Protein AF-0000000069706629 (afdb_homodimer)

Secondary structure (DSSP, 8-state):
-PPEEEEEE--SHHHHHHHHHHTT-TTEEEEEEE-SS-HHHHHHHHH--TTT---SS-EEEETTEEEETTEEEEEE--SSGGGS-TGGGT-SEEEE-SSS--SHHHHHHHHHTT-SEEEESS--SSTTS-B--TTTTGGG--S--SEEE---HHHHHHHHHHHHHHHHH-EEEEEEEEEEE--TTSBSSS---SSTTTTSBGGG--EEE--SHHHHHHHHSGGGTTTEEEEEEEES-SS-EEEEEEEEESS---HHHHHHHHHHHHHTTTTTTEEEE-S---GGGGTT---SEEEEGGG-EEETTEEEEEEEE-TTHHHHHHHHHHHH-/-PPEEEEEE--SHHHHHHHHHHTT-TTEEEEEEE-SS-HHHHHHHHH--TTT---SS-EEEETTEEEETTEEEEEE--SSGGGS-TGGGT-SEEEE-SS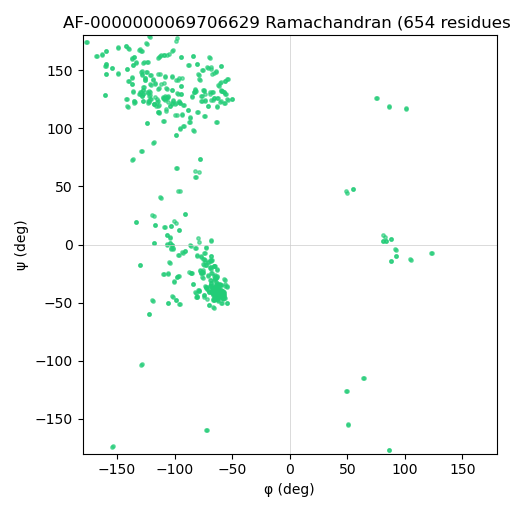S--SHHHHHHHHHTT-SEEEESS--SSTTS-B--TTTTGGG--S--SEEE---HHHHHHHHHHHHHHHHH-EEEEEEEEEEE--TTSBSSS---SSTTTTSBGGG--EEE--SHHHHHHHHSGGGTTTEEEEEEEES-SS-EEEEEEEEESS---HHHHHHHHHHHHHTTTTTTEEEE-S---GGGGTT---SEEEEGGG-EEETTEEEEEEEE-TTHHHHHHHHHHHH-

Radius of gyration: 28.06 Å; Cα contacts (8 Å, |Δi|>4): 1565; chains: 2; bounding box: 53×90×65 Å

Solvent-accessible surface area (backbone atoms only — not comparable to full-atom values): 33264 Å² total; per-residue (Å²): 132,83,55,47,29,31,30,34,35,20,70,44,73,53,26,44,53,30,50,59,52,45,74,69,39,83,63,46,40,64,51,31,38,32,31,85,66,55,64,65,61,53,31,50,55,56,30,47,36,94,84,82,42,64,47,92,58,69,54,42,69,55,96,62,20,41,33,43,83,96,42,67,25,41,55,44,66,60,90,52,49,50,70,39,67,29,45,84,64,58,25,42,35,32,38,41,35,66,76,73,52,42,34,65,73,59,42,41,22,39,44,72,16,38,22,63,26,36,38,26,67,34,60,50,74,38,88,85,42,53,55,35,39,83,83,67,40,48,81,72,65,82,78,78,71,44,52,36,16,56,27,38,43,64,33,45,26,48,46,54,56,52,51,55,48,32,78,74,45,32,69,66,36,36,42,33,42,26,50,29,34,47,59,86,89,42,24,79,50,71,46,94,48,96,48,66,34,45,12,35,30,39,66,60,25,47,29,61,45,89,51,64,43,31,63,48,42,29,68,54,41,53,92,48,54,89,27,48,46,48,40,29,32,28,31,37,32,86,57,25,28,34,40,43,36,36,36,36,36,74,45,68,58,43,44,67,62,54,44,49,54,49,45,55,33,22,73,48,84,29,49,78,36,32,40,65,38,73,72,68,70,40,28,58,73,33,60,72,36,52,28,26,14,39,35,37,56,80,55,47,44,48,61,51,30,39,35,36,40,36,31,32,26,13,60,47,38,6,40,28,44,48,53,52,51,56,71,72,101,131,83,55,48,30,31,31,35,35,20,70,44,74,52,26,43,53,30,50,60,52,45,74,70,40,82,64,47,38,64,51,33,38,32,32,84,66,56,64,64,61,52,32,49,54,56,30,47,33,95,85,84,41,65,46,93,59,69,54,43,70,57,96,63,21,43,34,43,84,96,43,68,24,41,54,42,65,59,91,51,52,49,71,38,67,30,46,83,65,60,24,42,35,33,38,41,35,66,77,73,53,42,34,67,73,58,42,42,23,38,45,74,15,38,21,62,26,36,38,26,67,33,60,51,75,37,88,82,42,54,55,35,38,86,83,66,40,46,82,73,65,82,76,78,72,45,52,36,15,54,27,37,43,63,34,45,29,47,47,54,54,50,51,53,48,32,76,73,44,31,69,63,35,36,42,32,42,25,50,29,32,48,58,86,88,41,25,79,50,73,46,92,49,95,48,66,35,45,12,34,31,39,65,60,25,47,30,61,44,90,51,63,43,32,64,49,43,29,67,54,41,54,93,48,54,89,27,48,46,50,41,30,32,28,30,38,32,85,57,24,27,35,40,42,36,37,36,35,36,73,46,68,60,42,44,66,58,54,44,48,54,48,46,54,34,22,74,48,84,28,48,78,35,33,41,66,38,72,73,69,69,39,28,59,72,34,60,72,37,52,28,26,13,38,33,37,56,80,55,46,43,48,61,52,32,39,35,36,40,34,30,32,25,14,60,45,37,6,40,26,45,49,52,52,51,56,71,72,100

pLDDT: mean 96.58, std 3.0, range [64.81, 98.88]

InterPro domains:
  IPR006424 Glyceraldehyde-3-phosphate dehydrogenase, type I [TIGR01534] (5-325)
  IPR020828 Glyceraldehyde 3-phosphate dehydrogenase, NAD(P) binding domain [PF00044] (5-104)
  IPR020828 Glyceraldehyde 3-phosphate dehydrogenase, NAD(P) binding domain [SM00846] (4-153)
  IPR020829 Glyceraldehyde 3-phosphate dehydrogenase, catalytic domain [PF02800] (158-313)
  IPR020830 Glyceraldehyde 3-phosphate dehydrogenase, active site [PS00071] (151-158)
  IPR020831 Glyceraldehyde/Erythrose phosphate dehydrogenase family [PIRSF000149] (5-327)
  IPR020831 Glyceraldehyde/Erythrose phosphate dehydrogenase family [PR00078] (110-123)
  IPR020831 Glyceraldehyde/Erythrose phosphate dehydrogenase family [PR00078] (147-165)
  IPR020831 Glyceraldehyde/Erythrose phosphate dehydrogenase family [PR00078] (174-190)
  IPR020831 Glyceraldehyde/Erythrose phosphate dehydrogenase family [PR00078] (230-247)
  IPR020831 Glyceraldehyde/Erythrose phosphate dehydrogenase family [PR00078] (270-285)
  IPR020831 Glyceraldehyde/Erythrose phosphate dehydrogenase family [PTHR43148] (3-327)
  IPR036291 NAD(P)-binding domain superfamily [SSF51735] (5-169)

Sequence (658 aa):
MKNKRVAVNGCGRIGRLTIKLLLEKEGIDLVAVNDLTDPKTLAHLLQYDSVHGRYPHKVSVEDGHILVRDKKIRIFAEKDPSNIPWADLDVDIVLESTGKFTDKVSASGHLQAGAKKVIITAPAKDDDVPTVVLGVNDHILKGNERIISNASCTTNCLAPMVKLLDENFGILKGFVSTVHSYTNDQNLHDAPHRDLRRARAAAYSIIPTTTHAAKAMEIVLPHLKGKIEASAMRVPVPDGSLTDLIVQLQRETNTEEINEVFRKSAMNEMKGIIEYVEDPIVSIDIIGNPHSCIFDSGLTSAKGNLVKIVGWYDNEAGYSNRLVDLVMKMKNKRVAVNGCGRIGRLTIKLLLEKEGIDLVAVNDLTDPKTLAHLLQYDSVHGRYPHKVSVEDGHILVRDKKIRIFAEKDPSNIPWADLDVDIVLESTGKFTDKVSASGHLQAGAKKVIITAPAKDDDVPTVVLGVNDHILKGNERIISNASCTTNCLAPMVKLLDENFGILKGFVSTVHSYTNDQNLHDAPHRDLRRARAAAYSIIPTTTHAAKAMEIVLPHLKGKIEASAMRVPVPDGSLTDLIVQLQRETNTEEINEVFRKSAMNEMKGIIEYVEDPIVSIDIIGNPHSCIFDSGLTSAKGNLVKIVGWYDNEAGYSNRLVDLVMK

Foldseek 3Di:
DAAAEEEEEDLPLLNLLLVLVQVPDPSHADAEYEDQDAPVVSQVCSQQPPQQGGDPWHWDDDPQWIDTDPHTYHYHRDPQLLPPQCQVVQHAEYEYDNVPQQEPVRQCSVVNNPYQAYEYAEHHPDLPAAADAPLFQCVVDPPNHRYHYPHFLVLNAVRNLVRLCCVVFNFQAWEKEKAFEDDPLADCDQADDPDNQSSHRLQPDFGKDDDCNLVVNCSRPVVCNPRYYYIYTYHNDHWKMKMKIKTFTPWFDFLVVSLVSLVVCCVPSCPQAEAEDADPDDRSVCRLPQHSWDWHSVFWGGDTRIIITMTMDGRNRNSSSVVVVVVVD/DAAAEEEEEDLPLLNLLLVLVQVVDPSHADAEYEDQDAPVVSQVCSQQDPQQGGDPWHWDDDPQWIDTDPHTYHYHRDPQLLPPQCQVVQHAEYEYDNVPQQEPVRQCSVVNSPYQAYEYAEHHPDLVAAADAPLFQCVVDPPNHRYHYPHFLVLNAVRNLVRLCCVVFNFQAWEKEKAFEDDPLADCDQDDDPDNQSSHRLQPDFGKDDDCNLVVNCSRPVVCNPRYYYIYTYHNDHWKMKMKIKTFTPWFDFLVVSLVSLVVCCVPSCPQAEAEDADPDDRSVCRLPQHSWDWHSVFWGGDTRIIITMTMDGRNRNSSSSVVVVVVD

Organism: NCBI:txid1187080

Structure (mmCIF, N/CA/C/O backbone):
data_AF-0000000069706629-model_v1
#
loop_
_entity.id
_entity.type
_entity.pdbx_description
1 polymer 'Glyceraldehyde-3-phosphate dehydrogenase'
#
loop_
_atom_site.group_PDB
_atom_site.id
_atom_site.type_symbol
_atom_site.label_atom_id
_atom_site.label_alt_id
_atom_site.label_comp_id
_atom_site.label_asym_id
_atom_site.label_entity_id
_atom_site.label_seq_id
_atom_site.pdbx_PDB_ins_code
_atom_site.Cartn_x
_atom_site.Cartn_y
_atom_site.Cartn_z
_atom_site.occupancy
_atom_site.B_iso_or_equiv
_atom_site.auth_seq_id
_atom_site.auth_comp_id
_atom_site.auth_asym_id
_atom_site.auth_atom_id
_atom_site.pdbx_PDB_model_num
ATOM 1 N N . MET A 1 1 ? -3.969 45.781 11.945 1 64.81 1 MET A N 1
ATOM 2 C CA . MET A 1 1 ? -3.699 44.844 13.047 1 64.81 1 MET A CA 1
ATOM 3 C C . MET A 1 1 ? -2.25 44.375 13.023 1 64.81 1 MET A C 1
ATOM 5 O O . MET A 1 1 ? -1.641 44.281 11.953 1 64.81 1 MET A O 1
ATOM 9 N N . LYS A 1 2 ? -1.523 44.188 14.156 1 89 2 LYS A N 1
ATOM 10 C CA . LYS A 1 2 ? -0.128 43.75 14.242 1 89 2 LYS A CA 1
ATOM 11 C C . LYS A 1 2 ? 0.04 42.312 13.773 1 89 2 LYS A C 1
ATOM 13 O O . LYS A 1 2 ? -0.802 41.469 14.062 1 89 2 LYS A O 1
ATOM 18 N N . ASN A 1 3 ? 1.034 42.094 12.891 1 94.94 3 ASN A N 1
ATOM 19 C CA . ASN A 1 3 ? 1.308 40.75 12.414 1 94.94 3 ASN A CA 1
ATOM 20 C C . ASN A 1 3 ? 1.59 39.781 13.562 1 94.94 3 ASN A C 1
ATOM 22 O O . ASN A 1 3 ? 2.168 40.188 14.578 1 94.94 3 ASN A O 1
ATOM 26 N N . LYS A 1 4 ? 1.078 38.5 13.469 1 97.19 4 LYS A N 1
ATOM 27 C CA . LYS A 1 4 ? 1.467 37.469 14.406 1 97.19 4 LYS A CA 1
ATOM 28 C C . LYS A 1 4 ? 2.945 37.125 14.266 1 97.19 4 LYS A C 1
ATOM 30 O O . LYS A 1 4 ? 3.432 36.906 13.148 1 97.19 4 LYS A O 1
ATOM 35 N N . ARG A 1 5 ? 3.604 37.188 15.32 1 98.5 5 ARG A N 1
ATOM 36 C CA . ARG A 1 5 ? 5.012 36.812 15.32 1 98.5 5 ARG A CA 1
ATOM 37 C C . ARG A 1 5 ? 5.172 35.312 15.594 1 98.5 5 ARG A C 1
ATOM 39 O O . ARG A 1 5 ? 4.871 34.844 16.688 1 98.5 5 ARG A O 1
ATOM 46 N N . VAL A 1 6 ? 5.691 34.594 14.625 1 98.75 6 VAL A N 1
ATOM 47 C CA . VAL A 1 6 ? 5.715 33.125 14.656 1 98.75 6 VAL A CA 1
ATOM 48 C C . VAL A 1 6 ? 7.16 32.656 14.625 1 98.75 6 VAL A C 1
ATOM 50 O O . VAL A 1 6 ? 8.016 33.25 13.977 1 98.75 6 VAL A O 1
ATOM 53 N N . ALA A 1 7 ? 7.457 31.609 15.367 1 98.81 7 ALA A N 1
ATOM 54 C CA . ALA A 1 7 ? 8.742 30.906 15.328 1 98.81 7 ALA A CA 1
ATOM 55 C C . ALA A 1 7 ? 8.547 29.406 15.102 1 98.81 7 ALA A C 1
ATOM 57 O O . ALA A 1 7 ? 7.461 28.875 15.359 1 98.81 7 ALA A O 1
ATOM 58 N N . VAL A 1 8 ? 9.594 28.766 14.578 1 98.81 8 VAL A N 1
ATOM 59 C CA . VAL A 1 8 ? 9.547 27.328 14.305 1 98.81 8 VAL A CA 1
ATOM 60 C C . VAL A 1 8 ? 10.672 26.625 15.047 1 98.81 8 VAL A C 1
ATOM 62 O O . VAL A 1 8 ? 11.836 27.031 14.953 1 98.81 8 VAL A O 1
ATOM 65 N N . ASN A 1 9 ? 10.305 25.672 15.852 1 98.81 9 ASN A N 1
ATOM 66 C CA . ASN A 1 9 ? 11.289 24.781 16.469 1 98.81 9 ASN A CA 1
ATOM 67 C C . ASN A 1 9 ? 11.383 23.453 15.734 1 98.81 9 ASN A C 1
ATOM 69 O O . ASN A 1 9 ? 10.477 22.625 15.828 1 98.81 9 ASN A O 1
ATOM 73 N N . GLY A 1 10 ? 12.477 23.234 15.102 1 98.06 10 GLY A N 1
ATOM 74 C CA . GLY A 1 10 ? 12.656 22.062 14.258 1 98.06 10 GLY A CA 1
ATOM 75 C C . GLY A 1 10 ? 12.5 22.375 12.781 1 98.06 10 GLY A C 1
ATOM 76 O O . GLY A 1 10 ? 11.406 22.734 12.328 1 98.06 10 GLY A O 1
ATOM 77 N N . CYS A 1 11 ? 13.547 22.172 12.078 1 97.12 11 CYS A N 1
ATOM 78 C CA . CYS A 1 11 ? 13.578 22.453 10.648 1 97.12 11 CYS A CA 1
ATOM 79 C C . CYS A 1 11 ? 13.695 21.172 9.836 1 97.12 11 CYS A C 1
ATOM 81 O O . CYS A 1 11 ? 14.508 21.094 8.906 1 97.12 11 CYS A O 1
ATOM 83 N N . GLY A 1 12 ? 12.945 20.188 10.336 1 95.06 12 GLY A N 1
ATOM 84 C CA . GLY A 1 12 ? 12.766 18.984 9.523 1 95.06 12 GLY A CA 1
ATOM 85 C C . GLY A 1 12 ? 11.852 19.219 8.328 1 95.06 12 GLY A C 1
ATOM 86 O O . GLY A 1 12 ? 11.648 20.359 7.906 1 95.06 12 GLY A O 1
ATOM 87 N N . ARG A 1 13 ? 11.297 18.172 7.766 1 95.06 13 ARG A N 1
ATOM 88 C CA . ARG A 1 13 ? 10.516 18.281 6.535 1 95.06 13 ARG A CA 1
ATOM 89 C C . ARG A 1 13 ? 9.281 19.141 6.746 1 95.06 13 ARG A C 1
ATOM 91 O O . ARG A 1 13 ? 9.008 20.047 5.957 1 95.06 13 ARG A O 1
ATOM 98 N N . ILE A 1 14 ? 8.547 18.891 7.84 1 97.19 14 ILE A N 1
ATOM 99 C CA . ILE A 1 14 ? 7.363 19.688 8.141 1 97.19 14 ILE A CA 1
ATOM 100 C C . ILE A 1 14 ? 7.773 21.125 8.43 1 97.19 14 ILE A C 1
ATOM 102 O O . ILE A 1 14 ? 7.152 22.062 7.926 1 97.19 14 ILE A O 1
ATOM 106 N N . GLY A 1 15 ? 8.836 21.266 9.25 1 97.94 15 GLY A N 1
ATOM 107 C CA . GLY A 1 15 ? 9.32 22.609 9.562 1 97.94 15 GLY A CA 1
ATOM 108 C C . GLY A 1 15 ? 9.695 23.406 8.328 1 97.94 15 GLY A C 1
ATOM 109 O O . GLY A 1 15 ? 9.281 24.562 8.18 1 97.94 15 GLY A O 1
ATOM 110 N N . ARG A 1 16 ? 10.406 22.812 7.398 1 97.81 16 ARG A N 1
ATOM 111 C CA . ARG A 1 16 ? 10.891 23.516 6.211 1 97.81 16 ARG A CA 1
ATOM 112 C C . ARG A 1 16 ? 9.727 23.906 5.301 1 97.81 16 ARG A C 1
ATOM 114 O O . ARG A 1 16 ? 9.695 25.031 4.777 1 97.81 16 ARG A O 1
ATOM 121 N N . LEU A 1 17 ? 8.773 23 5.148 1 97.81 17 LEU A N 1
ATOM 122 C CA . LEU A 1 17 ? 7.625 23.328 4.312 1 97.81 17 LEU A CA 1
ATOM 123 C C . LEU A 1 17 ? 6.785 24.422 4.957 1 97.81 17 LEU A C 1
ATOM 125 O O . LEU A 1 17 ? 6.297 25.328 4.27 1 97.81 17 LEU A O 1
ATOM 129 N N . THR A 1 18 ? 6.633 24.359 6.25 1 98.31 18 THR A N 1
ATOM 130 C CA . THR A 1 18 ? 5.852 25.359 6.965 1 98.31 18 THR A CA 1
ATOM 131 C C . THR A 1 18 ? 6.531 26.719 6.902 1 98.31 18 THR A C 1
ATOM 133 O O . THR A 1 18 ? 5.863 27.75 6.73 1 98.31 18 THR A O 1
ATOM 136 N N . ILE A 1 19 ? 7.855 26.719 7.043 1 98.12 19 ILE A N 1
ATOM 137 C CA . ILE A 1 19 ? 8.625 27.953 6.941 1 98.12 19 ILE A CA 1
ATOM 138 C C . ILE A 1 19 ? 8.367 28.609 5.586 1 98.12 19 ILE A C 1
ATOM 140 O O . ILE A 1 19 ? 8.055 29.797 5.52 1 98.12 19 ILE A O 1
ATOM 144 N N . LYS A 1 20 ? 8.414 27.828 4.523 1 97.69 20 LYS A N 1
ATOM 145 C CA . LYS A 1 20 ? 8.188 28.344 3.176 1 97.69 20 LYS A CA 1
ATOM 146 C C . LYS A 1 20 ? 6.793 28.938 3.039 1 97.69 20 LYS A C 1
ATOM 148 O O . LYS A 1 20 ? 6.617 30 2.428 1 97.69 20 LYS A O 1
ATOM 153 N N . LEU A 1 21 ? 5.824 28.297 3.623 1 97.81 21 LEU A N 1
ATOM 154 C CA . LEU A 1 21 ? 4.441 28.75 3.555 1 97.81 21 LEU A CA 1
ATOM 155 C C . LEU A 1 21 ? 4.246 30.031 4.375 1 97.81 21 LEU A C 1
ATOM 157 O O . LEU A 1 21 ? 3.564 30.953 3.938 1 97.81 21 LEU A O 1
ATOM 161 N N . LEU A 1 22 ? 4.859 30.094 5.543 1 97.75 22 LEU A N 1
ATOM 162 C CA . LEU A 1 22 ? 4.734 31.25 6.418 1 97.75 22 LEU A CA 1
ATOM 163 C C . LEU A 1 22 ? 5.328 32.5 5.766 1 97.75 22 LEU A C 1
ATOM 165 O O . LEU A 1 22 ? 4.809 33.594 5.934 1 97.75 22 LEU A O 1
ATOM 169 N N . LEU A 1 23 ? 6.367 32.281 5.051 1 96.75 23 LEU A N 1
ATOM 170 C CA . LEU A 1 23 ? 7.062 33.375 4.402 1 96.75 23 LEU A CA 1
ATOM 171 C C . LEU A 1 23 ? 6.188 34.031 3.328 1 96.75 23 LEU A C 1
ATOM 173 O O . LEU A 1 23 ? 6.406 35.188 2.945 1 96.75 23 LEU A O 1
ATOM 177 N N . GLU A 1 24 ? 5.176 33.281 2.922 1 94.25 24 GLU A N 1
ATOM 178 C CA . GLU A 1 24 ? 4.316 33.781 1.846 1 94.25 24 GLU A CA 1
ATOM 179 C C . GLU A 1 24 ? 3.008 34.344 2.395 1 94.25 24 GLU A C 1
ATOM 181 O O . GLU A 1 24 ? 2.201 34.875 1.646 1 94.25 24 GLU A O 1
ATOM 186 N N . LYS A 1 25 ? 2.812 34.25 3.658 1 94.81 25 LYS A N 1
ATOM 187 C CA . LYS A 1 25 ? 1.528 34.625 4.242 1 94.81 25 LYS A CA 1
ATOM 188 C C . LYS A 1 25 ? 1.55 36.062 4.73 1 94.81 25 LYS A C 1
ATOM 190 O O . LYS A 1 25 ? 2.543 36.531 5.301 1 94.81 25 LYS A O 1
ATOM 195 N N . GLU A 1 26 ? 0.495 36.75 4.434 1 94.56 26 GLU A N 1
ATOM 196 C CA . GLU A 1 26 ? 0.314 38.062 4.996 1 94.56 26 GLU A CA 1
ATOM 197 C C . GLU A 1 26 ? -0.193 38 6.434 1 94.56 26 GLU A C 1
ATOM 199 O O . GLU A 1 26 ? -0.887 37.062 6.809 1 94.56 26 GLU A O 1
ATOM 204 N N . GLY A 1 27 ? 0.235 38.938 7.199 1 95.44 27 GLY A N 1
ATOM 205 C CA . GLY A 1 27 ? -0.232 39 8.578 1 95.44 27 GLY A CA 1
ATOM 206 C C . GLY A 1 27 ? 0.61 38.188 9.531 1 95.44 27 GLY A C 1
ATOM 207 O O . GLY A 1 27 ? 0.274 38.062 10.711 1 95.44 27 GLY A O 1
ATOM 208 N N . ILE A 1 28 ? 1.687 37.625 8.992 1 96.31 28 ILE A N 1
ATOM 209 C CA . ILE A 1 28 ? 2.572 36.781 9.797 1 96.31 28 ILE A CA 1
ATOM 210 C C . ILE A 1 28 ? 4.012 37.281 9.648 1 96.31 28 ILE A C 1
ATOM 212 O O . ILE A 1 28 ? 4.449 37.594 8.547 1 96.31 28 ILE A O 1
ATOM 216 N N . ASP A 1 29 ? 4.688 37.406 10.742 1 97.5 29 ASP A N 1
ATOM 217 C CA . ASP A 1 29 ? 6.133 37.625 10.758 1 97.5 29 ASP A CA 1
ATOM 218 C C . ASP A 1 29 ? 6.852 36.375 11.297 1 97.5 29 ASP A C 1
ATOM 220 O O . ASP A 1 29 ? 6.789 36.094 12.492 1 97.5 29 ASP A O 1
ATOM 224 N N . LEU A 1 30 ? 7.488 35.625 10.445 1 98.19 30 LEU A N 1
ATOM 225 C CA . LEU A 1 30 ? 8.367 34.562 10.898 1 98.19 30 LEU A CA 1
ATOM 226 C C . LEU A 1 30 ? 9.672 35.125 11.461 1 98.19 30 LEU A C 1
ATOM 228 O O . LEU A 1 30 ? 10.539 35.562 10.703 1 98.19 30 LEU A O 1
ATOM 232 N N . VAL A 1 31 ? 9.883 35.031 12.75 1 97.94 31 VAL A N 1
ATOM 233 C CA . VAL A 1 31 ? 10.922 35.844 13.367 1 97.94 31 VAL A CA 1
ATOM 234 C C . VAL A 1 31 ? 12.133 34.969 13.703 1 97.94 31 VAL A C 1
ATOM 236 O O . VAL A 1 31 ? 13.258 35.469 13.805 1 97.94 31 VAL A O 1
ATOM 239 N N . ALA A 1 32 ? 11.875 33.656 13.867 1 98.56 32 ALA A N 1
ATOM 240 C CA . ALA A 1 32 ? 13.008 32.812 14.273 1 98.56 32 ALA A CA 1
ATOM 241 C C . ALA A 1 32 ? 12.75 31.344 13.961 1 98.56 32 ALA A C 1
ATOM 243 O O . ALA A 1 32 ? 11.594 30.922 13.867 1 98.56 32 ALA A O 1
ATOM 244 N N . VAL A 1 33 ? 13.812 30.609 13.773 1 98.62 33 VAL A N 1
ATOM 245 C CA . VAL A 1 33 ? 13.852 29.156 13.664 1 98.62 33 VAL A CA 1
ATOM 246 C C . VAL A 1 33 ? 14.922 28.594 14.594 1 98.62 33 VAL A C 1
ATOM 248 O O . VAL A 1 33 ? 16.031 29.125 14.68 1 98.62 33 VAL A O 1
ATOM 251 N N . ASN A 1 34 ? 14.539 27.641 15.359 1 98.75 34 ASN A N 1
ATOM 252 C CA . ASN A 1 34 ? 15.508 26.906 16.172 1 98.75 34 ASN A CA 1
ATOM 253 C C . ASN A 1 34 ? 15.742 25.5 15.633 1 98.75 34 ASN A C 1
ATOM 255 O O . ASN A 1 34 ? 14.797 24.766 15.367 1 98.75 34 ASN A O 1
ATOM 259 N N . ASP A 1 35 ? 16.922 25.156 15.414 1 98 35 ASP A N 1
ATOM 260 C CA . ASP A 1 35 ? 17.359 23.812 15.031 1 98 35 ASP A CA 1
ATOM 261 C C . ASP A 1 35 ? 18.812 23.562 15.453 1 98 35 ASP A C 1
ATOM 263 O O . ASP A 1 35 ? 19.625 24.5 15.492 1 98 35 ASP A O 1
ATOM 267 N N . LEU A 1 36 ? 19.141 22.344 15.703 1 96.62 36 LEU A N 1
ATOM 268 C CA . LEU A 1 36 ? 20.438 22.031 16.297 1 96.62 36 LEU A CA 1
ATOM 269 C C . LEU A 1 36 ? 21.531 22.016 15.242 1 96.62 36 LEU A C 1
ATOM 271 O O . LEU A 1 36 ? 22.719 21.906 15.562 1 96.62 36 LEU A O 1
ATOM 275 N N . THR A 1 37 ? 21.203 22.203 14 1 94.12 37 THR A N 1
ATOM 276 C CA . THR A 1 37 ? 22.203 22.266 12.945 1 94.12 37 THR A CA 1
ATOM 277 C C . THR A 1 37 ? 22.531 23.703 12.586 1 94.12 37 THR A C 1
ATOM 279 O O . THR A 1 37 ? 21.922 24.641 13.125 1 94.12 37 THR A O 1
ATOM 282 N N . ASP A 1 38 ? 23.5 24.016 11.695 1 94.88 38 ASP A N 1
ATOM 283 C CA . ASP A 1 38 ? 24 25.344 11.398 1 94.88 38 ASP A CA 1
ATOM 284 C C . ASP A 1 38 ? 23.172 26.016 10.312 1 94.88 38 ASP A C 1
ATOM 286 O O . ASP A 1 38 ? 22.547 25.344 9.492 1 94.88 38 ASP A O 1
ATOM 290 N N . PRO A 1 39 ? 23.156 27.344 10.312 1 96.69 39 PRO A N 1
ATOM 291 C CA . PRO A 1 39 ? 22.328 28.109 9.375 1 96.69 39 PRO A CA 1
ATOM 292 C C . PRO A 1 39 ? 22.609 27.75 7.914 1 96.69 39 PRO A C 1
ATOM 294 O O . PRO A 1 39 ? 21.688 27.75 7.09 1 96.69 39 PRO A O 1
ATOM 297 N N . LYS A 1 40 ? 23.844 27.453 7.574 1 95.5 40 LYS A N 1
ATOM 298 C CA . LYS A 1 40 ? 24.203 27.141 6.191 1 95.5 40 LYS A CA 1
ATOM 299 C C . LYS A 1 40 ? 23.516 25.844 5.73 1 95.5 40 LYS A C 1
ATOM 301 O O . LYS A 1 40 ? 23 25.781 4.617 1 95.5 40 LYS A O 1
ATOM 306 N N . THR A 1 41 ? 23.578 24.891 6.582 1 97 41 THR A N 1
ATOM 307 C CA . THR A 1 41 ? 22.922 23.625 6.273 1 97 41 THR A CA 1
ATOM 308 C C . THR A 1 41 ? 21.422 23.828 6.145 1 97 41 THR A C 1
ATOM 310 O O . THR A 1 41 ? 20.797 23.312 5.207 1 97 41 THR A O 1
ATOM 313 N N . LEU A 1 42 ? 20.828 24.594 7.059 1 97.5 42 LEU A N 1
ATOM 314 C CA . LEU A 1 42 ? 19.391 24.844 7.023 1 97.5 42 LEU A CA 1
ATOM 315 C C . LEU A 1 42 ? 19 25.578 5.738 1 97.5 42 LEU A C 1
ATOM 317 O O . LEU A 1 42 ? 18.016 25.219 5.102 1 97.5 42 LEU A O 1
ATOM 321 N N . ALA A 1 43 ? 19.812 26.531 5.355 1 97.06 43 ALA A N 1
ATOM 322 C CA . ALA A 1 43 ? 19.547 27.297 4.141 1 97.06 43 ALA A CA 1
ATOM 323 C C . ALA A 1 43 ? 19.609 26.391 2.906 1 97.06 43 ALA A C 1
ATOM 325 O O . ALA A 1 43 ? 18.781 26.531 1.999 1 97.06 43 ALA A O 1
ATOM 326 N N . HIS A 1 44 ? 20.594 25.547 2.863 1 96.62 44 HIS A N 1
ATOM 327 C CA . HIS A 1 44 ? 20.719 24.609 1.747 1 96.62 44 HIS A CA 1
ATOM 328 C C . HIS A 1 44 ? 19.484 23.719 1.625 1 96.62 44 HIS A C 1
ATOM 330 O O . HIS A 1 44 ? 18.969 23.516 0.522 1 96.62 44 HIS A O 1
ATOM 336 N N . LEU A 1 45 ? 18.984 23.234 2.723 1 97.5 45 LEU A N 1
ATOM 337 C CA . LEU A 1 45 ? 17.875 22.297 2.729 1 97.5 45 LEU A CA 1
ATOM 338 C C . LEU A 1 45 ? 16.547 23.031 2.494 1 97.5 45 LEU A C 1
ATOM 340 O O . LEU A 1 45 ? 15.562 22.422 2.074 1 97.5 45 LEU A O 1
ATOM 344 N N . LEU A 1 46 ? 16.562 24.281 2.789 1 97.31 46 LEU A N 1
ATOM 345 C CA . LEU A 1 46 ? 15.414 25.094 2.41 1 97.31 46 LEU A CA 1
ATOM 346 C C . LEU A 1 46 ? 15.398 25.344 0.906 1 97.31 46 LEU A C 1
ATOM 348 O O . LEU A 1 46 ? 14.336 25.375 0.286 1 97.31 46 LEU A O 1
ATOM 352 N N . GLN A 1 47 ? 16.594 25.5 0.321 1 96.75 47 GLN A N 1
ATOM 353 C CA . GLN A 1 47 ? 16.734 25.812 -1.097 1 96.75 47 GLN A CA 1
ATOM 354 C C . GLN A 1 47 ? 16.438 24.594 -1.961 1 96.75 47 GLN A C 1
ATOM 356 O O . GLN A 1 47 ? 15.797 24.703 -3.008 1 96.75 47 GLN A O 1
ATOM 361 N N . TYR A 1 48 ? 16.984 23.484 -1.554 1 95.5 48 TYR A N 1
ATOM 362 C CA . TYR A 1 48 ? 16.906 22.266 -2.344 1 95.5 48 TYR A CA 1
ATOM 363 C C . TYR A 1 48 ? 16.141 21.188 -1.596 1 95.5 48 TYR A C 1
ATOM 365 O O . TYR A 1 48 ? 16.469 20.844 -0.458 1 95.5 48 TYR A O 1
ATOM 373 N N . ASP A 1 49 ? 15.148 20.625 -2.199 1 95.25 49 ASP A N 1
ATOM 374 C CA . ASP A 1 49 ? 14.32 19.578 -1.629 1 95.25 49 ASP A CA 1
ATOM 375 C C . ASP A 1 49 ? 14.078 18.453 -2.643 1 95.25 49 ASP A C 1
ATOM 377 O O . ASP A 1 49 ? 13.516 18.688 -3.713 1 95.25 49 ASP A O 1
ATOM 381 N N . SER A 1 50 ? 14.422 17.25 -2.375 1 92.88 50 SER A N 1
ATOM 382 C CA . SER A 1 50 ? 14.32 16.125 -3.297 1 92.88 50 SER A CA 1
ATOM 383 C C . SER A 1 50 ? 12.867 15.812 -3.633 1 92.88 50 SER A C 1
ATOM 385 O O . SER A 1 50 ? 12.57 15.305 -4.715 1 92.88 50 SER A O 1
ATOM 387 N N . VAL A 1 51 ? 11.93 16.125 -2.775 1 94.69 51 VAL A N 1
ATOM 388 C CA . VAL A 1 51 ? 10.531 15.719 -2.916 1 94.69 51 VAL A CA 1
ATOM 389 C C . VAL A 1 51 ? 9.719 16.859 -3.504 1 94.69 51 VAL A C 1
ATOM 391 O O . VAL A 1 51 ? 9.047 16.703 -4.523 1 94.69 51 VAL A O 1
ATOM 394 N N . HIS A 1 52 ? 9.891 18.078 -2.955 1 96.25 52 HIS A N 1
ATOM 395 C CA . HIS A 1 52 ? 9.031 19.203 -3.324 1 96.25 52 HIS A CA 1
ATOM 396 C C . HIS A 1 52 ? 9.758 20.156 -4.266 1 96.25 52 HIS A C 1
ATOM 398 O O . HIS A 1 52 ? 9.219 21.203 -4.633 1 96.25 52 HIS A O 1
ATOM 404 N N . GLY A 1 53 ? 11.023 19.828 -4.637 1 93.62 53 GLY A N 1
ATOM 405 C CA . GLY A 1 53 ? 11.742 20.594 -5.641 1 93.62 53 GLY A CA 1
ATOM 406 C C . GLY A 1 53 ? 12.469 21.797 -5.059 1 93.62 53 GLY A C 1
ATOM 407 O O . GLY A 1 53 ? 12.5 21.984 -3.842 1 93.62 53 GLY A O 1
ATOM 408 N N . ARG A 1 54 ? 13.102 22.609 -5.906 1 93.38 54 ARG A N 1
ATOM 409 C CA . ARG A 1 54 ? 13.891 23.766 -5.535 1 93.38 54 ARG A CA 1
ATOM 410 C C . ARG A 1 54 ? 12.992 24.953 -5.164 1 93.38 54 ARG A C 1
ATOM 412 O O . ARG A 1 54 ? 12.016 25.234 -5.867 1 93.38 54 ARG A O 1
ATOM 419 N N . TYR A 1 55 ? 13.227 25.5 -4.027 1 96.25 55 TYR A N 1
ATOM 420 C CA . TYR A 1 55 ? 12.523 26.719 -3.629 1 96.25 55 TYR A CA 1
ATOM 421 C C . TYR A 1 55 ? 12.781 27.844 -4.625 1 96.25 55 TYR A C 1
ATOM 423 O O . TYR A 1 55 ? 13.914 28.062 -5.059 1 96.25 55 TYR A O 1
ATOM 431 N N . PRO A 1 56 ? 11.719 28.531 -5.07 1 96 56 PRO A N 1
ATOM 432 C CA . PRO A 1 56 ? 11.898 29.484 -6.168 1 96 56 PRO A CA 1
ATOM 433 C C . PRO A 1 56 ? 12.633 30.75 -5.738 1 96 56 PRO A C 1
ATOM 435 O O . PRO A 1 56 ? 13.117 31.5 -6.586 1 96 56 PRO A O 1
ATOM 438 N N . HIS A 1 57 ? 12.703 31.016 -4.457 1 97.06 57 HIS A N 1
ATOM 439 C CA . HIS A 1 57 ? 13.391 32.188 -3.961 1 97.06 57 HIS A CA 1
ATOM 440 C C . HIS A 1 57 ? 14.766 31.844 -3.406 1 97.06 57 HIS A C 1
ATOM 442 O O . HIS A 1 57 ? 14.938 30.797 -2.773 1 97.06 57 HIS A O 1
ATOM 448 N N . LYS A 1 58 ? 15.68 32.688 -3.586 1 96.5 58 LYS A N 1
ATOM 449 C CA . LYS A 1 58 ? 17.031 32.469 -3.092 1 96.5 58 LYS A CA 1
ATOM 450 C C . LYS A 1 58 ? 17.078 32.5 -1.567 1 96.5 58 LYS A C 1
ATOM 452 O O . LYS A 1 58 ? 16.531 33.406 -0.951 1 96.5 58 LYS A O 1
ATOM 457 N N . VAL A 1 59 ? 17.688 31.531 -0.99 1 97.5 59 VAL A N 1
ATOM 458 C CA . VAL A 1 59 ? 17.906 31.469 0.45 1 97.5 59 VAL A CA 1
ATOM 459 C C . VAL A 1 59 ? 19.391 31.719 0.758 1 97.5 59 VAL A C 1
ATOM 461 O O . VAL A 1 59 ? 20.266 31.016 0.23 1 97.5 59 VAL A O 1
ATOM 464 N N . SER A 1 60 ? 19.703 32.656 1.555 1 97.19 60 SER A N 1
ATOM 465 C CA . SER A 1 60 ? 21.078 32.969 1.913 1 97.19 60 SER A CA 1
ATOM 466 C C . SER A 1 60 ? 21.25 33.094 3.424 1 97.19 60 SER A C 1
ATOM 468 O O . SER A 1 60 ? 20.266 33.062 4.164 1 97.19 60 SER A O 1
ATOM 470 N N . VAL A 1 61 ? 22.469 33.125 3.863 1 97.31 61 VAL A N 1
ATOM 471 C CA . VAL A 1 61 ? 22.797 33.219 5.285 1 97.31 61 VAL A CA 1
ATOM 472 C C . VAL A 1 61 ? 23.672 34.438 5.531 1 97.31 61 VAL A C 1
ATOM 474 O O . VAL A 1 61 ? 24.609 34.688 4.758 1 97.31 61 VAL A O 1
ATOM 477 N N . GLU A 1 62 ? 23.297 35.219 6.5 1 96 62 GLU A N 1
ATOM 478 C CA . GLU A 1 62 ? 24.109 36.344 6.941 1 96 62 GLU A CA 1
ATOM 479 C C . GLU A 1 62 ? 24.062 36.5 8.461 1 96 62 GLU A C 1
ATOM 481 O O . GLU A 1 62 ? 22.984 36.656 9.031 1 96 62 GLU A O 1
ATOM 486 N N . ASP A 1 63 ? 25.188 36.531 9.156 1 93.81 63 ASP A N 1
ATOM 487 C CA . ASP A 1 63 ? 25.328 36.844 10.578 1 93.81 63 ASP A CA 1
ATOM 488 C C . ASP A 1 63 ? 24.328 36.031 11.406 1 93.81 63 ASP A C 1
ATOM 490 O O . ASP A 1 63 ? 23.562 36.594 12.188 1 93.81 63 ASP A O 1
ATOM 494 N N . GLY A 1 64 ? 24.203 34.719 11.133 1 93 64 GLY A N 1
ATOM 495 C CA . GLY A 1 64 ? 23.359 33.844 11.93 1 93 64 GLY A CA 1
ATOM 496 C C . GLY A 1 64 ? 21.891 33.938 11.555 1 93 64 GLY A C 1
ATOM 497 O O . GLY A 1 64 ? 21.047 33.344 12.242 1 93 64 GLY A O 1
ATOM 498 N N . HIS A 1 65 ? 21.641 34.656 10.484 1 97.25 65 HIS A N 1
ATOM 499 C CA . HIS A 1 65 ? 20.281 34.781 9.984 1 97.25 65 HIS A CA 1
ATOM 500 C C . HIS A 1 65 ? 20.125 34.125 8.625 1 97.25 65 HIS A C 1
ATOM 502 O O . HIS A 1 65 ? 21.078 34.062 7.848 1 97.25 65 HIS A O 1
ATOM 508 N N . ILE A 1 66 ? 18.938 33.594 8.445 1 97.62 66 ILE A N 1
ATOM 509 C CA . ILE A 1 66 ? 18.547 33.188 7.098 1 97.62 66 ILE A CA 1
ATOM 510 C C . ILE A 1 66 ? 17.766 34.312 6.422 1 97.62 66 ILE A C 1
ATOM 512 O O . ILE A 1 66 ? 16.891 34.906 7.035 1 97.62 66 ILE A O 1
ATOM 516 N N . LEU A 1 67 ? 18.188 34.625 5.246 1 97.69 67 LEU A N 1
ATOM 517 C CA . LEU A 1 67 ? 17.562 35.688 4.465 1 97.69 67 LEU A CA 1
ATOM 518 C C . LEU A 1 67 ? 16.797 35.094 3.279 1 97.69 67 LEU A C 1
ATOM 520 O O . LEU A 1 67 ? 17.359 34.312 2.508 1 97.69 67 LEU A O 1
ATOM 524 N N . VAL A 1 68 ? 15.57 35.406 3.158 1 96.44 68 VAL A N 1
ATOM 525 C CA . VAL A 1 68 ? 14.719 35.031 2.025 1 96.44 68 VAL A CA 1
ATOM 526 C C . VAL A 1 68 ? 13.898 36.25 1.588 1 96.44 68 VAL A C 1
ATOM 528 O O . VAL A 1 68 ? 13.141 36.812 2.377 1 96.44 68 VAL A O 1
ATOM 531 N N . ARG A 1 69 ? 14.008 36.625 0.386 1 90.88 69 ARG A N 1
ATOM 532 C CA . ARG A 1 69 ? 13.391 37.875 -0.077 1 90.88 69 ARG A CA 1
ATOM 533 C C . ARG A 1 69 ? 13.711 39.031 0.857 1 90.88 69 ARG A C 1
ATOM 535 O O . ARG A 1 69 ? 14.883 39.312 1.133 1 90.88 69 ARG A O 1
ATOM 542 N N . ASP A 1 70 ? 12.719 39.719 1.342 1 91.19 70 ASP A N 1
ATOM 543 C CA . ASP A 1 70 ? 12.953 40.844 2.201 1 91.19 70 ASP A CA 1
ATOM 544 C C . ASP A 1 70 ? 12.805 40.5 3.674 1 91.19 70 ASP A C 1
ATOM 546 O O . ASP A 1 70 ? 12.672 41.375 4.531 1 91.19 70 ASP A O 1
ATOM 550 N N . LYS A 1 71 ? 12.883 39.156 3.924 1 95.38 71 LYS A N 1
ATOM 551 C CA . LYS A 1 71 ? 12.68 38.688 5.285 1 95.38 71 LYS A CA 1
ATOM 552 C C . LYS A 1 71 ? 13.984 38.188 5.891 1 95.38 71 LYS A C 1
ATOM 554 O O . LYS A 1 71 ? 14.805 37.562 5.191 1 95.38 71 LYS A O 1
ATOM 559 N N . LYS A 1 72 ? 14.211 38.5 7.129 1 96.12 72 LYS A N 1
ATOM 560 C CA . LYS A 1 72 ? 15.359 38.062 7.922 1 96.12 72 LYS A CA 1
ATOM 561 C C . LYS A 1 72 ? 14.906 37.219 9.109 1 96.12 72 LYS A C 1
ATOM 563 O O . LYS A 1 72 ? 14.141 37.688 9.961 1 96.12 72 LYS A O 1
ATOM 568 N N . ILE A 1 73 ? 15.352 36 9.211 1 97.94 73 ILE A N 1
ATOM 569 C CA . ILE A 1 73 ? 14.93 35.031 10.219 1 97.94 73 ILE A CA 1
ATOM 570 C C . ILE A 1 73 ? 16.109 34.688 11.125 1 97.94 73 ILE A C 1
ATOM 572 O O . ILE A 1 73 ? 17.156 34.219 10.648 1 97.94 73 ILE A O 1
ATOM 576 N N . ARG A 1 74 ? 15.984 34.875 12.383 1 97.94 74 ARG A N 1
ATOM 577 C CA . ARG A 1 74 ? 17.031 34.531 13.328 1 97.94 74 ARG A CA 1
ATOM 578 C C . ARG A 1 74 ? 17.109 33.031 13.547 1 97.94 74 ARG A C 1
ATOM 580 O O . ARG A 1 74 ? 16.094 32.375 13.727 1 97.94 74 ARG A O 1
ATOM 587 N N . ILE A 1 75 ? 18.328 32.469 13.492 1 98.31 75 ILE A N 1
ATOM 588 C CA . ILE A 1 75 ? 18.516 31.031 13.703 1 98.31 75 ILE A CA 1
ATOM 589 C C . ILE A 1 75 ? 19.125 30.781 15.086 1 98.31 75 ILE A C 1
ATOM 591 O O . ILE A 1 75 ? 20.109 31.422 15.461 1 98.31 75 ILE A O 1
ATOM 595 N N . PHE A 1 76 ? 18.531 29.953 15.844 1 98.12 76 PHE A N 1
ATOM 596 C CA . PHE A 1 76 ? 19.062 29.5 17.125 1 98.12 76 PHE A CA 1
ATOM 597 C C . PHE A 1 76 ? 19.391 28.016 17.062 1 98.12 76 PHE A C 1
ATOM 599 O O . PHE A 1 76 ? 18.953 27.312 16.156 1 98.12 76 PHE A O 1
ATOM 606 N N . ALA A 1 77 ? 20.219 27.547 17.969 1 97.75 77 ALA A N 1
ATOM 607 C CA . ALA A 1 77 ? 20.562 26.141 18.156 1 97.75 77 ALA A CA 1
ATOM 608 C C . ALA A 1 77 ? 20.578 25.766 19.641 1 97.75 77 ALA A C 1
ATOM 610 O O . ALA A 1 77 ? 21.641 25.609 20.234 1 97.75 77 ALA A O 1
ATOM 611 N N . GLU A 1 78 ? 19.391 25.703 20.156 1 97.88 78 GLU A N 1
ATOM 612 C CA . GLU A 1 78 ? 19.219 25.359 21.562 1 97.88 78 GLU A CA 1
ATOM 613 C C . GLU A 1 78 ? 18.516 24.016 21.734 1 97.88 78 GLU A C 1
ATOM 615 O O . GLU A 1 78 ? 17.531 23.734 21.047 1 97.88 78 GLU A O 1
ATOM 620 N N . LYS A 1 79 ? 19.031 23.188 22.625 1 96.56 79 LYS A N 1
ATOM 621 C CA . LYS A 1 79 ? 18.484 21.859 22.859 1 96.56 79 LYS A CA 1
ATOM 622 C C . LYS A 1 79 ? 17.234 21.922 23.734 1 96.56 79 LYS A C 1
ATOM 624 O O . LYS A 1 79 ? 16.281 21.172 23.516 1 96.56 79 LYS A O 1
ATOM 629 N N . ASP A 1 80 ? 17.328 22.797 24.703 1 97.94 80 ASP A N 1
ATOM 630 C CA . ASP A 1 80 ? 16.234 22.953 25.656 1 97.94 80 ASP A CA 1
ATOM 631 C C . ASP A 1 80 ? 15.297 24.094 25.25 1 97.94 80 ASP A C 1
ATOM 633 O O . ASP A 1 80 ? 15.711 25.25 25.219 1 97.94 80 ASP A O 1
ATOM 637 N N . PRO A 1 81 ? 14.031 23.828 25.047 1 98.31 81 PRO A N 1
ATOM 638 C CA . PRO A 1 81 ? 13.086 24.859 24.625 1 98.31 81 PRO A CA 1
ATOM 639 C C . PRO A 1 81 ? 13.047 26.047 25.578 1 98.31 81 PRO A C 1
ATOM 641 O O . PRO A 1 81 ? 12.875 27.188 25.141 1 98.31 81 PRO A O 1
ATOM 644 N N 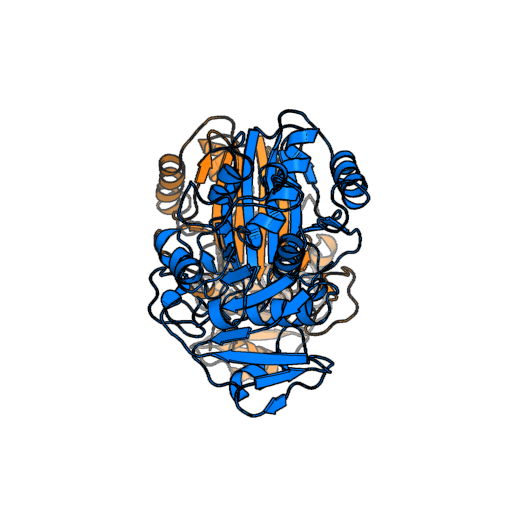. SER A 1 82 ? 13.289 25.828 26.844 1 98.38 82 SER A N 1
ATOM 645 C CA . SER A 1 82 ? 13.156 26.875 27.844 1 98.38 82 SER A CA 1
ATOM 646 C C . SER A 1 82 ? 14.305 27.875 27.734 1 98.38 82 SER A C 1
ATOM 648 O O . SER A 1 82 ? 14.234 28.969 28.312 1 98.38 82 SER A O 1
ATOM 650 N N . ASN A 1 83 ? 15.281 27.484 27 1 98.31 83 ASN A N 1
ATOM 651 C CA . ASN A 1 83 ? 16.453 28.344 26.875 1 98.31 83 ASN A CA 1
ATOM 652 C C . ASN A 1 83 ? 16.406 29.203 25.609 1 98.31 83 ASN A C 1
ATOM 654 O O . ASN A 1 83 ? 17.25 30.078 25.406 1 98.31 83 ASN A O 1
ATOM 658 N N . ILE A 1 84 ? 15.469 28.922 24.766 1 98.44 84 ILE A N 1
ATOM 659 C CA . ILE A 1 84 ? 15.359 29.703 23.531 1 98.44 84 ILE A CA 1
ATOM 660 C C . ILE A 1 84 ? 14.789 31.094 23.844 1 98.44 84 ILE A C 1
ATOM 662 O O . ILE A 1 84 ? 13.773 31.203 24.531 1 98.44 84 ILE A O 1
ATOM 666 N N . PRO A 1 85 ? 15.359 32.156 23.422 1 98.19 85 PRO A N 1
ATOM 667 C CA . PRO A 1 85 ? 14.961 33.5 23.859 1 98.19 85 PRO A CA 1
ATOM 668 C C . PRO A 1 85 ? 13.711 34 23.141 1 98.19 85 PRO A C 1
ATOM 670 O O . PRO A 1 85 ? 13.719 35.094 22.578 1 98.19 85 PRO A O 1
ATOM 673 N N . TRP A 1 86 ? 12.586 33.312 23.312 1 98.69 86 TRP A N 1
ATOM 674 C CA . TRP A 1 86 ? 11.336 33.656 22.656 1 98.69 86 TRP A CA 1
ATOM 675 C C . TRP A 1 86 ? 10.836 35.031 23.156 1 98.69 86 TRP A C 1
ATOM 677 O O . TRP A 1 86 ? 10.281 35.812 22.391 1 98.69 86 TRP A O 1
ATOM 687 N N . ALA A 1 87 ? 11.055 35.281 24.469 1 98.44 87 ALA A N 1
ATOM 688 C CA . ALA A 1 87 ? 10.594 36.531 25.078 1 98.44 87 ALA A CA 1
ATOM 689 C C . ALA A 1 87 ? 11.234 37.75 24.422 1 98.44 87 ALA A C 1
ATOM 691 O O . ALA A 1 87 ? 10.57 38.75 24.156 1 98.44 87 ALA A O 1
ATOM 692 N N . ASP A 1 88 ? 12.477 37.594 24.172 1 98.25 88 ASP A N 1
ATOM 693 C CA . ASP A 1 88 ? 13.234 38.688 23.562 1 98.25 88 ASP A CA 1
ATOM 694 C C . ASP A 1 88 ? 12.695 39 22.172 1 98.25 88 ASP A C 1
ATOM 696 O O . ASP A 1 88 ? 12.859 40.125 21.688 1 98.25 88 ASP A O 1
ATOM 700 N N . LEU A 1 89 ? 12.023 38.062 21.562 1 98 89 LEU A N 1
ATOM 701 C CA . LEU A 1 89 ? 11.562 38.219 20.188 1 98 89 LEU A CA 1
ATOM 702 C C . LEU A 1 89 ? 10.055 38.438 20.141 1 98 89 LEU A C 1
ATOM 704 O O . LEU A 1 89 ? 9.469 38.5 19.062 1 98 89 LEU A O 1
ATOM 708 N N . ASP A 1 90 ? 9.414 38.469 21.266 1 98.25 90 ASP A N 1
ATOM 709 C CA . ASP A 1 90 ? 7.973 38.656 21.375 1 98.25 90 ASP A CA 1
ATOM 710 C C . ASP A 1 90 ? 7.215 37.625 20.547 1 98.25 90 ASP A C 1
ATOM 712 O O . ASP A 1 90 ? 6.348 38 19.734 1 98.25 90 ASP A O 1
ATOM 716 N N . VAL A 1 91 ? 7.57 36.406 20.672 1 98.56 91 VAL A N 1
ATOM 717 C CA . VAL A 1 91 ? 6.984 35.344 19.859 1 98.56 91 VAL A CA 1
ATOM 718 C C . VAL A 1 91 ? 5.559 35.062 20.344 1 98.56 91 VAL A C 1
ATOM 720 O O . VAL A 1 91 ? 5.336 34.812 21.531 1 98.56 91 VAL A O 1
ATOM 723 N N . ASP A 1 92 ? 4.602 35.156 19.391 1 98.31 92 ASP A N 1
ATOM 724 C CA . ASP A 1 92 ? 3.209 34.844 19.703 1 98.31 92 ASP A CA 1
ATOM 725 C C . ASP A 1 92 ? 2.967 33.344 19.656 1 98.31 92 ASP A C 1
ATOM 727 O O . ASP A 1 92 ? 2.291 32.781 20.531 1 98.31 92 ASP A O 1
ATOM 731 N N . ILE A 1 93 ? 3.439 32.656 18.672 1 98.62 93 ILE A N 1
ATOM 732 C CA . ILE A 1 93 ? 3.178 31.234 18.469 1 98.62 93 ILE A CA 1
ATOM 733 C C . ILE A 1 93 ? 4.473 30.516 18.078 1 98.62 93 ILE A C 1
ATOM 735 O O . ILE A 1 93 ? 5.211 31 17.219 1 98.62 93 ILE A O 1
ATOM 739 N N . VAL A 1 94 ? 4.758 29.422 18.734 1 98.88 94 VAL A N 1
ATOM 740 C CA . VAL A 1 94 ? 5.836 28.531 18.328 1 98.88 94 VAL A CA 1
ATOM 741 C C . VAL A 1 94 ? 5.25 27.266 17.719 1 98.88 94 VAL A C 1
ATOM 743 O O . VAL A 1 94 ? 4.367 26.641 18.312 1 98.88 94 VAL A O 1
ATOM 746 N N . LEU A 1 95 ? 5.699 26.969 16.516 1 98.81 95 LEU A N 1
ATOM 747 C CA . LEU A 1 95 ? 5.422 25.656 15.945 1 98.81 95 LEU A CA 1
ATOM 748 C C . LEU A 1 95 ? 6.477 24.641 16.375 1 98.81 95 LEU A C 1
ATOM 750 O O . LEU A 1 95 ? 7.641 24.75 15.984 1 98.81 95 LEU A O 1
ATOM 754 N N . GLU A 1 96 ? 6.062 23.734 17.219 1 98.75 96 GLU A N 1
ATOM 755 C CA . GLU A 1 96 ? 6.949 22.672 17.672 1 98.75 96 GLU A CA 1
ATOM 756 C C . GLU A 1 96 ? 6.977 21.516 16.672 1 98.75 96 GLU A C 1
ATOM 758 O O . GLU A 1 96 ? 6.117 20.641 16.703 1 98.75 96 GLU A O 1
ATOM 763 N N . SER A 1 97 ? 8.047 21.484 15.789 1 97.69 97 SER A N 1
ATOM 764 C CA . SER A 1 97 ? 8.07 20.547 14.672 1 97.69 97 SER A CA 1
ATOM 765 C C . SER A 1 97 ? 9.258 19.609 14.766 1 97.69 97 SER A C 1
ATOM 767 O O . SER A 1 97 ? 9.742 19.109 13.742 1 97.69 97 SER A O 1
ATOM 769 N N . THR A 1 98 ? 9.766 19.391 15.961 1 95.94 98 THR A N 1
ATOM 770 C CA . THR A 1 98 ? 10.875 18.453 16.125 1 95.94 98 THR A CA 1
ATOM 771 C C . THR A 1 98 ? 10.375 17.031 16.266 1 95.94 98 THR A C 1
ATOM 773 O O . THR A 1 98 ? 11.125 16.078 16.047 1 95.94 98 THR A O 1
ATOM 776 N N . GLY A 1 99 ? 9.156 16.938 16.719 1 92.62 99 GLY A N 1
ATOM 777 C CA . GLY A 1 99 ? 8.625 15.625 17.078 1 92.62 99 GLY A CA 1
ATOM 778 C C . GLY A 1 99 ? 9.07 15.156 18.453 1 92.62 99 GLY A C 1
ATOM 779 O O . GLY A 1 99 ? 8.664 14.086 18.906 1 92.62 99 GLY A O 1
ATOM 780 N N . LYS A 1 100 ? 9.773 15.867 19.219 1 94.44 100 LYS A N 1
ATOM 781 C CA . LYS A 1 100 ? 10.352 15.453 20.484 1 94.44 100 LYS A CA 1
ATOM 782 C C . LYS A 1 100 ? 9.531 15.984 21.656 1 94.44 100 LYS A C 1
ATOM 784 O O . LYS A 1 100 ? 9.305 15.273 22.641 1 94.44 100 LYS A O 1
ATOM 789 N N . PHE A 1 101 ? 9.148 17.219 21.609 1 97.06 101 PHE A N 1
ATOM 790 C CA . PHE A 1 101 ? 8.453 17.891 22.703 1 97.06 101 PHE A CA 1
ATOM 791 C C . PHE A 1 101 ? 6.945 17.906 22.469 1 97.06 101 PHE A C 1
ATOM 793 O O . PHE A 1 101 ? 6.344 18.969 22.328 1 97.06 101 PHE A O 1
ATOM 800 N N . THR A 1 102 ? 6.352 16.656 22.484 1 95.56 102 THR A N 1
ATOM 801 C CA . THR A 1 102 ? 4.98 16.5 22.016 1 95.56 102 THR A CA 1
ATOM 802 C C . THR A 1 102 ? 4.023 16.281 23.172 1 95.56 102 THR A C 1
ATOM 804 O O . THR A 1 102 ? 2.863 15.914 22.984 1 95.56 102 THR A O 1
ATOM 807 N N . ASP A 1 103 ? 4.52 16.422 24.406 1 96.75 103 ASP A N 1
ATOM 808 C CA . ASP A 1 103 ? 3.668 16.391 25.594 1 96.75 103 ASP A CA 1
ATOM 809 C C . ASP A 1 103 ? 3.596 17.75 26.266 1 96.75 103 ASP A C 1
ATOM 811 O O . ASP A 1 103 ? 4.445 18.609 26.031 1 96.75 103 ASP A O 1
ATOM 815 N N . LYS A 1 104 ? 2.617 17.906 27.109 1 96.94 104 LYS A N 1
ATOM 816 C CA . LYS A 1 104 ? 2.34 19.203 27.734 1 96.94 104 LYS A CA 1
ATOM 817 C C . LYS A 1 104 ? 3.562 19.734 28.484 1 96.94 104 LYS A C 1
ATOM 819 O O . LYS A 1 104 ? 3.936 20.891 28.328 1 96.94 104 LYS A O 1
ATOM 824 N N . VAL A 1 105 ? 4.199 18.875 29.203 1 97.38 105 VAL A N 1
ATOM 825 C CA . VAL A 1 105 ? 5.309 19.281 30.062 1 97.38 105 VAL A CA 1
ATOM 826 C C . VAL A 1 105 ? 6.473 19.766 29.203 1 97.38 105 VAL A C 1
ATOM 828 O O . VAL A 1 105 ? 6.969 20.875 29.391 1 97.38 105 VAL A O 1
ATOM 831 N N . SER A 1 106 ? 6.926 19 28.266 1 97.75 106 SER A N 1
ATOM 832 C CA . SER A 1 106 ? 8.086 19.375 27.453 1 97.75 106 SER A CA 1
ATOM 833 C C . SER A 1 106 ? 7.77 20.562 26.547 1 97.75 106 SER A C 1
ATOM 835 O O . SER A 1 106 ? 8.609 21.438 26.359 1 97.75 106 SER A O 1
ATOM 837 N N . ALA A 1 107 ? 6.574 20.656 26.047 1 98.25 107 ALA A N 1
ATOM 838 C CA . ALA A 1 107 ? 6.188 21.766 25.172 1 98.25 107 ALA A CA 1
ATOM 839 C C . ALA A 1 107 ? 6.082 23.078 25.953 1 98.25 107 ALA A C 1
ATOM 841 O O . ALA A 1 107 ? 6.27 24.156 25.406 1 98.25 107 ALA A O 1
ATOM 842 N N . SER A 1 108 ? 5.797 22.984 27.25 1 98.31 108 SER A N 1
ATOM 843 C CA . SER A 1 108 ? 5.668 24.156 28.109 1 98.31 108 SER A CA 1
ATOM 844 C C . SER A 1 108 ? 6.996 24.891 28.234 1 98.31 108 SER A C 1
ATOM 846 O O . SER A 1 108 ? 7.027 26.062 28.625 1 98.31 108 SER A O 1
ATOM 848 N N . GLY A 1 109 ? 8.047 24.172 27.906 1 98.62 109 GLY A N 1
ATOM 849 C CA . GLY A 1 109 ? 9.328 24.844 27.875 1 98.62 109 GLY A CA 1
ATOM 850 C C . GLY A 1 109 ? 9.328 26.078 26.984 1 98.62 109 GLY A C 1
ATOM 851 O O . GLY A 1 109 ? 9.992 27.062 27.281 1 98.62 109 GLY A O 1
ATOM 852 N N . HIS A 1 110 ? 8.617 26.047 25.875 1 98.81 110 HIS A N 1
ATOM 853 C CA . HIS A 1 110 ? 8.508 27.188 24.984 1 98.81 110 HIS A CA 1
ATOM 854 C C . HIS A 1 110 ? 7.77 28.344 25.656 1 98.81 110 HIS A C 1
ATOM 856 O O . HIS A 1 110 ? 8.102 29.516 25.453 1 98.81 110 HIS A O 1
ATOM 862 N N . LEU A 1 111 ? 6.758 28.016 26.438 1 98.69 111 LEU A N 1
ATOM 863 C CA . LEU A 1 111 ? 6.004 29.031 27.172 1 98.69 111 LEU A CA 1
ATOM 864 C C . LEU A 1 111 ? 6.875 29.688 28.234 1 98.69 111 LEU A C 1
ATOM 866 O O . LEU A 1 111 ? 6.828 30.906 28.422 1 98.69 111 LEU A O 1
ATOM 870 N N . GLN A 1 112 ? 7.602 28.844 28.891 1 98.44 112 GLN A N 1
ATOM 871 C CA . GLN A 1 112 ? 8.531 29.359 29.891 1 98.44 112 GLN A CA 1
ATOM 872 C C . GLN A 1 112 ? 9.547 30.297 29.266 1 98.44 112 GLN A C 1
ATOM 874 O O . GLN A 1 112 ? 9.977 31.266 29.906 1 98.44 112 GLN A O 1
ATOM 879 N N . ALA A 1 113 ? 9.875 29.969 28.109 1 98.56 113 ALA A N 1
ATOM 880 C CA . ALA A 1 113 ? 10.859 30.766 27.391 1 98.56 113 ALA A CA 1
ATOM 881 C C . ALA A 1 113 ? 10.258 32.094 26.922 1 98.56 113 ALA A C 1
ATOM 883 O O . ALA A 1 113 ? 10.984 33 26.516 1 98.56 113 ALA A O 1
ATOM 884 N N . GLY A 1 114 ? 8.922 32.188 26.953 1 98.69 114 GLY A N 1
ATOM 885 C CA . GLY A 1 114 ? 8.312 33.5 26.688 1 98.69 114 GLY A CA 1
ATOM 886 C C . GLY A 1 114 ? 7.324 33.469 25.547 1 98.69 114 GLY A C 1
ATOM 887 O O . GLY A 1 114 ? 6.652 34.469 25.266 1 98.69 114 GLY A O 1
ATOM 888 N N . ALA A 1 115 ? 7.188 32.375 24.812 1 98.69 115 ALA A N 1
ATOM 889 C CA . ALA A 1 115 ? 6.176 32.281 23.75 1 98.69 115 ALA A CA 1
ATOM 890 C C . ALA A 1 115 ? 4.77 32.281 24.344 1 98.69 115 ALA A C 1
ATOM 892 O O . ALA A 1 115 ? 4.551 31.766 25.438 1 98.69 115 ALA A O 1
ATOM 893 N N . LYS A 1 116 ? 3.818 32.844 23.641 1 98.25 116 LYS A N 1
ATOM 894 C CA . LYS A 1 116 ? 2.455 32.938 24.156 1 98.25 116 LYS A CA 1
ATOM 895 C C . LYS A 1 116 ? 1.714 31.609 23.922 1 98.25 116 LYS A C 1
ATOM 897 O O . LYS A 1 116 ? 0.919 31.188 24.766 1 98.25 116 LYS A O 1
ATOM 902 N N . LYS A 1 117 ? 1.859 30.969 22.766 1 98.5 117 LYS A N 1
ATOM 903 C CA . LYS A 1 117 ? 1.184 29.734 22.406 1 98.5 117 LYS A CA 1
ATOM 904 C C . LYS A 1 117 ? 2.145 28.75 21.734 1 98.5 117 LYS A C 1
ATOM 906 O O . LYS A 1 117 ? 3.166 29.172 21.172 1 98.5 117 LYS A O 1
ATOM 911 N N . VAL A 1 118 ? 1.827 27.469 21.844 1 98.75 118 VAL A N 1
ATOM 912 C CA . VAL A 1 118 ? 2.59 26.422 21.188 1 98.75 118 VAL A CA 1
ATOM 913 C C . VAL A 1 118 ? 1.649 25.531 20.359 1 98.75 118 VAL A C 1
ATOM 915 O O . VAL A 1 118 ? 0.584 25.141 20.844 1 98.75 118 VAL A O 1
ATOM 918 N N . ILE A 1 119 ? 1.973 25.297 19.109 1 98.5 119 ILE A N 1
ATOM 919 C CA . ILE A 1 119 ? 1.302 24.297 18.297 1 98.5 119 ILE A CA 1
ATOM 920 C C . ILE A 1 119 ? 2.232 23.094 18.078 1 98.5 119 ILE A C 1
ATOM 922 O O . ILE A 1 119 ? 3.287 23.234 17.453 1 98.5 119 ILE A O 1
ATOM 926 N N . ILE A 1 120 ? 1.826 22 18.609 1 97.88 120 ILE A N 1
ATOM 927 C CA . ILE A 1 120 ? 2.561 20.75 18.438 1 97.88 120 ILE A CA 1
ATOM 928 C C . ILE A 1 120 ? 2.209 20.125 17.094 1 97.88 120 ILE A C 1
ATOM 930 O O . ILE A 1 120 ? 1.03 19.969 16.766 1 97.88 120 ILE A O 1
ATOM 934 N N . THR A 1 121 ? 3.26 19.703 16.312 1 97.06 121 THR A N 1
ATOM 935 C CA . THR A 1 121 ? 3.031 19.156 14.984 1 97.06 121 THR A CA 1
ATOM 936 C C . THR A 1 121 ? 3 17.641 15.031 1 97.06 121 THR A C 1
ATOM 938 O O . THR A 1 121 ? 3.654 16.969 14.219 1 97.06 121 THR A O 1
ATOM 941 N N . ALA A 1 122 ? 2.328 17.031 15.938 1 94 122 ALA A N 1
ATOM 942 C CA . ALA A 1 122 ? 2.107 15.602 16.188 1 94 122 ALA A CA 1
ATOM 943 C C . ALA A 1 122 ? 0.914 15.383 17.109 1 94 122 ALA A C 1
ATOM 945 O O . ALA A 1 122 ? 0.412 16.328 17.719 1 94 122 ALA A O 1
ATOM 946 N N . PRO A 1 123 ? 0.429 14.18 17.125 1 92.62 123 PRO A N 1
ATOM 947 C CA . PRO A 1 123 ? -0.548 13.906 18.188 1 92.62 123 PRO A CA 1
ATOM 948 C C . PRO A 1 123 ? 0.005 14.172 19.578 1 92.62 123 PRO A C 1
ATOM 950 O O . PRO A 1 123 ? 1.123 13.75 19.906 1 92.62 123 PRO A O 1
ATOM 953 N N . ALA A 1 124 ? -0.747 14.906 20.375 1 93.44 124 ALA A N 1
ATOM 954 C CA . ALA A 1 124 ? -0.316 15.156 21.75 1 93.44 124 ALA A CA 1
ATOM 955 C C . ALA A 1 124 ? -0.374 13.875 22.578 1 93.44 124 ALA A C 1
ATOM 957 O O . ALA A 1 124 ? -1.262 13.039 22.391 1 93.44 124 ALA A O 1
ATOM 958 N N . LYS A 1 125 ? 0.47 13.797 23.562 1 90.62 125 LYS A N 1
ATOM 959 C CA . LYS A 1 125 ? 0.479 12.633 24.453 1 90.62 125 LYS A CA 1
ATOM 960 C C . LYS A 1 125 ? -0.534 12.805 25.594 1 90.62 125 LYS A C 1
ATOM 962 O O . LYS A 1 125 ? -1.022 11.812 26.141 1 90.62 125 LYS A O 1
ATOM 967 N N . ASP A 1 126 ? -0.762 14.047 25.797 1 92.94 126 ASP A N 1
ATOM 968 C CA . ASP A 1 126 ? -1.66 14.375 26.891 1 92.94 126 ASP A CA 1
ATOM 969 C C . ASP A 1 126 ? -3.096 14.539 26.406 1 92.94 126 ASP A C 1
ATOM 971 O O . ASP A 1 126 ? -3.34 15.203 25.406 1 92.94 126 ASP A O 1
ATOM 975 N N . ASP A 1 127 ? -4.051 14.078 27.25 1 88.94 127 ASP A N 1
ATOM 976 C CA . ASP A 1 127 ? -5.461 14.133 26.891 1 88.94 127 ASP A CA 1
ATOM 977 C C . ASP A 1 127 ? -6.004 15.555 27.031 1 88.94 127 ASP A C 1
ATOM 979 O O . ASP A 1 127 ? -7.012 15.906 26.406 1 88.94 127 ASP A O 1
ATOM 983 N N . ASP A 1 128 ? -5.367 16.297 27.828 1 91.75 128 ASP A N 1
ATOM 984 C CA . ASP A 1 128 ? -5.91 17.625 28.094 1 91.75 128 ASP A CA 1
ATOM 985 C C . ASP A 1 128 ? -5.34 18.656 27.125 1 91.75 128 ASP A C 1
ATOM 987 O O . ASP A 1 128 ? -5.719 19.828 27.172 1 91.75 128 ASP A O 1
ATOM 991 N N . VAL A 1 129 ? -4.418 18.344 26.281 1 95.5 129 VAL A N 1
ATOM 992 C CA . VAL A 1 129 ? -4.004 19.188 25.172 1 95.5 129 VAL A CA 1
ATOM 993 C C . VAL A 1 129 ? -4.988 19.047 24.016 1 95.5 129 VAL A C 1
ATOM 995 O O . VAL A 1 129 ? -5.148 17.969 23.453 1 95.5 129 VAL A O 1
ATOM 998 N N . PRO A 1 130 ? -5.703 20.141 23.719 1 96.38 130 PRO A N 1
ATOM 999 C CA . PRO A 1 130 ? -6.648 20.047 22.594 1 96.38 130 PRO A CA 1
ATOM 1000 C C . PRO A 1 130 ? -5.977 19.625 21.297 1 96.38 130 PRO A C 1
ATOM 1002 O O . PRO A 1 130 ? -5.004 20.25 20.859 1 96.38 130 PRO A O 1
ATOM 1005 N N . THR A 1 131 ? -6.438 18.531 20.734 1 96.75 131 THR A N 1
ATOM 1006 C CA . THR A 1 131 ? -6.039 18.047 19.406 1 96.75 131 THR A CA 1
ATOM 1007 C C . THR A 1 131 ? -7.102 18.391 18.375 1 96.75 131 THR A C 1
ATOM 1009 O O . THR A 1 131 ? -8.258 17.969 18.5 1 96.75 131 THR A O 1
ATOM 1012 N N . VAL A 1 132 ? -6.594 19.109 17.328 1 96.69 132 VAL A N 1
ATOM 1013 C CA . VAL A 1 132 ? -7.598 19.703 16.453 1 96.69 132 VAL A CA 1
ATOM 1014 C C . VAL A 1 132 ? -7.324 19.312 15 1 96.69 132 VAL A C 1
ATOM 1016 O O . VAL A 1 132 ? -6.168 19.25 14.57 1 96.69 132 VAL A O 1
ATOM 1019 N N . VAL A 1 133 ? -8.352 18.938 14.305 1 98.12 133 VAL A N 1
ATOM 1020 C CA . VAL A 1 133 ? -8.383 18.797 12.859 1 98.12 133 VAL A CA 1
ATOM 1021 C C . VAL A 1 133 ? -9.328 19.828 12.258 1 98.12 133 VAL A C 1
ATOM 1023 O O . VAL A 1 133 ? -10.531 19.797 12.516 1 98.12 133 VAL A O 1
ATOM 1026 N N . LEU A 1 134 ? -8.727 20.797 11.477 1 97.88 134 LEU A N 1
ATOM 1027 C CA . LEU A 1 134 ? -9.531 21.859 10.883 1 97.88 134 LEU A CA 1
ATOM 1028 C C . LEU A 1 134 ? -10.609 21.281 9.969 1 97.88 134 LEU A C 1
ATOM 1030 O O . LEU A 1 134 ? -10.336 20.375 9.172 1 97.88 134 LEU A O 1
ATOM 1034 N N . GLY A 1 135 ? -11.828 21.719 10.102 1 97.19 135 GLY A N 1
ATOM 1035 C CA . GLY A 1 135 ? -12.961 21.234 9.336 1 97.19 135 GLY A CA 1
ATOM 1036 C C . GLY A 1 135 ? -13.703 20.094 10.023 1 97.19 135 GLY A C 1
ATOM 1037 O O . GLY A 1 135 ? -14.789 19.703 9.594 1 97.19 135 GLY A O 1
ATOM 1038 N N . VAL A 1 136 ? -13.188 19.641 11.148 1 98.19 136 VAL A N 1
ATOM 1039 C CA . VAL A 1 136 ? -13.781 18.469 11.797 1 98.19 136 VAL A CA 1
ATOM 1040 C C . VAL A 1 136 ? -14.203 18.828 13.219 1 98.19 136 VAL A C 1
ATOM 1042 O O . VAL A 1 136 ? -15.398 18.844 13.531 1 98.19 136 VAL A O 1
ATOM 1045 N N . ASN A 1 137 ? -13.234 19.25 14.031 1 97.62 137 ASN A N 1
ATOM 1046 C CA . ASN A 1 137 ? -13.578 19.516 15.422 1 97.62 137 ASN A CA 1
ATOM 1047 C C . ASN A 1 137 ? -13 20.844 15.898 1 97.62 137 ASN A C 1
ATOM 1049 O O . ASN A 1 137 ? -12.844 21.062 17.094 1 97.62 137 ASN A O 1
ATOM 1053 N N . ASP A 1 138 ? -12.633 21.766 15.016 1 96.06 138 ASP A N 1
ATOM 1054 C CA . ASP A 1 138 ? -11.93 22.984 15.391 1 96.06 138 ASP A CA 1
ATOM 1055 C C . ASP A 1 138 ? -12.867 23.953 16.109 1 96.06 138 ASP A C 1
ATOM 1057 O O . ASP A 1 138 ? -12.422 24.984 16.625 1 96.06 138 ASP A O 1
ATOM 1061 N N . HIS A 1 139 ? -14.141 23.594 16.234 1 95.31 139 HIS A N 1
ATOM 1062 C CA . HIS A 1 139 ? -15.078 24.375 17.031 1 95.31 139 HIS A CA 1
ATOM 1063 C C . HIS A 1 139 ? -14.742 24.312 18.516 1 95.31 139 HIS A C 1
ATOM 1065 O O . HIS A 1 139 ? -15.219 25.141 19.297 1 95.31 139 HIS A O 1
ATOM 1071 N N . ILE A 1 140 ? -13.891 23.406 18.875 1 94.88 140 ILE A N 1
ATOM 1072 C CA . ILE A 1 140 ? -13.539 23.25 20.281 1 94.88 140 ILE A CA 1
ATOM 1073 C C . ILE A 1 140 ? -12.586 24.375 20.703 1 94.88 140 ILE A C 1
ATOM 1075 O O . ILE A 1 140 ? -12.367 24.594 21.891 1 94.88 140 ILE A O 1
ATOM 1079 N N . LEU A 1 141 ? -11.875 24.969 19.766 1 95.62 141 LEU A N 1
ATOM 1080 C CA . LEU A 1 141 ? -10.93 26.047 20.062 1 95.62 141 LEU A CA 1
ATOM 1081 C C . LEU A 1 141 ? -11.656 27.297 20.547 1 95.62 141 LEU A C 1
ATOM 1083 O O . LEU A 1 141 ? -12.539 27.812 19.859 1 95.62 141 LEU A O 1
ATOM 1087 N N . LYS A 1 142 ? -11.273 27.766 21.719 1 94.44 142 LYS A N 1
ATOM 1088 C CA . LYS A 1 142 ? -11.898 28.938 22.328 1 94.44 142 LYS A CA 1
ATOM 1089 C C . LYS A 1 142 ? -10.992 30.172 22.203 1 94.44 142 LYS A C 1
ATOM 1091 O O . LYS A 1 142 ? -11.445 31.297 22.391 1 94.44 142 LYS A O 1
ATOM 1096 N N . GLY A 1 143 ? -9.766 29.906 21.906 1 92.19 143 GLY A N 1
ATOM 1097 C CA . GLY A 1 143 ? -8.836 31.016 21.719 1 92.19 143 GLY A CA 1
ATOM 1098 C C . GLY A 1 143 ? -7.887 31.203 22.891 1 92.19 143 GLY A C 1
ATOM 1099 O O . GLY A 1 143 ? -6.859 31.875 22.75 1 92.19 143 GLY A O 1
ATOM 1100 N N . ASN A 1 144 ? -8.148 30.578 23.953 1 94.31 144 ASN A N 1
ATOM 1101 C CA . ASN A 1 144 ? -7.32 30.781 25.125 1 94.31 144 ASN A CA 1
ATOM 1102 C C . ASN A 1 144 ? -6.344 29.625 25.344 1 94.31 144 ASN A C 1
ATOM 1104 O O . ASN A 1 144 ? -5.547 29.641 26.281 1 94.31 144 ASN A O 1
ATOM 1108 N N . GLU A 1 145 ? -6.445 28.578 24.469 1 95.62 145 GLU A N 1
ATOM 1109 C CA . GLU A 1 145 ? -5.523 27.453 24.594 1 95.62 145 GLU A CA 1
ATOM 1110 C C . GLU A 1 145 ? -4.074 27.906 24.422 1 95.62 145 GLU A C 1
ATOM 1112 O O . GLU A 1 145 ? -3.777 28.75 23.578 1 95.62 145 GLU A O 1
ATOM 1117 N N . ARG A 1 146 ? -3.213 27.375 25.219 1 97.44 146 ARG A N 1
ATOM 1118 C CA . ARG A 1 146 ? -1.804 27.75 25.156 1 97.44 146 ARG A CA 1
ATOM 1119 C C . ARG A 1 146 ? -0.988 26.703 24.406 1 97.44 146 ARG A C 1
ATOM 1121 O O . ARG A 1 146 ? 0.072 27.016 23.859 1 97.44 146 ARG A O 1
ATOM 1128 N N . ILE A 1 147 ? -1.381 25.469 24.484 1 98.12 147 ILE A N 1
ATOM 1129 C CA . ILE A 1 147 ? -0.771 24.375 23.734 1 98.12 147 ILE A CA 1
ATOM 1130 C C . ILE A 1 147 ? -1.848 23.609 22.969 1 98.12 147 ILE A C 1
ATOM 1132 O O . ILE A 1 147 ? -2.861 23.203 23.531 1 98.12 147 ILE A O 1
ATOM 1136 N N . ILE A 1 148 ? -1.7 23.5 21.641 1 97.81 148 ILE A N 1
ATOM 1137 C CA . ILE A 1 148 ? -2.639 22.812 20.766 1 97.81 148 ILE A CA 1
ATOM 1138 C C . ILE A 1 148 ? -1.887 21.812 19.906 1 97.81 148 ILE A C 1
ATOM 1140 O O . ILE A 1 148 ? -0.706 22 19.609 1 97.81 148 ILE A O 1
ATOM 1144 N N . SER A 1 149 ? -2.52 20.688 19.609 1 97.62 149 SER A N 1
ATOM 1145 C CA . SER A 1 149 ? -1.969 19.703 18.688 1 97.62 149 SER A CA 1
ATOM 1146 C C . SER A 1 149 ? -2.711 19.719 17.359 1 97.62 149 SER A C 1
ATOM 1148 O O . SER A 1 149 ? -3.939 19.812 17.328 1 97.62 149 SER A O 1
ATOM 1150 N N . ASN A 1 150 ? -1.947 19.703 16.297 1 97.38 150 ASN A N 1
ATOM 1151 C CA . ASN A 1 150 ? -2.51 19.609 14.961 1 97.38 150 ASN A CA 1
ATOM 1152 C C . ASN A 1 150 ? -2.637 18.156 14.5 1 97.38 150 ASN A C 1
ATOM 1154 O O . ASN A 1 150 ? -2.588 17.875 13.305 1 97.38 150 ASN A O 1
ATOM 1158 N N . ALA A 1 151 ? -2.754 17.281 15.398 1 96.19 151 ALA A N 1
ATOM 1159 C CA . ALA A 1 151 ? -2.898 15.859 15.109 1 96.19 151 ALA A CA 1
ATOM 1160 C C . ALA A 1 151 ? -1.818 15.383 14.148 1 96.19 151 ALA A C 1
ATOM 1162 O O . ALA A 1 151 ? -0.687 15.867 14.18 1 96.19 151 ALA A O 1
ATOM 1163 N N . SER A 1 152 ? -2.07 14.305 13.391 1 96.06 152 SER A N 1
ATOM 1164 C CA . SER A 1 152 ? -1.118 13.75 12.43 1 96.06 152 SER A CA 1
ATOM 1165 C C . SER A 1 152 ? -1.565 14 11 1 96.06 152 SER A C 1
ATOM 1167 O O . SER A 1 152 ? -2.715 14.375 10.758 1 96.06 152 SER A O 1
ATOM 1169 N N . CYS A 1 153 ? -0.592 13.836 10.102 1 95.94 153 CYS A N 1
ATOM 1170 C CA . CYS A 1 153 ? -0.92 13.969 8.688 1 95.94 153 CYS A CA 1
ATOM 1171 C C . CYS A 1 153 ? -2.006 12.977 8.289 1 95.94 153 CYS A C 1
ATOM 1173 O O . CYS A 1 153 ? -2.93 13.32 7.551 1 95.94 153 CYS A O 1
ATOM 1175 N N . THR A 1 154 ? -1.93 11.719 8.742 1 97.56 154 THR A N 1
ATOM 1176 C CA . THR A 1 154 ? -2.928 10.703 8.438 1 97.56 154 THR A CA 1
ATOM 1177 C C . THR A 1 154 ? -4.289 11.086 9.016 1 97.56 154 THR A C 1
ATOM 1179 O O . THR A 1 154 ? -5.312 10.93 8.352 1 97.56 154 THR A O 1
ATOM 1182 N N . THR A 1 155 ? -4.285 11.578 10.242 1 97.56 155 THR A N 1
ATOM 1183 C CA . THR A 1 155 ? -5.531 11.969 10.891 1 97.56 155 THR A CA 1
ATOM 1184 C C . THR A 1 155 ? -6.191 13.117 10.133 1 97.56 155 THR A C 1
ATOM 1186 O O . THR A 1 155 ? -7.414 13.156 9.984 1 97.56 155 THR A O 1
ATOM 1189 N N . ASN A 1 156 ? -5.367 14.031 9.672 1 98.12 156 ASN A N 1
ATOM 1190 C CA . ASN A 1 156 ? -5.906 15.18 8.938 1 98.12 156 ASN A CA 1
ATOM 1191 C C . ASN A 1 156 ? -6.555 14.75 7.625 1 98.12 156 ASN A C 1
ATOM 1193 O O . ASN A 1 156 ? -7.465 15.414 7.133 1 98.12 156 ASN A O 1
ATOM 1197 N N . CYS A 1 157 ? -6.098 13.664 7.047 1 98.44 157 CYS A N 1
ATOM 1198 C CA . CYS A 1 157 ? -6.719 13.125 5.844 1 98.44 157 CYS A CA 1
ATOM 1199 C C . CYS A 1 157 ? -7.961 12.312 6.191 1 98.44 157 CYS A C 1
ATOM 1201 O O . CYS A 1 157 ? -9 12.453 5.543 1 98.44 157 CYS A O 1
ATOM 1203 N N . LEU A 1 158 ? -7.895 11.477 7.18 1 98.44 158 LEU A N 1
ATOM 1204 C CA . LEU A 1 158 ? -8.898 10.477 7.523 1 98.44 158 LEU A CA 1
ATOM 1205 C C . LEU A 1 158 ? -10.117 11.125 8.164 1 98.44 158 LEU A C 1
ATOM 1207 O O . LEU A 1 158 ? -11.258 10.781 7.836 1 98.44 158 LEU A O 1
ATOM 1211 N N . ALA A 1 159 ? -9.945 12.07 9.078 1 98.5 159 ALA A N 1
ATOM 1212 C CA . ALA A 1 159 ? -11.008 12.594 9.938 1 98.5 159 ALA A CA 1
ATOM 1213 C C . ALA A 1 159 ? -12.094 13.281 9.109 1 98.5 159 ALA A C 1
ATOM 1215 O O . ALA A 1 159 ? -13.281 13.078 9.352 1 98.5 159 ALA A O 1
ATOM 1216 N N . PRO A 1 160 ? -11.703 14.125 8.133 1 98.62 160 PRO A N 1
ATOM 1217 C CA . PRO A 1 160 ? -12.758 14.719 7.312 1 98.62 160 PRO A CA 1
ATOM 1218 C C . PRO A 1 160 ? -13.617 13.68 6.605 1 98.62 160 PRO A C 1
ATOM 1220 O O . PRO A 1 160 ? -14.836 13.844 6.5 1 98.62 160 PRO A O 1
ATOM 1223 N N . MET A 1 161 ? -13.008 12.594 6.078 1 98.62 161 MET A N 1
ATOM 1224 C CA . MET A 1 161 ? -13.758 11.531 5.41 1 98.62 161 MET A CA 1
ATOM 1225 C C . MET A 1 161 ? -14.703 10.836 6.387 1 98.62 161 MET A C 1
ATOM 1227 O O . MET A 1 161 ? -15.867 10.602 6.066 1 98.62 161 MET A O 1
ATOM 1231 N N . VAL A 1 162 ? -14.211 10.531 7.551 1 98.56 162 VAL A N 1
ATOM 1232 C CA . VAL A 1 162 ? -15 9.852 8.57 1 98.56 162 VAL A CA 1
ATOM 1233 C C . VAL A 1 162 ? -16.172 10.734 9 1 98.56 162 VAL A C 1
ATOM 1235 O O . VAL A 1 162 ? -17.297 10.258 9.125 1 98.56 162 VAL A O 1
ATOM 1238 N N . LYS A 1 163 ? -15.891 12.008 9.258 1 98.56 163 LYS A N 1
ATOM 1239 C CA . LYS A 1 163 ? -16.938 12.945 9.656 1 98.56 163 LYS A CA 1
ATOM 1240 C C . LYS A 1 163 ? -18.078 12.961 8.641 1 98.56 163 LYS A C 1
ATOM 1242 O O . LYS A 1 163 ? -19.25 12.828 9.008 1 98.56 163 LYS A O 1
ATOM 1247 N N . LEU A 1 164 ? -17.75 13.109 7.371 1 98.69 164 LEU A N 1
ATOM 1248 C CA . LEU A 1 164 ? -18.781 13.219 6.336 1 98.69 164 LEU A CA 1
ATOM 1249 C C . LEU A 1 164 ? -19.578 11.93 6.227 1 98.69 164 LEU A C 1
ATOM 1251 O O . LEU A 1 164 ? -20.812 11.977 6.078 1 98.69 164 LEU A O 1
ATOM 1255 N N . LEU A 1 165 ? -18.922 10.758 6.266 1 98.69 165 LEU A N 1
ATOM 1256 C CA . LEU A 1 165 ? -19.641 9.484 6.223 1 98.69 165 LEU A CA 1
ATOM 1257 C C . LEU A 1 165 ? -20.578 9.344 7.426 1 98.69 165 LEU A C 1
ATOM 1259 O O . LEU A 1 165 ? -21.719 8.898 7.285 1 98.69 165 LEU A O 1
ATOM 1263 N N . ASP A 1 166 ? -20.062 9.695 8.57 1 98.44 166 ASP A N 1
ATOM 1264 C CA . ASP A 1 166 ? -20.828 9.516 9.805 1 98.44 166 ASP A CA 1
ATOM 1265 C C . ASP A 1 166 ? -22.047 10.43 9.828 1 98.44 166 ASP A C 1
ATOM 1267 O O . ASP A 1 166 ? -23.156 9.992 10.164 1 98.44 166 ASP A O 1
ATOM 1271 N N . GLU A 1 167 ? -21.875 11.68 9.508 1 98.25 167 GLU A N 1
ATOM 1272 C CA . GLU A 1 167 ? -22.953 12.664 9.555 1 98.25 167 GLU A CA 1
ATOM 1273 C C . GLU A 1 167 ? -24.062 12.312 8.562 1 98.25 167 GLU A C 1
ATOM 1275 O O . GLU A 1 167 ? -25.25 12.578 8.82 1 98.25 167 GLU A O 1
ATOM 1280 N N . ASN A 1 168 ? -23.672 11.727 7.453 1 98.5 168 ASN A N 1
ATOM 1281 C CA . ASN A 1 168 ? -24.656 11.516 6.391 1 98.5 168 ASN A CA 1
ATOM 1282 C C . ASN A 1 168 ? -25.219 10.102 6.43 1 98.5 168 ASN A C 1
ATOM 1284 O O . ASN A 1 168 ? -26.359 9.883 6.016 1 98.5 168 ASN A O 1
ATOM 1288 N N . PHE A 1 169 ? -24.453 9.133 6.926 1 98.38 169 PHE A N 1
ATOM 1289 C CA . PHE A 1 169 ? -24.875 7.746 6.797 1 98.38 169 PHE A CA 1
ATOM 1290 C C . PHE A 1 169 ? -24.812 7.027 8.141 1 98.38 169 PHE A C 1
ATOM 1292 O O . PHE A 1 169 ? -25.422 5.977 8.32 1 98.38 169 PHE A O 1
ATOM 1299 N N . GLY A 1 170 ? -24.094 7.562 9.133 1 98.5 170 GLY A N 1
ATOM 1300 C CA . GLY A 1 170 ? -23.859 6.895 10.398 1 98.5 170 GLY A CA 1
ATOM 1301 C C . GLY A 1 170 ? -22.844 5.766 10.305 1 98.5 170 GLY A C 1
ATOM 1302 O O . GLY A 1 170 ? -23.031 4.828 9.523 1 98.5 170 GLY A O 1
ATOM 1303 N N . ILE A 1 171 ? -21.812 5.797 11.133 1 98.06 171 ILE A N 1
ATOM 1304 C CA . ILE A 1 171 ? -20.797 4.754 11.109 1 98.06 171 ILE A CA 1
ATOM 1305 C C . ILE A 1 171 ? -21.016 3.791 12.273 1 98.06 171 ILE A C 1
ATOM 1307 O O . ILE A 1 171 ? -21.188 4.219 13.414 1 98.06 171 ILE A O 1
ATOM 1311 N N . LEU A 1 172 ? -20.969 2.484 12.008 1 97.88 172 LEU A N 1
ATOM 1312 C CA . LEU A 1 172 ? -21.062 1.464 13.047 1 97.88 172 LEU A CA 1
ATOM 1313 C C . LEU A 1 172 ? -19.672 1.005 13.469 1 97.88 172 LEU A C 1
ATOM 1315 O O . LEU A 1 172 ? -19.359 0.961 14.656 1 97.88 172 LEU A O 1
ATOM 1319 N N . LYS A 1 173 ? -18.875 0.664 12.633 1 97.06 173 LYS A N 1
ATOM 1320 C CA . LYS A 1 173 ? -17.5 0.192 12.828 1 97.06 173 LYS A CA 1
ATOM 1321 C C . LYS A 1 173 ? -16.734 0.147 11.508 1 97.06 173 LYS A C 1
ATOM 1323 O O . LYS A 1 173 ? -17.344 0.203 10.438 1 97.06 173 LYS A O 1
ATOM 1328 N N . GLY A 1 174 ? -15.469 0.091 11.547 1 97 174 GLY A N 1
ATOM 1329 C CA . GLY A 1 174 ? -14.711 0.034 10.305 1 97 174 GLY A CA 1
ATOM 1330 C C . GLY A 1 174 ? -13.219 -0.112 10.516 1 97 174 GLY A C 1
ATOM 1331 O O . GLY A 1 174 ? -12.75 -0.177 11.656 1 97 174 GLY A O 1
ATOM 1332 N N . PHE A 1 175 ? -12.477 -0.293 9.391 1 97.38 175 PHE A N 1
ATOM 1333 C CA . PHE A 1 175 ? -11.016 -0.364 9.328 1 97.38 175 PHE A CA 1
ATOM 1334 C C . PHE A 1 175 ? -10.469 0.642 8.32 1 97.38 175 PHE A C 1
ATOM 1336 O O . PHE A 1 175 ? -11.086 0.894 7.289 1 97.38 175 PHE A O 1
ATOM 1343 N N . VAL A 1 176 ? -9.391 1.201 8.688 1 96.75 176 VAL A N 1
ATOM 1344 C CA . VAL A 1 176 ? -8.656 1.997 7.707 1 96.75 176 VAL A CA 1
ATOM 1345 C C . VAL A 1 176 ? -7.238 1.455 7.559 1 96.75 176 VAL A C 1
ATOM 1347 O O . VAL A 1 176 ? -6.594 1.104 8.547 1 96.75 176 VAL A O 1
ATOM 1350 N N . SER A 1 177 ? -6.801 1.26 6.332 1 96.25 177 SER A N 1
ATOM 1351 C CA . SER A 1 177 ? -5.426 0.904 5.992 1 96.25 177 SER A CA 1
ATOM 1352 C C . SER A 1 177 ? -4.746 2.018 5.199 1 96.25 177 SER A C 1
ATOM 1354 O O . SER A 1 177 ? -5.195 2.367 4.105 1 96.25 177 SER A O 1
ATOM 1356 N N . THR A 1 178 ? -3.711 2.537 5.73 1 96.62 178 THR A N 1
ATOM 1357 C CA . THR A 1 178 ? -2.977 3.564 5 1 96.62 178 THR A CA 1
ATOM 1358 C C . THR A 1 178 ? -1.802 2.953 4.242 1 96.62 178 THR A C 1
ATOM 1360 O O . THR A 1 178 ? -1.062 2.133 4.793 1 96.62 178 THR A O 1
ATOM 1363 N N . VAL A 1 179 ? -1.756 3.131 2.961 1 98.25 179 VAL A N 1
ATOM 1364 C CA . VAL A 1 179 ? -0.522 2.938 2.205 1 98.25 179 VAL A CA 1
ATOM 1365 C C . VAL A 1 179 ? 0.292 4.23 2.205 1 98.25 179 VAL A C 1
ATOM 1367 O O . VAL A 1 179 ? -0.065 5.195 1.528 1 98.25 179 VAL A O 1
ATOM 1370 N N . HIS A 1 180 ? 1.298 4.203 2.951 1 97.88 180 HIS A N 1
ATOM 1371 C CA . HIS A 1 180 ? 1.962 5.422 3.396 1 97.88 180 HIS A CA 1
ATOM 1372 C C . HIS A 1 180 ? 3.396 5.488 2.883 1 97.88 180 HIS A C 1
ATOM 1374 O O . HIS A 1 180 ? 4.098 4.473 2.857 1 97.88 180 HIS A O 1
ATOM 1380 N N . SER A 1 181 ? 3.877 6.652 2.434 1 97.62 181 SER A N 1
ATOM 1381 C CA . SER A 1 181 ? 5.277 6.863 2.09 1 97.62 181 SER A CA 1
ATOM 1382 C C . SER A 1 181 ? 6.188 6.613 3.287 1 97.62 181 SER A C 1
ATOM 1384 O O . SER A 1 181 ? 5.738 6.664 4.434 1 97.62 181 SER A O 1
ATOM 1386 N N . TYR A 1 182 ? 7.414 6.25 3.033 1 95.56 182 TYR A N 1
ATOM 1387 C CA . TYR A 1 182 ? 8.328 6.016 4.145 1 95.56 182 TYR A CA 1
ATOM 1388 C C . TYR A 1 182 ? 8.68 7.32 4.848 1 95.56 182 TYR A C 1
ATOM 1390 O O . TYR A 1 182 ? 8.453 8.406 4.309 1 95.56 182 TYR A O 1
ATOM 1398 N N . THR A 1 183 ? 9.148 7.234 6.039 1 93 183 THR A N 1
ATOM 1399 C CA . THR A 1 183 ? 9.531 8.391 6.848 1 93 183 THR A CA 1
ATOM 1400 C C . THR A 1 183 ? 10.977 8.273 7.316 1 93 183 THR A C 1
ATOM 1402 O O . THR A 1 183 ? 11.602 7.219 7.168 1 93 183 THR A O 1
ATOM 1405 N N . ASN A 1 184 ? 11.445 9.281 7.898 1 91.81 184 ASN A N 1
ATOM 1406 C CA . ASN A 1 184 ? 12.828 9.312 8.359 1 91.81 184 ASN A CA 1
ATOM 1407 C C . ASN A 1 184 ? 13.055 8.383 9.547 1 91.81 184 ASN A C 1
ATOM 1409 O O . ASN A 1 184 ? 14.195 8.094 9.914 1 91.81 184 ASN A O 1
ATOM 1413 N N . ASP A 1 185 ? 11.977 7.953 10.172 1 92.38 185 ASP A N 1
ATOM 1414 C CA . ASP A 1 185 ? 12.109 7.039 11.297 1 92.38 185 ASP A CA 1
ATOM 1415 C C . ASP A 1 185 ? 12.344 5.605 10.82 1 92.38 185 ASP A C 1
ATOM 1417 O O . ASP A 1 185 ? 12.383 4.676 11.625 1 92.38 185 ASP A O 1
ATOM 1421 N N . GLN A 1 186 ? 12.5 5.402 9.578 1 95 186 GLN A N 1
ATOM 1422 C CA . GLN A 1 186 ? 12.805 4.094 9.016 1 95 186 GLN A CA 1
ATOM 1423 C C . GLN A 1 186 ? 14.258 4.02 8.555 1 95 186 GLN A C 1
ATOM 1425 O O . GLN A 1 186 ? 14.93 5.047 8.43 1 95 186 GLN A O 1
ATOM 1430 N N . ASN A 1 187 ? 14.719 2.77 8.367 1 94.31 187 ASN A N 1
ATOM 1431 C CA . ASN A 1 187 ? 16.109 2.545 8.023 1 94.31 187 ASN A CA 1
ATOM 1432 C C . ASN A 1 187 ? 16.297 2.367 6.52 1 94.31 187 ASN A C 1
ATOM 1434 O O . ASN A 1 187 ? 15.477 1.735 5.855 1 94.31 187 ASN A O 1
ATOM 1438 N N . LEU A 1 188 ? 17.422 2.932 6.008 1 90.75 188 LEU A N 1
ATOM 1439 C CA . LEU A 1 188 ? 17.797 2.68 4.621 1 90.75 188 LEU A CA 1
ATOM 1440 C C . LEU A 1 188 ? 18.328 1.26 4.453 1 90.75 188 LEU A C 1
ATOM 1442 O O . LEU A 1 188 ? 18.078 0.62 3.426 1 90.75 188 LEU A O 1
ATOM 1446 N N . HIS A 1 189 ? 19.047 0.781 5.438 1 91.94 189 HIS A N 1
ATOM 1447 C CA . HIS A 1 189 ? 19.531 -0.59 5.555 1 91.94 189 HIS A CA 1
ATOM 1448 C C . HIS A 1 189 ? 19.078 -1.223 6.867 1 91.94 189 HIS A C 1
ATOM 1450 O O . HIS A 1 189 ? 18.703 -0.516 7.805 1 91.94 189 HIS A O 1
ATOM 1456 N N . ASP A 1 190 ? 19.031 -2.504 6.91 1 93.44 190 ASP A N 1
ATOM 1457 C CA . ASP A 1 190 ? 18.672 -3.172 8.156 1 93.44 190 ASP A CA 1
ATOM 1458 C C . ASP A 1 190 ? 19.5 -2.639 9.32 1 93.44 190 ASP A C 1
ATOM 1460 O O . ASP A 1 190 ? 20.734 -2.584 9.242 1 93.44 190 ASP A O 1
ATOM 1464 N N . ALA A 1 191 ? 18.891 -2.191 10.359 1 95.88 191 ALA A N 1
ATOM 1465 C CA . ALA A 1 191 ? 19.516 -1.619 11.547 1 95.88 191 ALA A CA 1
ATOM 1466 C C . ALA A 1 191 ? 18.562 -1.655 12.742 1 95.88 191 ALA A C 1
ATOM 1468 O O . ALA A 1 191 ? 17.344 -1.756 12.57 1 95.88 191 ALA A O 1
ATOM 1469 N N . PRO A 1 192 ? 19.016 -1.649 13.922 1 93.75 192 PRO A N 1
ATOM 1470 C CA . PRO A 1 192 ? 18.172 -1.743 15.109 1 93.75 192 PRO A CA 1
ATOM 1471 C C . PRO A 1 192 ? 17.078 -0.689 15.141 1 93.75 192 PRO A C 1
ATOM 1473 O O . PRO A 1 192 ? 17.297 0.455 14.734 1 93.75 192 PRO A O 1
ATOM 1476 N N . HIS A 1 193 ? 15.93 -1.017 15.602 1 95 193 HIS A N 1
ATOM 1477 C CA . HIS A 1 193 ? 14.742 -0.203 15.805 1 95 193 HIS A CA 1
ATOM 1478 C C . HIS A 1 193 ? 13.797 -0.851 16.812 1 95 193 HIS A C 1
ATOM 1480 O O . HIS A 1 193 ? 13.758 -2.078 16.938 1 95 193 HIS A O 1
ATOM 1486 N N . ARG A 1 194 ? 13.125 -0.005 17.547 1 93.75 194 ARG A N 1
ATOM 1487 C CA . ARG A 1 194 ? 12.188 -0.531 18.531 1 93.75 194 ARG A CA 1
ATOM 1488 C C . ARG A 1 194 ? 11.094 -1.359 17.859 1 93.75 194 ARG A C 1
ATOM 1490 O O . ARG A 1 194 ? 10.578 -2.312 18.453 1 93.75 194 ARG A O 1
ATOM 1497 N N . ASP A 1 195 ? 10.711 -1.001 16.734 1 95.12 195 ASP A N 1
ATOM 1498 C CA . ASP A 1 195 ? 9.828 -1.774 15.867 1 95.12 195 ASP A CA 1
ATOM 1499 C C . ASP A 1 195 ? 10.633 -2.635 14.898 1 95.12 195 ASP A C 1
ATOM 1501 O O . ASP A 1 195 ? 11.242 -2.119 13.953 1 95.12 195 ASP A O 1
ATOM 1505 N N . LEU A 1 196 ? 10.578 -3.9 15.047 1 95.38 196 LEU A N 1
ATOM 1506 C CA . LEU A 1 196 ? 11.438 -4.797 14.281 1 95.38 196 LEU A CA 1
ATOM 1507 C C . LEU A 1 196 ? 11.102 -4.742 12.797 1 95.38 196 LEU A C 1
ATOM 1509 O O . LEU A 1 196 ? 11.938 -5.055 11.953 1 95.38 196 LEU A O 1
ATOM 1513 N N . ARG A 1 197 ? 9.898 -4.484 12.438 1 96.69 197 ARG A N 1
ATOM 1514 C CA . ARG A 1 197 ? 9.57 -4.324 11.031 1 96.69 197 ARG A CA 1
ATOM 1515 C C . ARG A 1 197 ? 10.219 -3.066 10.453 1 96.69 197 ARG A C 1
ATOM 1517 O O . ARG A 1 197 ? 10.703 -3.072 9.32 1 96.69 197 ARG A O 1
ATOM 1524 N N . ARG A 1 198 ? 10.281 -1.987 11.25 1 95.31 198 ARG A N 1
ATOM 1525 C CA . ARG A 1 198 ? 10.906 -0.747 10.812 1 95.31 198 ARG A CA 1
ATOM 1526 C C . ARG A 1 198 ? 12.43 -0.862 10.859 1 95.31 198 ARG A C 1
ATOM 1528 O O . ARG A 1 198 ? 13.141 0.029 10.383 1 95.31 198 ARG A O 1
ATOM 1535 N N . ALA A 1 199 ? 12.906 -1.9 11.453 1 95.75 199 ALA A N 1
ATOM 1536 C CA . ALA A 1 199 ? 14.344 -2.172 11.461 1 95.75 199 ALA A CA 1
ATOM 1537 C C . ALA A 1 199 ? 14.836 -2.545 10.062 1 95.75 199 ALA A C 1
ATOM 1539 O O . ALA A 1 199 ? 16.047 -2.561 9.812 1 95.75 199 ALA A O 1
ATOM 1540 N N . ARG A 1 200 ? 13.922 -2.822 9.18 1 95.44 200 ARG A N 1
ATOM 1541 C CA . ARG A 1 200 ? 14.273 -3.359 7.867 1 95.44 200 ARG A CA 1
ATOM 1542 C C . ARG A 1 200 ? 14.398 -2.244 6.832 1 95.44 200 ARG A C 1
ATOM 1544 O O . ARG A 1 200 ? 13.883 -1.143 7.039 1 95.44 200 ARG A O 1
ATOM 1551 N N . ALA A 1 201 ? 15.07 -2.504 5.703 1 95.19 201 ALA A N 1
ATOM 1552 C CA . ALA A 1 201 ? 15.375 -1.514 4.676 1 95.19 201 ALA A CA 1
ATOM 1553 C C . ALA A 1 201 ? 14.102 -0.961 4.047 1 95.19 201 ALA A C 1
ATOM 1555 O O . ALA A 1 201 ? 13.383 -1.685 3.355 1 95.19 201 ALA A O 1
ATOM 1556 N N . ALA A 1 202 ? 13.875 0.326 4.152 1 95.25 202 ALA A N 1
ATOM 1557 C CA . ALA A 1 202 ? 12.625 0.996 3.793 1 95.25 202 ALA A CA 1
ATOM 1558 C C . ALA A 1 202 ? 12.406 0.973 2.283 1 95.25 202 ALA A C 1
ATOM 1560 O O . ALA A 1 202 ? 11.273 0.843 1.813 1 95.25 202 ALA A O 1
ATOM 1561 N N . ALA A 1 203 ? 13.469 1.028 1.535 1 94.62 203 ALA A N 1
ATOM 1562 C CA . ALA A 1 203 ? 13.336 1.172 0.087 1 94.62 203 ALA A CA 1
ATOM 1563 C C . ALA A 1 203 ? 13.18 -0.188 -0.587 1 94.62 203 ALA A C 1
ATOM 1565 O O . ALA A 1 203 ? 12.977 -0.266 -1.801 1 94.62 203 ALA A O 1
ATOM 1566 N N . TYR A 1 204 ? 13.195 -1.292 0.215 1 94.25 204 TYR A N 1
ATOM 1567 C CA . TYR A 1 204 ? 13.195 -2.627 -0.375 1 94.25 204 TYR A CA 1
ATOM 1568 C C . TYR A 1 204 ? 11.945 -3.402 0.024 1 94.25 204 TYR A C 1
ATOM 1570 O O . TYR A 1 204 ? 11.797 -4.574 -0.331 1 94.25 204 TYR A O 1
ATOM 1578 N N . SER A 1 205 ? 11.016 -2.693 0.84 1 96.56 205 SER A N 1
ATOM 1579 C CA . SER A 1 205 ? 9.992 -3.523 1.464 1 96.56 205 SER A CA 1
ATOM 1580 C C . SER A 1 205 ? 8.688 -2.748 1.647 1 96.56 205 SER A C 1
ATOM 1582 O O . SER A 1 205 ? 8.703 -1.521 1.754 1 96.56 205 SER A O 1
ATOM 1584 N N . ILE A 1 206 ? 7.613 -3.459 1.546 1 98.25 206 ILE A N 1
ATOM 1585 C CA . ILE A 1 206 ? 6.383 -3.035 2.203 1 98.25 206 ILE A CA 1
ATOM 1586 C C . ILE A 1 206 ? 6.465 -3.336 3.699 1 98.25 206 ILE A C 1
ATOM 1588 O O . ILE A 1 206 ? 6.676 -4.484 4.098 1 98.25 206 ILE A O 1
ATOM 1592 N N . ILE A 1 207 ? 6.301 -2.365 4.516 1 98.12 207 ILE A N 1
ATOM 1593 C CA . ILE A 1 207 ? 6.559 -2.518 5.945 1 98.12 207 ILE A CA 1
ATOM 1594 C C . ILE A 1 207 ? 5.309 -2.143 6.738 1 98.12 207 ILE A C 1
ATOM 1596 O O . ILE A 1 207 ? 4.973 -0.963 6.855 1 98.12 207 ILE A O 1
ATOM 1600 N N . PRO A 1 208 ? 4.57 -3.168 7.266 1 97.44 208 PRO A N 1
ATOM 1601 C CA . PRO A 1 208 ? 3.479 -2.84 8.188 1 97.44 208 PRO A CA 1
ATOM 1602 C C . PRO A 1 208 ? 3.963 -2.137 9.453 1 97.44 208 PRO A C 1
ATOM 1604 O O . PRO A 1 208 ? 5.008 -2.496 10 1 97.44 208 PRO A O 1
ATOM 1607 N N . THR A 1 209 ? 3.299 -1.144 9.875 1 94 209 THR A N 1
ATOM 1608 C CA . THR A 1 209 ? 3.672 -0.448 11.102 1 94 209 THR A CA 1
ATOM 1609 C C . THR A 1 209 ? 2.438 0.129 11.789 1 94 209 THR A C 1
ATOM 1611 O O . THR A 1 209 ? 1.331 0.059 11.25 1 94 209 THR A O 1
ATOM 1614 N N . THR A 1 210 ? 2.641 0.542 12.922 1 88.06 210 THR A N 1
ATOM 1615 C CA . THR A 1 210 ? 1.57 1.116 13.734 1 88.06 210 THR A CA 1
ATOM 1616 C C . THR A 1 210 ? 1.278 2.551 13.305 1 88.06 210 THR A C 1
ATOM 1618 O O . THR A 1 210 ? 2.17 3.256 12.828 1 88.06 210 THR A O 1
ATOM 1621 N N . THR A 1 211 ? 0.016 2.83 13.336 1 86.69 211 THR A N 1
ATOM 1622 C CA . THR A 1 211 ? -0.44 4.207 13.164 1 86.69 211 THR A CA 1
ATOM 1623 C C . THR A 1 211 ? -1.292 4.645 14.352 1 86.69 211 THR A C 1
ATOM 1625 O O . THR A 1 211 ? -1.962 3.822 14.977 1 86.69 211 THR A O 1
ATOM 1628 N N . HIS A 1 212 ? -1.219 5.938 14.656 1 84.38 212 HIS A N 1
ATOM 1629 C CA . HIS A 1 212 ? -1.993 6.477 15.766 1 84.38 212 HIS A CA 1
ATOM 1630 C C . HIS A 1 212 ? -3.301 7.094 15.281 1 84.38 212 HIS A C 1
ATOM 1632 O O . HIS A 1 212 ? -3.986 7.781 16.047 1 84.38 212 HIS A O 1
ATOM 1638 N N . ALA A 1 213 ? -3.572 6.809 14.078 1 85.69 213 ALA A N 1
ATOM 1639 C CA . ALA A 1 213 ? -4.73 7.453 13.461 1 85.69 213 ALA A CA 1
ATOM 1640 C C . ALA A 1 213 ? -6.023 7.031 14.156 1 85.69 213 ALA A C 1
ATOM 1642 O O . ALA A 1 213 ? -6.941 7.84 14.312 1 85.69 213 ALA A O 1
ATOM 1643 N N . ALA A 1 214 ? -6.125 5.805 14.539 1 86.81 214 ALA A N 1
ATOM 1644 C CA . ALA A 1 214 ? -7.336 5.328 15.211 1 86.81 214 ALA A CA 1
ATOM 1645 C C . ALA A 1 214 ? -7.535 6.035 16.547 1 86.81 214 ALA A C 1
ATOM 1647 O O . ALA A 1 214 ? -8.641 6.484 16.859 1 86.81 214 ALA A O 1
ATOM 1648 N N . LYS A 1 215 ? -6.473 6.133 17.344 1 87.75 215 LYS A N 1
ATOM 1649 C CA . LYS A 1 215 ? -6.555 6.824 18.625 1 87.75 215 LYS A CA 1
ATOM 1650 C C . LYS A 1 215 ? -6.895 8.297 18.438 1 87.75 215 LYS A C 1
ATOM 1652 O O . LYS A 1 215 ? -7.684 8.859 19.188 1 87.75 215 LYS A O 1
ATOM 1657 N N . ALA A 1 216 ? -6.281 8.844 17.484 1 88.19 216 ALA A N 1
ATOM 1658 C CA . ALA A 1 216 ? -6.543 10.25 17.188 1 88.19 216 ALA A CA 1
ATOM 1659 C C . ALA A 1 216 ? -8 10.461 16.797 1 88.19 216 ALA A C 1
ATOM 1661 O O . ALA A 1 216 ? -8.602 11.484 17.141 1 88.19 216 ALA A O 1
ATOM 1662 N N . MET A 1 217 ? -8.547 9.492 16.078 1 90.5 217 MET A N 1
ATOM 1663 C CA . MET A 1 217 ? -9.945 9.578 15.68 1 90.5 217 MET A CA 1
ATOM 1664 C C . MET A 1 217 ? -10.859 9.625 16.891 1 90.5 217 MET A C 1
ATOM 1666 O O . MET A 1 217 ? -11.859 10.352 16.906 1 90.5 217 MET A O 1
ATOM 1670 N N . GLU A 1 218 ? -10.492 8.945 17.922 1 92.94 218 GLU A N 1
ATOM 1671 C CA . GLU A 1 218 ? -11.289 8.914 19.141 1 92.94 218 GLU A CA 1
ATOM 1672 C C . GLU A 1 218 ? -11.273 10.273 19.844 1 92.94 218 GLU A C 1
ATOM 1674 O O . GLU A 1 218 ? -12.234 10.633 20.531 1 92.94 218 GLU A O 1
ATOM 1679 N N . ILE A 1 219 ? -10.203 10.961 19.688 1 92.75 219 ILE A N 1
ATOM 1680 C CA . ILE A 1 219 ? -10.062 12.273 20.312 1 92.75 219 ILE A CA 1
ATOM 1681 C C . ILE A 1 219 ? -10.82 13.32 19.5 1 92.75 219 ILE A C 1
ATOM 1683 O O . ILE A 1 219 ? -11.539 14.148 20.047 1 92.75 219 ILE A O 1
ATOM 1687 N N . VAL A 1 220 ? -10.766 13.234 18.203 1 94.94 220 VAL A N 1
ATOM 1688 C CA . VAL A 1 220 ? -11.305 14.258 17.312 1 94.94 220 VAL A CA 1
ATOM 1689 C C . VAL A 1 220 ? -12.805 14.039 17.109 1 94.94 220 VAL A C 1
ATOM 1691 O O . VAL A 1 220 ? -13.555 15 16.938 1 94.94 220 VAL A O 1
ATOM 1694 N N . LEU A 1 221 ? -13.227 12.812 17.094 1 96.44 221 LEU A N 1
ATOM 1695 C CA . LEU A 1 221 ? -14.625 12.406 17.047 1 96.44 221 LEU A CA 1
ATOM 1696 C C . LEU A 1 221 ? -14.945 11.406 18.141 1 96.44 221 LEU A C 1
ATOM 1698 O O . LEU A 1 221 ? -15.141 10.219 17.875 1 96.44 221 LEU A O 1
ATOM 1702 N N . PRO A 1 222 ? -15.164 11.898 19.328 1 95.81 222 PRO A N 1
ATOM 1703 C CA . PRO A 1 222 ? -15.234 11.031 20.516 1 95.81 222 PRO A CA 1
ATOM 1704 C C . PRO A 1 222 ? -16.406 10.055 20.469 1 95.81 222 PRO A C 1
ATOM 1706 O O . PRO A 1 222 ? -16.344 8.977 21.047 1 95.81 222 PRO A O 1
ATOM 1709 N N . HIS A 1 223 ? -17.484 10.43 19.797 1 96.31 223 HIS A N 1
ATOM 1710 C CA . HIS A 1 223 ? -18.656 9.555 19.734 1 96.31 223 HIS A CA 1
ATOM 1711 C C . HIS A 1 223 ? -18.359 8.305 18.906 1 96.31 223 HIS A C 1
ATOM 1713 O O . HIS A 1 223 ? -19.156 7.359 18.906 1 96.31 223 HIS A O 1
ATOM 1719 N N . LEU A 1 224 ? -17.234 8.258 18.219 1 96.25 224 LEU A N 1
ATOM 1720 C CA . LEU A 1 224 ? -16.844 7.098 17.422 1 96.25 224 LEU A CA 1
ATOM 1721 C C . LEU A 1 224 ? -15.766 6.285 18.141 1 96.25 224 LEU A C 1
ATOM 1723 O O . LEU A 1 224 ? -15.078 5.477 17.5 1 96.25 224 LEU A O 1
ATOM 1727 N N . LYS A 1 225 ? -15.609 6.543 19.422 1 95.31 225 LYS A N 1
ATOM 1728 C CA . LYS A 1 225 ? -14.602 5.828 20.203 1 95.31 225 LYS A CA 1
ATOM 1729 C C . LYS A 1 225 ? -14.766 4.32 20.078 1 95.31 225 LYS A C 1
ATOM 1731 O O . LYS A 1 225 ? -15.859 3.789 20.281 1 95.31 225 LYS A O 1
ATOM 1736 N N . GLY A 1 226 ? -13.664 3.66 19.656 1 94.06 226 GLY A N 1
ATOM 1737 C CA . GLY A 1 226 ? -13.633 2.209 19.578 1 94.06 226 GLY A CA 1
ATOM 1738 C C . GLY A 1 226 ? -14.227 1.666 18.297 1 94.06 226 GLY A C 1
ATOM 1739 O O . GLY A 1 226 ? -14.219 0.454 18.062 1 94.06 226 GLY A O 1
ATOM 1740 N N . LYS A 1 227 ? -14.648 2.482 17.375 1 95.31 227 LYS A N 1
ATOM 1741 C CA . LYS A 1 227 ? -15.406 2.021 16.219 1 95.31 227 LYS A CA 1
ATOM 1742 C C . LYS A 1 227 ? -14.492 1.811 15.016 1 95.31 227 LYS A C 1
ATOM 1744 O O . LYS A 1 227 ? -14.789 1.002 14.133 1 95.31 227 LYS A O 1
ATOM 1749 N N . ILE A 1 228 ? -13.391 2.527 14.969 1 95.88 228 ILE A N 1
ATOM 1750 C CA . ILE A 1 228 ? -12.531 2.455 13.797 1 95.88 228 ILE A CA 1
ATOM 1751 C C . ILE A 1 228 ? -11.125 2.025 14.219 1 95.88 228 ILE A C 1
ATOM 1753 O O . ILE A 1 228 ? -10.562 2.566 15.18 1 95.88 228 ILE A O 1
ATOM 1757 N N . GLU A 1 229 ? -10.57 1.023 13.602 1 95.56 229 GLU A N 1
ATOM 1758 C CA . GLU A 1 229 ? -9.188 0.582 13.789 1 95.56 229 GLU A CA 1
ATOM 1759 C C . GLU A 1 229 ? -8.328 0.916 12.578 1 95.56 229 GLU A C 1
ATOM 1761 O O . GLU A 1 229 ? -8.805 0.894 11.445 1 95.56 229 GLU A O 1
ATOM 1766 N N . ALA A 1 230 ? -7.098 1.243 12.883 1 94.56 230 ALA A N 1
ATOM 1767 C CA . ALA A 1 230 ? -6.23 1.72 11.805 1 94.56 230 ALA A CA 1
ATOM 1768 C C . ALA A 1 230 ? -4.941 0.907 11.734 1 94.56 230 ALA A C 1
ATOM 1770 O O . ALA A 1 230 ? -4.434 0.448 12.758 1 94.56 230 ALA A O 1
ATOM 1771 N N . SER A 1 231 ? -4.484 0.691 10.5 1 94.81 231 SER A N 1
ATOM 1772 C CA . SER A 1 231 ? -3.188 0.088 10.211 1 94.81 231 SER A CA 1
ATOM 1773 C C . SER A 1 231 ? -2.461 0.843 9.102 1 94.81 231 SER A C 1
ATOM 1775 O O . SER A 1 231 ? -3.074 1.63 8.383 1 94.81 231 SER A O 1
ATOM 1777 N N . ALA A 1 232 ? -1.176 0.631 9.039 1 95.5 232 ALA A N 1
ATOM 1778 C CA . ALA A 1 232 ? -0.397 1.339 8.031 1 95.5 232 ALA A CA 1
ATOM 1779 C C . ALA A 1 232 ? 0.607 0.407 7.359 1 95.5 232 ALA A C 1
ATOM 1781 O O . ALA A 1 232 ? 1.222 -0.433 8.016 1 95.5 232 ALA A O 1
ATOM 1782 N N . MET A 1 233 ? 0.713 0.551 6.055 1 97.31 233 MET A N 1
ATOM 1783 C CA . MET A 1 233 ? 1.76 -0.068 5.246 1 97.31 233 MET A CA 1
ATOM 1784 C C . MET A 1 233 ? 2.682 0.989 4.645 1 97.31 233 MET A C 1
ATOM 1786 O O . MET A 1 233 ? 2.264 1.763 3.781 1 97.31 233 MET A O 1
ATOM 1790 N N . ARG A 1 234 ? 3.939 0.962 5.102 1 98.12 234 ARG A N 1
ATOM 1791 C CA . ARG A 1 234 ? 4.922 1.86 4.504 1 98.12 234 ARG A CA 1
ATOM 1792 C C . ARG A 1 234 ? 5.484 1.273 3.213 1 98.12 234 ARG A C 1
ATOM 1794 O O . ARG A 1 234 ? 5.777 0.078 3.145 1 98.12 234 ARG A O 1
ATOM 1801 N N . VAL A 1 235 ? 5.531 2.086 2.205 1 98.5 235 VAL A N 1
ATOM 1802 C CA . VAL A 1 235 ? 5.988 1.606 0.906 1 98.5 235 VAL A CA 1
ATOM 1803 C C . VAL A 1 235 ? 7.086 2.525 0.374 1 98.5 235 VAL A C 1
ATOM 1805 O O . VAL A 1 235 ? 7.266 3.639 0.87 1 98.5 235 VAL A O 1
ATOM 1808 N N . PRO A 1 236 ? 7.859 2.094 -0.72 1 97.12 236 PRO A N 1
ATOM 1809 C CA . PRO A 1 236 ? 9.055 2.816 -1.159 1 97.12 236 PRO A CA 1
ATOM 1810 C C . PRO A 1 236 ? 8.727 4.008 -2.055 1 97.12 236 PRO A C 1
ATOM 1812 O O . PRO A 1 236 ? 9.211 4.086 -3.188 1 97.12 236 PRO A O 1
ATOM 1815 N N . VAL A 1 237 ? 7.965 4.938 -1.609 1 97.06 237 VAL A N 1
ATOM 1816 C CA . VAL A 1 237 ? 7.852 6.27 -2.191 1 97.06 237 VAL A CA 1
ATOM 1817 C C . VAL A 1 237 ? 8.227 7.324 -1.149 1 97.06 237 VAL A C 1
ATOM 1819 O O . VAL A 1 237 ? 8 7.129 0.047 1 97.06 237 VAL A O 1
ATOM 1822 N N . PRO A 1 238 ? 8.844 8.422 -1.612 1 95.62 238 PRO A N 1
ATOM 1823 C CA . PRO A 1 238 ? 9.367 9.383 -0.639 1 95.62 238 PRO A CA 1
ATOM 1824 C C . PRO A 1 238 ? 8.273 10.25 -0.023 1 95.62 238 PRO A C 1
ATOM 1826 O O . PRO A 1 238 ? 8.477 10.852 1.036 1 95.62 238 PRO A O 1
ATOM 1829 N N . ASP A 1 239 ? 7.184 10.406 -0.735 1 97.25 239 ASP A N 1
ATOM 1830 C CA . ASP A 1 239 ? 6.047 11.203 -0.278 1 97.25 239 ASP A CA 1
ATOM 1831 C C . ASP A 1 239 ? 4.773 10.812 -1.024 1 97.25 239 ASP A C 1
ATOM 1833 O O . ASP A 1 239 ? 4.824 10.094 -2.021 1 97.25 239 ASP A O 1
ATOM 1837 N N . GLY A 1 240 ? 3.602 11.297 -0.467 1 97.5 240 GLY A N 1
ATOM 1838 C CA . GLY A 1 240 ? 2.322 10.93 -1.052 1 97.5 240 GLY A CA 1
ATOM 1839 C C . GLY A 1 240 ? 1.777 9.617 -0.518 1 97.5 240 GLY A C 1
ATOM 1840 O O . GLY A 1 240 ? 2.426 8.578 -0.637 1 97.5 240 GLY A O 1
ATOM 1841 N N . SER A 1 241 ? 0.651 9.641 0.1 1 98.25 241 SER A N 1
ATOM 1842 C CA . SER A 1 241 ? 0.035 8.508 0.772 1 98.25 241 SER A CA 1
ATOM 1843 C C . SER A 1 241 ? -1.472 8.477 0.537 1 98.25 241 SER A C 1
ATOM 1845 O O . SER A 1 241 ? -2.031 9.391 -0.064 1 98.25 241 SER A O 1
ATOM 1847 N N . LEU A 1 242 ? -2.078 7.367 0.904 1 98.5 242 LEU A N 1
ATOM 1848 C CA . LEU A 1 242 ? -3.533 7.297 0.854 1 98.5 242 LEU A CA 1
ATOM 1849 C C . LEU A 1 242 ? -4.082 6.531 2.055 1 98.5 242 LEU A C 1
ATOM 1851 O O . LEU A 1 242 ? -3.365 5.746 2.678 1 98.5 242 LEU A O 1
ATOM 1855 N N . THR A 1 243 ? -5.277 6.867 2.463 1 98.19 243 THR A N 1
ATOM 1856 C CA . THR A 1 243 ? -6.066 6.102 3.42 1 98.19 243 THR A CA 1
ATOM 1857 C C . THR A 1 243 ? -7.172 5.324 2.711 1 98.19 243 THR A C 1
ATOM 1859 O O . THR A 1 243 ? -7.938 5.895 1.931 1 98.19 243 THR A O 1
ATOM 1862 N N . ASP A 1 244 ? -7.094 4.031 2.855 1 98.25 244 ASP A N 1
ATOM 1863 C CA . ASP A 1 244 ? -8.125 3.105 2.391 1 98.25 244 ASP A CA 1
ATOM 1864 C C . ASP A 1 244 ? -9.094 2.754 3.516 1 98.25 244 ASP A C 1
ATOM 1866 O O . ASP A 1 244 ? -8.797 1.909 4.363 1 98.25 244 ASP A O 1
ATOM 1870 N N . LEU A 1 245 ? -10.258 3.432 3.498 1 98.25 245 LEU A N 1
ATOM 1871 C CA . LEU A 1 245 ? -11.227 3.344 4.59 1 98.25 245 LEU A CA 1
ATOM 1872 C C . LEU A 1 245 ? -12.383 2.426 4.219 1 98.25 245 LEU A C 1
ATOM 1874 O O . LEU A 1 245 ? -13.039 2.631 3.197 1 98.25 245 LEU A O 1
ATOM 1878 N N . ILE A 1 246 ? -12.617 1.392 4.965 1 98.19 246 ILE A N 1
ATOM 1879 C CA . ILE A 1 246 ? -13.75 0.49 4.832 1 98.19 246 ILE A CA 1
ATOM 1880 C C . ILE A 1 246 ? -14.602 0.532 6.102 1 98.19 246 ILE A C 1
ATOM 1882 O O . ILE A 1 246 ? -14.117 0.208 7.188 1 98.19 246 ILE A O 1
ATOM 1886 N N . VAL A 1 247 ? -15.898 0.898 6.008 1 97.94 247 VAL A N 1
ATOM 1887 C CA . VAL A 1 247 ? -16.734 1.045 7.195 1 97.94 247 VAL A CA 1
ATOM 1888 C C . VAL A 1 247 ? -18.109 0.43 6.938 1 97.94 247 VAL A C 1
ATOM 1890 O O . VAL A 1 247 ? -18.609 0.448 5.809 1 97.94 247 VAL A O 1
ATOM 1893 N N . GLN A 1 248 ? -18.625 -0.144 7.914 1 98.06 248 GLN A N 1
ATOM 1894 C CA . GLN A 1 248 ? -20.047 -0.508 7.941 1 98.06 248 GLN A CA 1
ATOM 1895 C C . GLN A 1 248 ? -20.906 0.662 8.406 1 98.06 248 GLN A C 1
ATOM 1897 O O . GLN A 1 248 ? -20.656 1.242 9.469 1 98.06 248 GLN A O 1
ATOM 1902 N N . LEU A 1 249 ? -21.906 1.033 7.656 1 98.31 249 LEU A N 1
ATOM 1903 C CA . LEU A 1 249 ? -22.766 2.18 7.934 1 98.31 249 LEU A CA 1
ATOM 1904 C C . LEU A 1 249 ? -24.094 1.731 8.531 1 98.31 249 LEU A C 1
ATOM 1906 O O . LEU A 1 249 ? -24.422 0.54 8.523 1 98.31 249 LEU A O 1
ATOM 1910 N N . GLN A 1 250 ? -24.859 2.672 9.07 1 98.19 250 GLN A N 1
ATOM 1911 C CA . GLN A 1 250 ? -26.141 2.395 9.703 1 98.19 250 GLN A CA 1
ATOM 1912 C C . GLN A 1 250 ? -27.219 2.135 8.656 1 98.19 250 GLN A C 1
ATOM 1914 O O . GLN A 1 250 ? -28.234 1.494 8.945 1 98.19 250 GLN A O 1
ATOM 1919 N N . ARG A 1 251 ? -27 2.664 7.434 1 97.31 251 ARG A N 1
ATOM 1920 C CA . ARG A 1 251 ? -27.969 2.467 6.355 1 97.31 251 ARG A CA 1
ATOM 1921 C C . ARG A 1 251 ? -27.266 2.148 5.043 1 97.31 251 ARG A C 1
ATOM 1923 O O . ARG A 1 251 ? -26.078 2.467 4.875 1 97.31 251 ARG A O 1
ATOM 1930 N N . GLU A 1 252 ? -28 1.563 4.145 1 97.44 252 GLU A N 1
ATOM 1931 C CA . GLU A 1 252 ? -27.469 1.252 2.822 1 97.44 252 GLU A CA 1
ATOM 1932 C C . GLU A 1 252 ? -27.281 2.518 1.992 1 97.44 252 GLU A C 1
ATOM 1934 O O . GLU A 1 252 ? -27.953 3.525 2.223 1 97.44 252 GLU A O 1
ATOM 1939 N N . THR A 1 253 ? -26.375 2.449 1.128 1 98.06 253 THR A N 1
ATOM 1940 C CA . THR A 1 253 ? -26.078 3.537 0.198 1 98.06 253 THR A CA 1
ATOM 1941 C C . THR A 1 253 ? -25.453 3 -1.083 1 98.06 253 THR A C 1
ATOM 1943 O O . THR A 1 253 ? -25.516 1.799 -1.355 1 98.06 253 THR A O 1
ATOM 1946 N N . ASN A 1 254 ? -25 3.885 -1.988 1 98 254 ASN A N 1
ATOM 1947 C CA . ASN A 1 254 ? -24.328 3.516 -3.229 1 98 254 ASN A CA 1
ATOM 1948 C C . ASN A 1 254 ? -23.203 4.488 -3.566 1 98 254 ASN A C 1
ATOM 1950 O O . ASN A 1 254 ? -23.031 5.512 -2.9 1 98 254 ASN A O 1
ATOM 1954 N N . THR A 1 255 ? -22.484 4.113 -4.516 1 98.31 255 THR A N 1
ATOM 1955 C CA . THR A 1 255 ? -21.297 4.863 -4.898 1 98.31 255 THR A CA 1
ATOM 1956 C C . THR A 1 255 ? -21.672 6.293 -5.297 1 98.31 255 THR A C 1
ATOM 1958 O O . THR A 1 255 ? -20.969 7.242 -4.922 1 98.31 255 THR A O 1
ATOM 1961 N N . GLU A 1 256 ? -22.703 6.457 -6.012 1 98.44 256 GLU A N 1
ATOM 1962 C CA . GLU A 1 256 ? -23.125 7.77 -6.5 1 98.44 256 GLU A CA 1
ATOM 1963 C C . GLU A 1 256 ? -23.5 8.695 -5.348 1 98.44 256 GLU A C 1
ATOM 1965 O O . GLU A 1 256 ? -23.109 9.867 -5.336 1 98.44 256 GLU A O 1
ATOM 1970 N N . GLU A 1 257 ? -24.234 8.172 -4.395 1 98.69 257 GLU A N 1
ATOM 1971 C CA . GLU A 1 257 ? -24.641 8.977 -3.25 1 98.69 257 GLU A CA 1
ATOM 1972 C C . GLU A 1 257 ? -23.453 9.43 -2.426 1 98.69 257 GLU A C 1
ATOM 1974 O O . GLU A 1 257 ? -23.375 10.586 -2.008 1 98.69 257 GLU A O 1
ATOM 1979 N N . ILE A 1 258 ? -22.516 8.539 -2.193 1 98.75 258 ILE A N 1
ATOM 1980 C CA . ILE A 1 258 ? -21.312 8.859 -1.428 1 98.75 258 ILE A CA 1
ATOM 1981 C C . ILE A 1 258 ? -20.516 9.945 -2.154 1 98.75 258 ILE A C 1
ATOM 1983 O O . ILE A 1 258 ? -20.141 10.953 -1.559 1 98.75 258 ILE A O 1
ATOM 1987 N N . ASN A 1 259 ? -20.297 9.75 -3.459 1 98.81 259 ASN A N 1
ATOM 1988 C CA . ASN A 1 259 ? -19.531 10.703 -4.254 1 98.81 259 ASN A CA 1
ATOM 1989 C C . ASN A 1 259 ? -20.188 12.078 -4.254 1 98.81 259 ASN A C 1
ATOM 1991 O O . ASN A 1 259 ? -19.484 13.102 -4.195 1 98.81 259 ASN A O 1
ATOM 1995 N N . GLU A 1 260 ? -21.453 12.07 -4.32 1 98.81 260 GLU A N 1
ATOM 1996 C CA . GLU A 1 260 ? -22.172 13.344 -4.324 1 98.81 260 GLU A CA 1
ATOM 1997 C C . GLU A 1 260 ? -21.984 14.086 -3.002 1 98.81 260 GLU A C 1
ATOM 1999 O O . GLU A 1 260 ? -21.828 15.305 -2.986 1 98.81 260 GLU A O 1
ATOM 2004 N N . VAL A 1 261 ? -22.031 13.383 -1.885 1 98.75 261 VAL A N 1
ATOM 2005 C CA . VAL A 1 261 ? -21.828 13.984 -0.572 1 98.75 261 VAL A CA 1
ATOM 2006 C C . VAL A 1 261 ? -20.438 14.633 -0.522 1 98.75 261 VAL A C 1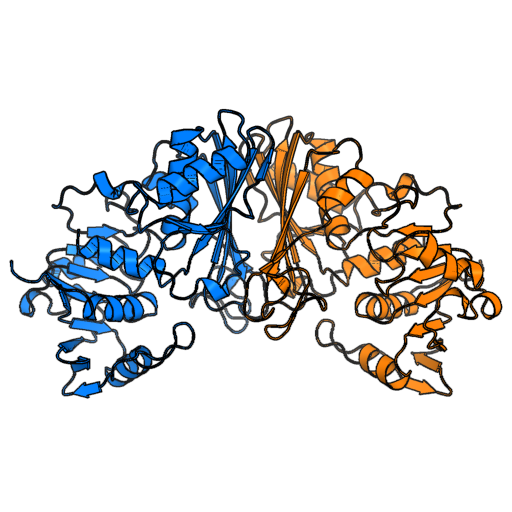
ATOM 2008 O O . VAL A 1 261 ? -20.312 15.781 -0.093 1 98.75 261 VAL A O 1
ATOM 2011 N N . PHE A 1 262 ? -19.438 13.906 -0.998 1 98.88 262 PHE A N 1
ATOM 2012 C CA . PHE A 1 262 ? -18.062 14.406 -0.935 1 98.88 262 PHE A CA 1
ATOM 2013 C C . PHE A 1 262 ? -17.859 15.547 -1.929 1 98.88 262 PHE A C 1
ATOM 2015 O O . PHE A 1 262 ? -17.156 16.516 -1.632 1 98.88 262 PHE A O 1
ATOM 2022 N N . ARG A 1 263 ? -18.469 15.414 -3.107 1 98.75 263 ARG A N 1
ATOM 2023 C CA . ARG A 1 263 ? -18.375 16.469 -4.109 1 98.75 263 ARG A CA 1
ATOM 2024 C C . ARG A 1 263 ? -18.938 17.781 -3.574 1 98.75 263 ARG A C 1
ATOM 2026 O O . ARG A 1 263 ? -18.281 18.828 -3.631 1 98.75 263 ARG A O 1
ATOM 2033 N N . LYS A 1 264 ? -20.109 17.75 -3.025 1 98.75 264 LYS A N 1
ATOM 2034 C CA . LYS A 1 264 ? -20.781 18.922 -2.494 1 98.75 264 LYS A CA 1
ATOM 2035 C C . LYS A 1 264 ? -20.016 19.516 -1.32 1 98.75 264 LYS A C 1
ATOM 2037 O O . LYS A 1 264 ? -19.828 20.734 -1.24 1 98.75 264 LYS A O 1
ATOM 2042 N N . SER A 1 265 ? -19.547 18.656 -0.436 1 98.62 265 SER A N 1
ATOM 2043 C CA . SER A 1 265 ? -18.844 19.125 0.754 1 98.62 265 SER A CA 1
ATOM 2044 C C . SER A 1 265 ? -17.516 19.781 0.391 1 98.62 265 SER A C 1
ATOM 2046 O O . SER A 1 265 ? -17.125 20.781 0.997 1 98.62 265 SER A O 1
ATOM 2048 N N . ALA A 1 266 ? -16.812 19.234 -0.59 1 98.62 266 ALA A N 1
ATOM 2049 C CA . ALA A 1 266 ? -15.516 19.75 -1.015 1 98.62 266 ALA A CA 1
ATOM 2050 C C . ALA A 1 266 ? -15.648 21.172 -1.58 1 98.62 266 ALA A C 1
ATOM 2052 O O . ALA A 1 266 ? -14.703 21.953 -1.514 1 98.62 266 ALA A O 1
ATOM 2053 N N . MET A 1 267 ? -16.828 21.484 -2.104 1 97.88 267 MET A N 1
ATOM 2054 C CA . MET A 1 267 ? -17.062 22.797 -2.719 1 97.88 267 MET A CA 1
ATOM 2055 C C . MET A 1 267 ? -17.656 23.766 -1.706 1 97.88 267 MET A C 1
ATOM 2057 O O . MET A 1 267 ? -17.734 24.969 -1.971 1 97.88 267 MET A O 1
ATOM 2061 N N . ASN A 1 268 ? -18 23.281 -0.513 1 97.69 268 ASN A N 1
ATOM 2062 C CA . ASN A 1 268 ? -18.672 24.094 0.486 1 97.69 268 ASN A CA 1
ATOM 2063 C C . ASN A 1 268 ? -17.969 24.031 1.838 1 97.69 268 ASN A C 1
ATOM 2065 O O . ASN A 1 268 ? -16.875 24.578 2 1 97.69 268 ASN A O 1
ATOM 2069 N N . GLU A 1 269 ? -18.484 23.281 2.787 1 96.94 269 GLU A N 1
ATOM 2070 C CA . GLU A 1 269 ? -18.031 23.344 4.172 1 96.94 269 GLU A CA 1
ATOM 2071 C C . GLU A 1 269 ? -16.625 22.781 4.316 1 96.94 269 GLU A C 1
ATOM 2073 O O . GLU A 1 269 ? -15.93 23.047 5.301 1 96.94 269 GLU A O 1
ATOM 2078 N N . MET A 1 270 ? -16.203 21.969 3.344 1 98.44 270 MET A N 1
ATOM 2079 C CA . MET A 1 270 ? -14.875 21.359 3.422 1 98.44 270 MET A CA 1
ATOM 2080 C C . MET A 1 270 ? -13.945 21.984 2.387 1 98.44 270 MET A C 1
ATOM 2082 O O . MET A 1 270 ? -12.914 21.406 2.045 1 98.44 270 MET A O 1
ATOM 2086 N N . LYS A 1 271 ? -14.336 23.156 1.802 1 98.06 271 LYS A N 1
ATOM 2087 C CA . LYS A 1 271 ? -13.492 23.859 0.838 1 98.06 271 LYS A CA 1
ATOM 2088 C C . LYS A 1 271 ? -12.109 24.141 1.427 1 98.06 271 LYS A C 1
ATOM 2090 O O . LYS A 1 271 ? -12 24.641 2.547 1 98.06 271 LYS A O 1
ATOM 2095 N N . GLY A 1 272 ? -11.078 23.766 0.662 1 97.81 272 GLY A N 1
ATOM 2096 C CA . GLY A 1 272 ? -9.719 23.984 1.124 1 97.81 272 GLY A CA 1
ATOM 2097 C C . GLY A 1 272 ? -9.172 22.844 1.954 1 97.81 272 GLY A C 1
ATOM 2098 O O . GLY A 1 272 ? -7.965 22.734 2.168 1 97.81 272 GLY A O 1
ATOM 2099 N N . ILE A 1 273 ? -10.062 21.906 2.424 1 98.62 273 ILE A N 1
ATOM 2100 C CA . ILE A 1 273 ? -9.68 20.766 3.246 1 98.62 273 ILE A CA 1
ATOM 2101 C C . ILE A 1 273 ? -9.727 19.484 2.41 1 98.62 273 ILE A C 1
ATOM 2103 O O . ILE A 1 273 ? -8.773 18.703 2.4 1 98.62 273 ILE A O 1
ATOM 2107 N N . ILE A 1 274 ? -10.883 19.297 1.714 1 98.88 274 ILE A N 1
ATOM 2108 C CA . ILE A 1 274 ? -11.055 18.141 0.844 1 98.88 274 ILE A CA 1
ATOM 2109 C C . ILE A 1 274 ? -11.055 18.578 -0.617 1 98.88 274 ILE A C 1
ATOM 2111 O O . ILE A 1 274 ? -11.727 19.547 -0.976 1 98.88 274 ILE A O 1
ATOM 2115 N N . GLU A 1 275 ? -10.242 18.016 -1.432 1 98.88 275 GLU A N 1
ATOM 2116 C CA . GLU A 1 275 ? -10.375 18.094 -2.883 1 98.88 275 GLU A CA 1
ATOM 2117 C C . GLU A 1 275 ? -11.07 16.859 -3.447 1 98.88 275 GLU A C 1
ATOM 2119 O O . GLU A 1 275 ? -10.758 15.734 -3.066 1 98.88 275 GLU A O 1
ATOM 2124 N N . TYR A 1 276 ? -12.094 17.094 -4.273 1 98.81 276 TYR A N 1
ATOM 2125 C CA . TYR A 1 276 ? -12.797 16.031 -4.973 1 98.81 276 TYR A CA 1
ATOM 2126 C C . TYR A 1 276 ? -12.188 15.781 -6.352 1 98.81 276 TYR A C 1
ATOM 2128 O O . TYR A 1 276 ? -12.156 16.688 -7.188 1 98.81 276 TYR A O 1
ATOM 2136 N N . VAL A 1 277 ? -11.688 14.547 -6.602 1 98.62 277 VAL A N 1
ATOM 2137 C CA . VAL A 1 277 ? -10.992 14.297 -7.863 1 98.62 277 VAL A CA 1
ATOM 2138 C C . VAL A 1 277 ? -11.695 13.18 -8.625 1 98.62 277 VAL A C 1
ATOM 2140 O O . VAL A 1 277 ? -12.102 12.172 -8.039 1 98.62 277 VAL A O 1
ATOM 2143 N N . GLU A 1 2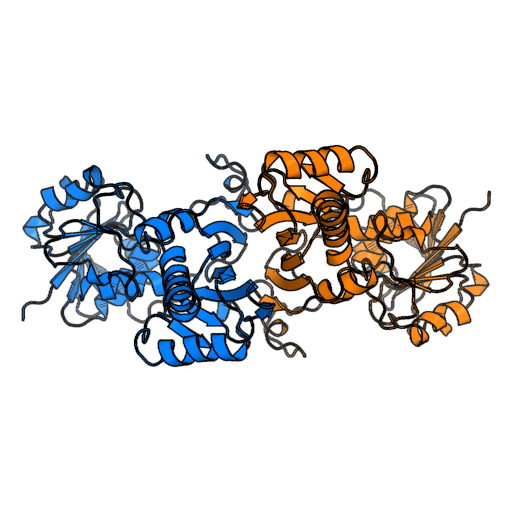78 ? -11.836 13.344 -9.891 1 97.81 278 GLU A N 1
ATOM 2144 C CA . GLU A 1 278 ? -12.422 12.344 -10.781 1 97.81 278 GLU A CA 1
ATOM 2145 C C . GLU A 1 278 ? -11.359 11.734 -11.695 1 97.81 278 GLU A C 1
ATOM 2147 O O . GLU A 1 278 ? -11.531 10.625 -12.203 1 97.81 278 GLU A O 1
ATOM 2152 N N . ASP A 1 279 ? -10.219 12.484 -11.984 1 97.19 279 ASP A N 1
ATOM 2153 C CA . ASP A 1 279 ? -9.141 11.992 -12.836 1 97.19 279 ASP A CA 1
ATOM 2154 C C . ASP A 1 279 ? -8.461 10.773 -12.211 1 97.19 279 ASP A C 1
ATOM 2156 O O . ASP A 1 279 ? -8.414 10.648 -10.984 1 97.19 279 ASP A O 1
ATOM 2160 N N . PRO A 1 280 ? -7.949 9.859 -12.984 1 97.12 280 PRO A N 1
ATOM 2161 C CA . PRO A 1 280 ? -7.227 8.695 -12.461 1 97.12 280 PRO A CA 1
ATOM 2162 C C . PRO A 1 280 ? -5.801 9.023 -12.039 1 97.12 280 PRO A C 1
ATOM 2164 O O . PRO A 1 280 ? -4.844 8.555 -12.664 1 97.12 280 PRO A O 1
ATOM 2167 N N . ILE A 1 281 ? -5.672 9.695 -10.938 1 97.81 281 ILE A N 1
ATOM 2168 C CA . ILE A 1 281 ? -4.375 10.188 -10.484 1 97.81 281 ILE A CA 1
ATOM 2169 C C . ILE A 1 281 ? -3.645 9.078 -9.727 1 97.81 281 ILE A C 1
ATOM 2171 O O . ILE A 1 281 ? -4.242 8.055 -9.375 1 97.81 281 ILE A O 1
ATOM 2175 N N . VAL A 1 282 ? -2.369 9.234 -9.578 1 98.31 282 VAL A N 1
ATOM 2176 C CA . VAL A 1 282 ? -1.509 8.375 -8.766 1 98.31 282 VAL A CA 1
ATOM 2177 C C . VAL A 1 282 ? -0.8 9.211 -7.703 1 98.31 282 VAL A C 1
ATOM 2179 O O . VAL A 1 282 ? -1.025 10.414 -7.602 1 98.31 282 VAL A O 1
ATOM 2182 N N . SER A 1 283 ? 0.01 8.602 -6.863 1 98.31 283 SER A N 1
ATOM 2183 C CA . SER A 1 283 ? 0.508 9.266 -5.66 1 98.31 283 SER A CA 1
ATOM 2184 C C . SER A 1 283 ? 1.386 10.461 -6.012 1 98.31 283 SER A C 1
ATOM 2186 O O . SER A 1 283 ? 1.37 11.477 -5.312 1 98.31 283 SER A O 1
ATOM 2188 N N . ILE A 1 284 ? 2.15 10.367 -7.125 1 97.31 284 ILE A N 1
ATOM 2189 C CA . ILE A 1 284 ? 3.104 11.422 -7.453 1 97.31 284 ILE A CA 1
ATOM 2190 C C . ILE A 1 284 ? 2.352 12.688 -7.848 1 97.31 284 ILE A C 1
ATOM 2192 O O . ILE A 1 284 ? 2.912 13.789 -7.812 1 97.31 284 ILE A O 1
ATOM 2196 N N . ASP A 1 285 ? 1.077 12.57 -8.211 1 98 285 ASP A N 1
ATOM 2197 C CA . ASP A 1 285 ? 0.286 13.703 -8.68 1 98 285 ASP A CA 1
ATOM 2198 C C . ASP A 1 285 ? -0.114 14.617 -7.523 1 98 285 ASP A C 1
ATOM 2200 O O . ASP A 1 285 ? -0.538 15.75 -7.738 1 98 285 ASP A O 1
ATOM 2204 N N . ILE A 1 286 ? -0.031 14.141 -6.305 1 98.38 286 ILE A N 1
ATOM 2205 C CA . ILE A 1 286 ? -0.577 14.93 -5.207 1 98.38 286 ILE A CA 1
ATOM 2206 C C . ILE A 1 286 ? 0.558 15.625 -4.457 1 98.38 286 ILE A C 1
ATOM 2208 O O . ILE A 1 286 ? 0.319 16.344 -3.486 1 98.38 286 ILE A O 1
ATOM 2212 N N . ILE A 1 287 ? 1.804 15.414 -4.895 1 98 287 ILE A N 1
ATOM 2213 C CA . ILE A 1 287 ? 2.928 16.062 -4.238 1 98 287 ILE A CA 1
ATOM 2214 C C . ILE A 1 287 ? 2.77 17.578 -4.332 1 98 287 ILE A C 1
ATOM 2216 O O . ILE A 1 287 ? 2.619 18.141 -5.426 1 98 287 ILE A O 1
ATOM 2220 N N . GLY A 1 288 ? 2.758 18.25 -3.221 1 97.62 288 GLY A N 1
ATOM 2221 C CA . GLY A 1 288 ? 2.605 19.688 -3.164 1 97.62 288 GLY A CA 1
ATOM 2222 C C . GLY A 1 288 ? 1.162 20.125 -3.008 1 97.62 288 GLY A C 1
ATOM 2223 O O . GLY A 1 288 ? 0.889 21.312 -2.799 1 97.62 288 GLY A O 1
ATOM 2224 N N . ASN A 1 289 ? 0.168 19.125 -3.162 1 98.5 289 ASN A N 1
ATOM 2225 C CA . ASN A 1 289 ? -1.242 19.469 -3.006 1 98.5 289 ASN A CA 1
ATOM 2226 C C . ASN A 1 289 ? -1.55 19.938 -1.591 1 98.5 289 ASN A C 1
ATOM 2228 O O . ASN A 1 289 ? -1.235 19.266 -0.615 1 98.5 289 ASN A O 1
ATOM 2232 N N . PRO A 1 290 ? -2.125 21.078 -1.409 1 98.44 290 PRO A N 1
ATOM 2233 C CA . PRO A 1 290 ? -2.271 21.688 -0.085 1 98.44 290 PRO A CA 1
ATOM 2234 C C . PRO A 1 290 ? -3.439 21.109 0.707 1 98.44 290 PRO A C 1
ATOM 2236 O O . PRO A 1 290 ? -3.594 21.391 1.895 1 98.44 290 PRO A O 1
ATOM 2239 N N . HIS A 1 291 ? -4.305 20.281 0.102 1 98.75 291 HIS A N 1
ATOM 2240 C CA . HIS A 1 291 ? -5.48 19.766 0.794 1 98.75 291 HIS A CA 1
ATOM 2241 C C . HIS A 1 291 ? -5.098 18.656 1.772 1 98.75 291 HIS A C 1
ATOM 2243 O O . HIS A 1 291 ? -4.117 17.938 1.556 1 98.75 291 HIS A O 1
ATOM 2249 N N . SER A 1 292 ? -5.898 18.531 2.881 1 98.69 292 SER A N 1
ATOM 2250 C CA . SER A 1 292 ? -5.703 17.469 3.85 1 98.69 292 SER A CA 1
ATOM 2251 C C . SER A 1 292 ? -6.066 16.109 3.252 1 98.69 292 SER A C 1
ATOM 2253 O O . SER A 1 292 ? -5.477 15.086 3.617 1 98.69 292 SER A O 1
ATOM 2255 N N . CYS A 1 293 ? -7.086 16.172 2.424 1 98.81 293 CYS A N 1
ATOM 2256 C CA . CYS A 1 293 ? -7.625 14.953 1.84 1 98.81 293 CYS A CA 1
ATOM 2257 C C . CYS A 1 293 ? -8.016 15.164 0.382 1 98.81 293 CYS A C 1
ATOM 2259 O O . CYS A 1 293 ? -8.797 16.062 0.071 1 98.81 293 CYS A O 1
ATOM 2261 N N . ILE A 1 294 ? -7.426 14.477 -0.532 1 98.88 294 ILE A N 1
ATOM 2262 C CA . ILE A 1 294 ? -7.805 14.438 -1.939 1 98.88 294 ILE A CA 1
ATOM 2263 C C . ILE A 1 294 ? -8.641 13.188 -2.209 1 98.88 294 ILE A C 1
ATOM 2265 O O . ILE A 1 294 ? -8.094 12.102 -2.445 1 98.88 294 ILE A O 1
ATOM 2269 N N . PHE A 1 295 ? -9.992 13.375 -2.143 1 98.88 295 PHE A N 1
ATOM 2270 C CA . PHE A 1 295 ? -10.953 12.281 -2.258 1 98.88 295 PHE A CA 1
ATOM 2271 C C . PHE A 1 295 ? -11 11.75 -3.686 1 98.88 295 PHE A C 1
ATOM 2273 O O . PHE A 1 295 ? -11.344 12.484 -4.617 1 98.88 295 PHE A O 1
ATOM 2280 N N . ASP A 1 296 ? -10.688 10.5 -3.885 1 98.81 296 ASP A N 1
ATOM 2281 C CA . ASP A 1 296 ? -10.672 9.883 -5.207 1 98.81 296 ASP A CA 1
ATOM 2282 C C . ASP A 1 296 ? -12.016 9.234 -5.523 1 98.81 296 ASP A C 1
ATOM 2284 O O . ASP A 1 296 ? -12.281 8.109 -5.098 1 98.81 296 ASP A O 1
ATOM 2288 N N . SER A 1 297 ? -12.797 9.859 -6.297 1 98.62 297 SER A N 1
ATOM 2289 C CA . SER A 1 297 ? -14.156 9.406 -6.57 1 98.62 297 SER A CA 1
ATOM 2290 C C . SER A 1 297 ? -14.156 8.109 -7.367 1 98.62 297 SER A C 1
ATOM 2292 O O . SER A 1 297 ? -15.141 7.363 -7.355 1 98.62 297 SER A O 1
ATOM 2294 N N . GLY A 1 298 ? -13.078 7.844 -8.109 1 97.38 298 GLY A N 1
ATOM 2295 C CA . GLY A 1 298 ? -12.977 6.629 -8.906 1 97.38 298 GLY A CA 1
ATOM 2296 C C . GLY A 1 298 ? -12.719 5.387 -8.078 1 97.38 298 GLY A C 1
ATOM 2297 O O . GLY A 1 298 ? -12.781 4.27 -8.586 1 97.38 298 GLY A O 1
ATOM 2298 N N . LEU A 1 299 ? -12.461 5.559 -6.773 1 97.94 299 LEU A N 1
ATOM 2299 C CA . LEU A 1 299 ? -12.109 4.434 -5.918 1 97.94 299 LEU A CA 1
ATOM 2300 C C . LEU A 1 299 ? -13.156 4.23 -4.824 1 97.94 299 LEU A C 1
ATOM 2302 O O . LEU A 1 299 ? -12.875 3.611 -3.797 1 97.94 299 LEU A O 1
ATOM 2306 N N . THR A 1 300 ? -14.367 4.812 -4.969 1 98.44 300 THR A N 1
ATOM 2307 C CA . THR A 1 300 ? -15.508 4.605 -4.078 1 98.44 300 THR A CA 1
ATOM 2308 C C . THR A 1 300 ? -16.266 3.334 -4.457 1 98.44 300 THR A C 1
ATOM 2310 O O . THR A 1 300 ? -16.5 3.074 -5.637 1 98.44 300 THR A O 1
ATOM 2313 N N . SER A 1 301 ? -16.531 2.521 -3.494 1 97.75 301 SER A N 1
ATOM 2314 C CA . SER A 1 301 ? -17.359 1.336 -3.707 1 97.75 301 SER A CA 1
ATOM 2315 C C . SER A 1 301 ? -18.312 1.106 -2.539 1 97.75 301 SER A C 1
ATOM 2317 O O . SER A 1 301 ? -17.938 1.306 -1.381 1 97.75 301 SER A O 1
ATOM 2319 N N . ALA A 1 302 ? -19.547 0.694 -2.863 1 96.88 302 ALA A N 1
ATOM 2320 C CA . ALA A 1 302 ? -20.547 0.392 -1.839 1 96.88 302 ALA A CA 1
ATOM 2321 C C . ALA A 1 302 ? -21.156 -0.986 -2.064 1 96.88 302 ALA A C 1
ATOM 2323 O O . ALA A 1 302 ? -21.531 -1.33 -3.188 1 96.88 302 ALA A O 1
ATOM 2324 N N . LYS A 1 303 ? -21.141 -1.766 -1.07 1 95 303 LYS A N 1
ATOM 2325 C CA . LYS A 1 303 ? -21.859 -3.025 -0.991 1 95 303 LYS A CA 1
ATOM 2326 C C . LYS A 1 303 ? -22.875 -3 0.146 1 95 303 LYS A C 1
ATOM 2328 O O . LYS A 1 303 ? -22.641 -3.568 1.214 1 95 303 LYS A O 1
ATOM 2333 N N . GLY A 1 304 ? -24.109 -2.486 -0.214 1 95.25 304 GLY A N 1
ATOM 2334 C CA . GLY A 1 304 ? -25.078 -2.238 0.843 1 95.25 304 GLY A CA 1
ATOM 2335 C C . GLY A 1 304 ? -24.641 -1.173 1.825 1 95.25 304 GLY A C 1
ATOM 2336 O O . GLY A 1 304 ? -24.438 -0.016 1.447 1 95.25 304 GLY A O 1
ATOM 2337 N N . ASN A 1 305 ? -24.453 -1.677 3.064 1 97.56 305 ASN A N 1
ATOM 2338 C CA . ASN A 1 305 ? -24.047 -0.708 4.078 1 97.56 305 ASN A CA 1
ATOM 2339 C C . ASN A 1 305 ? -22.562 -0.816 4.406 1 97.56 305 ASN A C 1
ATOM 2341 O O . ASN A 1 305 ? -22.094 -0.211 5.367 1 97.56 305 ASN A O 1
ATOM 2345 N N . LEU A 1 306 ? -2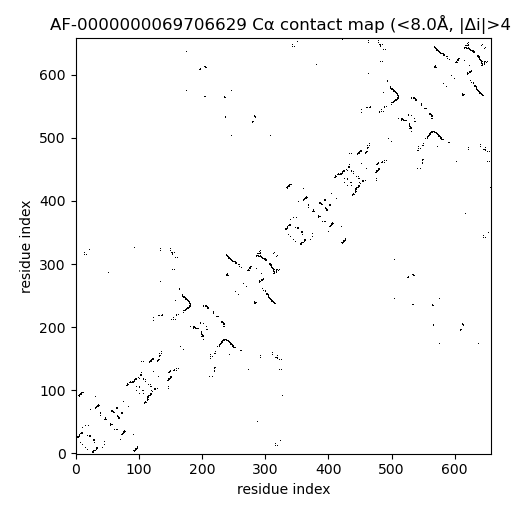1.828 -1.67 3.648 1 97.62 306 LEU A N 1
ATOM 2346 C CA . LEU A 1 306 ? -20.375 -1.704 3.719 1 97.62 306 LEU A CA 1
ATOM 2347 C C . LEU A 1 306 ? -19.75 -0.908 2.576 1 97.62 306 LEU A C 1
ATOM 2349 O O . LEU A 1 306 ? -20 -1.198 1.404 1 97.62 306 LEU A O 1
ATOM 2353 N N . VAL A 1 307 ? -18.953 0.093 2.932 1 98.12 307 VAL A N 1
ATOM 2354 C CA . VAL A 1 307 ? -18.469 0.995 1.893 1 98.12 307 VAL A CA 1
ATOM 2355 C C . VAL A 1 307 ? -16.953 1.134 1.998 1 98.12 307 VAL A C 1
ATOM 2357 O O . VAL A 1 307 ? -16.375 0.974 3.08 1 98.12 307 VAL A O 1
ATOM 2360 N N . LYS A 1 308 ? -16.312 1.336 0.886 1 98.44 308 LYS A N 1
ATOM 2361 C CA . LYS A 1 308 ? -14.883 1.604 0.751 1 98.44 308 LYS A CA 1
ATOM 2362 C C . LYS A 1 308 ? -14.641 2.949 0.075 1 98.44 308 LYS A C 1
ATOM 2364 O O . LYS A 1 308 ? -15.227 3.24 -0.97 1 98.44 308 LYS A O 1
ATOM 2369 N N . ILE A 1 309 ? -13.875 3.826 0.693 1 98.69 309 ILE A N 1
ATOM 2370 C CA . ILE A 1 309 ? -13.484 5.086 0.073 1 98.69 309 ILE A CA 1
ATOM 2371 C C . ILE A 1 309 ? -11.992 5.316 0.269 1 98.69 309 ILE A C 1
ATOM 2373 O O . ILE A 1 309 ? -11.383 4.766 1.192 1 98.69 309 ILE A O 1
ATOM 2377 N N . VAL A 1 310 ? -11.391 6.141 -0.644 1 98.75 310 VAL A N 1
ATOM 2378 C CA . VAL A 1 310 ? -9.953 6.379 -0.616 1 98.75 310 VAL A CA 1
ATOM 2379 C C . VAL A 1 310 ? -9.68 7.883 -0.646 1 98.75 310 VAL A C 1
ATOM 2381 O O . VAL A 1 310 ? -10.281 8.617 -1.435 1 98.75 310 VAL A O 1
ATOM 2384 N N . GLY A 1 311 ? -8.844 8.328 0.232 1 98.81 311 GLY A N 1
ATOM 2385 C CA . GLY A 1 311 ? -8.344 9.688 0.242 1 98.81 311 GLY A CA 1
ATOM 2386 C C . GLY A 1 311 ? -6.832 9.773 0.151 1 98.81 311 GLY A C 1
ATOM 2387 O O . GLY A 1 311 ? -6.121 9.219 0.995 1 98.81 311 GLY A O 1
ATOM 2388 N N . TRP A 1 312 ? -6.34 10.477 -0.849 1 98.81 312 TRP A N 1
ATOM 2389 C CA . TRP A 1 312 ? -4.914 10.758 -0.993 1 98.81 312 TRP A CA 1
ATOM 2390 C C . TRP A 1 312 ? -4.492 11.914 -0.097 1 98.81 312 TRP A C 1
ATOM 2392 O O . TRP A 1 312 ? -5.312 12.758 0.268 1 98.81 312 TRP A O 1
ATOM 2402 N N . TYR A 1 313 ? -3.217 11.938 0.238 1 98.56 313 TYR A N 1
ATOM 2403 C CA . TYR A 1 313 ? -2.699 13.125 0.908 1 98.56 313 TYR A CA 1
ATOM 2404 C C . TYR A 1 313 ? -1.181 13.195 0.792 1 98.56 313 TYR A C 1
ATOM 2406 O O . TYR A 1 313 ? -0.491 12.18 0.936 1 98.56 313 TYR A O 1
ATOM 2414 N N . ASP A 1 314 ? -0.692 14.359 0.34 1 98.06 314 ASP A N 1
ATOM 2415 C CA . ASP A 1 314 ? 0.705 14.672 0.627 1 98.06 314 ASP A CA 1
ATOM 2416 C C . ASP A 1 314 ? 0.935 14.828 2.129 1 98.06 314 ASP A C 1
ATOM 2418 O O . ASP A 1 314 ? 0.499 15.82 2.729 1 98.06 314 ASP A O 1
ATOM 2422 N N . ASN A 1 315 ? 1.535 13.867 2.654 1 94.38 315 ASN A N 1
ATOM 2423 C CA . ASN A 1 315 ? 1.619 13.797 4.109 1 94.38 315 ASN A CA 1
ATOM 2424 C C . ASN A 1 315 ? 2.506 14.906 4.672 1 94.38 315 ASN A C 1
ATOM 2426 O O . ASN A 1 315 ? 2.738 14.969 5.883 1 94.38 315 ASN A O 1
ATOM 2430 N N . GLU A 1 316 ? 3.021 15.805 3.861 1 97.19 316 GLU A N 1
ATOM 2431 C CA . GLU A 1 316 ? 3.812 16.953 4.305 1 97.19 316 GLU A CA 1
ATOM 2432 C C . GLU A 1 316 ? 3.146 18.266 3.916 1 97.19 316 GLU A C 1
ATOM 2434 O O . GLU A 1 316 ? 2.881 19.109 4.773 1 97.19 316 GLU A O 1
ATOM 2439 N N . ALA A 1 317 ? 2.744 18.359 2.656 1 98.06 317 ALA A N 1
ATOM 2440 C CA . ALA A 1 317 ? 2.221 19.641 2.154 1 98.06 317 ALA A CA 1
ATOM 2441 C C . ALA A 1 317 ? 0.863 19.953 2.775 1 98.06 317 ALA A C 1
ATOM 2443 O O . ALA A 1 317 ? 0.644 21.062 3.271 1 98.06 317 ALA A O 1
ATOM 2444 N N . GLY A 1 318 ? -0.057 18.984 2.674 1 97.94 318 GLY A N 1
ATOM 2445 C CA . GLY A 1 318 ? -1.361 19.203 3.275 1 97.94 318 GLY A CA 1
ATOM 2446 C C . GLY A 1 318 ? -1.29 19.516 4.758 1 97.94 318 GLY A C 1
ATOM 2447 O O . GLY A 1 318 ? -1.941 20.453 5.234 1 97.94 318 GLY A O 1
ATOM 2448 N N . TYR A 1 319 ? -0.449 18.812 5.418 1 98.06 319 TYR A N 1
ATOM 2449 C CA . TYR A 1 319 ? -0.273 18.969 6.855 1 98.06 319 TYR A CA 1
ATOM 2450 C C . TYR A 1 319 ? 0.291 20.344 7.191 1 98.06 319 TYR A C 1
ATOM 2452 O O . TYR A 1 319 ? -0.201 21.031 8.102 1 98.06 319 TYR A O 1
ATOM 2460 N N . SER A 1 320 ? 1.323 20.75 6.488 1 98.5 320 SER A N 1
ATOM 2461 C CA . SER A 1 320 ? 1.954 22.047 6.719 1 98.5 320 SER A CA 1
ATOM 2462 C C . SER A 1 320 ? 0.984 23.188 6.445 1 98.5 320 SER A C 1
ATOM 2464 O O . SER A 1 320 ? 1.009 24.219 7.137 1 98.5 320 SER A O 1
ATOM 2466 N N . ASN A 1 321 ? 0.135 23 5.441 1 98.44 321 ASN A N 1
ATOM 2467 C CA . ASN A 1 321 ? -0.865 24.031 5.176 1 98.44 321 ASN A CA 1
ATOM 2468 C C . ASN A 1 321 ? -1.872 24.141 6.32 1 98.44 321 ASN A C 1
ATOM 2470 O O . ASN A 1 321 ? -2.307 25.234 6.668 1 98.44 321 ASN A O 1
ATOM 2474 N N . ARG A 1 322 ? -2.238 23.016 6.891 1 98.25 322 ARG A N 1
ATOM 2475 C CA . ARG A 1 322 ? -3.133 23.031 8.047 1 98.25 322 ARG A CA 1
ATOM 2476 C C . ARG A 1 322 ? -2.486 23.734 9.227 1 98.25 322 ARG A C 1
ATOM 2478 O O . ARG A 1 322 ? -3.17 24.422 10.008 1 98.25 322 ARG A O 1
ATOM 2485 N N . LEU A 1 323 ? -1.169 23.547 9.414 1 98 323 LEU A N 1
ATOM 2486 C CA . LEU A 1 323 ? -0.46 24.25 10.477 1 98 323 LEU A CA 1
ATOM 2487 C C . LEU A 1 323 ? -0.574 25.766 10.297 1 98 323 LEU A C 1
ATOM 2489 O O . LEU A 1 323 ? -0.875 26.484 11.25 1 98 323 LEU A O 1
ATOM 2493 N N . VAL A 1 324 ? -0.376 26.219 9.062 1 98 324 VAL A N 1
ATOM 2494 C CA . VAL A 1 324 ? -0.446 27.641 8.773 1 98 324 VAL A CA 1
ATOM 2495 C C . VAL A 1 324 ? -1.875 28.141 8.977 1 98 324 VAL A C 1
ATOM 2497 O O . VAL A 1 324 ? -2.09 29.219 9.547 1 98 324 VAL A O 1
ATOM 2500 N N . ASP A 1 325 ? -2.84 27.344 8.523 1 97.19 325 ASP A N 1
ATOM 2501 C CA . ASP A 1 325 ? -4.238 27.703 8.719 1 97.19 325 ASP A CA 1
ATOM 2502 C C . ASP A 1 325 ? -4.566 27.844 10.203 1 97.19 325 ASP A C 1
ATOM 2504 O O . ASP A 1 325 ? -5.324 28.734 10.594 1 97.19 325 ASP A O 1
ATOM 2508 N N . LEU A 1 326 ? -4.004 26.953 10.961 1 96.62 326 LEU A N 1
ATOM 2509 C CA . LEU A 1 326 ? -4.242 26.984 12.398 1 96.62 326 LEU A CA 1
ATOM 2510 C C . LEU A 1 326 ? -3.613 28.219 13.031 1 96.62 326 LEU A C 1
ATOM 2512 O O . LEU A 1 326 ? -4.203 28.828 13.93 1 96.62 326 LEU A O 1
ATOM 2516 N N . VAL A 1 327 ? -2.445 28.594 12.609 1 96.5 327 VAL A N 1
ATOM 2517 C CA . VAL A 1 327 ? -1.773 29.797 13.07 1 96.5 327 VAL A CA 1
ATOM 2518 C C . VAL A 1 327 ? -2.641 31.031 12.766 1 96.5 327 VAL A C 1
ATOM 2520 O O . VAL A 1 327 ? -2.762 31.922 13.594 1 96.5 327 VAL A O 1
ATOM 2523 N N . MET A 1 328 ? -3.268 31 11.609 1 94.56 328 MET A N 1
ATOM 2524 C CA . MET A 1 328 ? -4.059 32.125 11.156 1 94.56 328 MET A CA 1
ATOM 2525 C C . MET A 1 328 ? -5.391 32.188 11.891 1 94.56 328 MET A C 1
ATOM 2527 O O . MET A 1 328 ? -5.996 33.281 12 1 94.56 328 MET A O 1
ATOM 2531 N N . LYS A 1 329 ? -5.855 31.109 12.305 1 91.44 329 LYS A N 1
ATOM 2532 C CA . LYS A 1 329 ? -7.125 31.047 13.031 1 91.44 329 LYS A CA 1
ATOM 2533 C C . LYS A 1 329 ? -6.977 31.594 14.445 1 91.44 329 LYS A C 1
ATOM 2535 O O . LYS A 1 329 ? -7.871 32.281 14.945 1 91.44 329 LYS A O 1
ATOM 2540 N N . MET B 1 1 ? 6.789 -45.75 -13.43 1 64.94 1 MET B N 1
ATOM 2541 C CA . MET B 1 1 ? 5.863 -45 -14.258 1 64.94 1 MET B CA 1
ATOM 2542 C C . MET B 1 1 ? 6.617 -44 -15.141 1 64.94 1 MET B C 1
ATOM 2544 O O . MET B 1 1 ? 7.691 -43.531 -14.773 1 64.94 1 MET B O 1
ATOM 2548 N N . LYS B 1 2 ? 6.23 -43.688 -16.422 1 89.06 2 LYS B N 1
ATOM 2549 C CA . LYS B 1 2 ? 6.898 -42.781 -17.359 1 89.06 2 LYS B CA 1
ATOM 2550 C C . LYS B 1 2 ? 6.777 -41.344 -16.906 1 89.06 2 LYS B C 1
ATOM 2552 O O . LYS B 1 2 ? 5.727 -40.906 -16.406 1 89.06 2 LYS B O 1
ATOM 2557 N N . ASN B 1 3 ? 7.914 -40.625 -16.891 1 94.94 3 ASN B N 1
ATOM 2558 C CA . ASN B 1 3 ? 7.898 -39.219 -16.516 1 94.94 3 ASN B CA 1
ATOM 2559 C C . ASN B 1 3 ? 6.938 -38.406 -17.375 1 94.94 3 ASN B C 1
ATOM 2561 O O . ASN B 1 3 ? 6.766 -38.719 -18.562 1 94.94 3 ASN B O 1
ATOM 2565 N N . LYS B 1 4 ? 6.203 -37.438 -16.766 1 97.25 4 LYS B N 1
ATOM 2566 C CA . LYS B 1 4 ? 5.418 -36.469 -17.547 1 97.25 4 LYS B CA 1
ATOM 2567 C C . LYS B 1 4 ? 6.32 -35.562 -18.375 1 97.25 4 LYS B C 1
ATOM 2569 O O . LYS B 1 4 ? 7.297 -35.031 -17.859 1 97.25 4 LYS B O 1
ATOM 2574 N N . ARG B 1 5 ? 6.059 -35.531 -19.594 1 98.44 5 ARG B N 1
ATOM 2575 C CA . ARG B 1 5 ? 6.805 -34.656 -20.484 1 98.44 5 ARG B CA 1
ATOM 2576 C C . ARG B 1 5 ? 6.156 -33.281 -20.547 1 98.44 5 ARG B C 1
ATOM 2578 O O . ARG B 1 5 ? 5.043 -33.125 -21.062 1 98.44 5 ARG B O 1
ATOM 2585 N N . VAL B 1 6 ? 6.863 -32.281 -20.078 1 98.75 6 VAL B N 1
ATOM 2586 C CA . VAL B 1 6 ? 6.305 -30.938 -19.891 1 98.75 6 VAL B CA 1
ATOM 2587 C C . VAL B 1 6 ? 7.055 -29.938 -20.766 1 98.75 6 VAL B C 1
ATOM 2589 O O . VAL B 1 6 ? 8.266 -30.062 -20.984 1 98.75 6 VAL B O 1
ATOM 2592 N N . ALA B 1 7 ? 6.352 -28.984 -21.328 1 98.81 7 ALA B N 1
ATOM 2593 C CA . ALA B 1 7 ? 6.926 -27.844 -22.062 1 98.81 7 ALA B CA 1
ATOM 2594 C C . ALA B 1 7 ? 6.387 -26.531 -21.531 1 98.81 7 ALA B C 1
ATOM 2596 O O . ALA B 1 7 ? 5.324 -26.484 -20.906 1 98.81 7 ALA B O 1
ATOM 2597 N N . VAL B 1 8 ? 7.16 -25.453 -21.75 1 98.75 8 VAL B N 1
ATOM 2598 C CA . VAL B 1 8 ? 6.777 -24.125 -21.297 1 98.75 8 VAL B CA 1
ATOM 2599 C C . VAL B 1 8 ? 6.723 -23.156 -22.469 1 98.75 8 VAL B C 1
ATOM 2601 O O . VAL B 1 8 ? 7.672 -23.078 -23.25 1 98.75 8 VAL B O 1
ATOM 2604 N N . ASN B 1 9 ? 5.582 -22.562 -22.672 1 98.81 9 ASN B N 1
ATOM 2605 C CA . ASN B 1 9 ? 5.453 -21.469 -23.625 1 98.81 9 ASN B CA 1
ATOM 2606 C C . ASN B 1 9 ? 5.508 -20.109 -22.953 1 98.81 9 ASN B C 1
ATOM 2608 O O . ASN B 1 9 ? 4.566 -19.719 -22.25 1 98.81 9 ASN B O 1
ATOM 2612 N N . GLY B 1 10 ? 6.539 -19.391 -23.203 1 98.12 10 GLY B N 1
ATOM 2613 C CA . GLY B 1 10 ? 6.781 -18.141 -22.516 1 98.12 10 GLY B CA 1
ATOM 2614 C C . GLY B 1 10 ? 7.793 -18.25 -21.406 1 98.12 10 GLY B C 1
ATOM 2615 O O . GLY B 1 10 ? 7.543 -18.922 -20.391 1 98.12 10 GLY B O 1
ATOM 2616 N N . CYS B 1 11 ? 8.867 -17.562 -21.562 1 97.19 11 CYS B N 1
ATOM 2617 C CA . CYS B 1 11 ? 9.961 -17.594 -20.594 1 97.19 11 CYS B CA 1
ATOM 2618 C C . CYS B 1 11 ? 10.109 -16.25 -19.891 1 97.19 11 CYS B C 1
ATOM 2620 O O . CYS B 1 11 ? 11.211 -15.734 -19.766 1 97.19 11 CYS B O 1
ATOM 2622 N N . GLY B 1 12 ? 8.914 -15.711 -19.578 1 95.06 12 GLY B N 1
ATOM 2623 C CA . GLY B 1 12 ? 8.906 -14.57 -18.688 1 95.06 12 GLY B CA 1
ATOM 2624 C C . GLY B 1 12 ? 9.219 -14.945 -17.25 1 95.06 12 GLY B C 1
ATOM 2625 O O . GLY B 1 12 ? 9.805 -16 -16.984 1 95.06 12 GLY B O 1
ATOM 2626 N N . ARG B 1 13 ? 8.852 -14.117 -16.297 1 95.06 13 ARG B N 1
ATOM 2627 C CA . ARG B 1 13 ? 9.234 -14.32 -14.906 1 95.06 13 ARG B CA 1
ATOM 2628 C C . ARG B 1 13 ? 8.625 -15.609 -14.359 1 9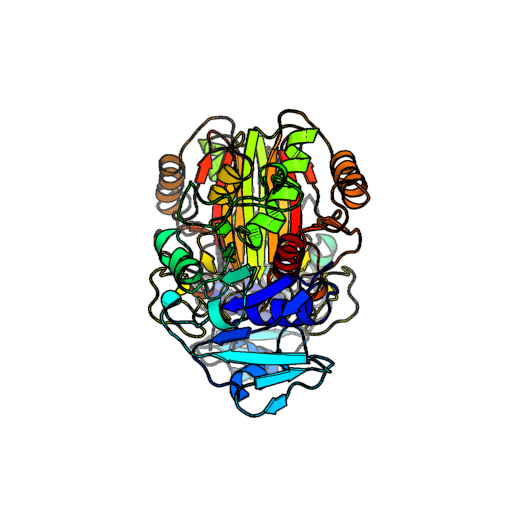5.06 13 ARG B C 1
ATOM 2630 O O . ARG B 1 13 ? 9.32 -16.422 -13.742 1 95.06 13 ARG B O 1
ATOM 2637 N N . ILE B 1 14 ? 7.328 -15.812 -14.609 1 97.19 14 ILE B N 1
ATOM 2638 C CA . ILE B 1 14 ? 6.672 -17.031 -14.156 1 97.19 14 ILE B CA 1
ATOM 2639 C C . ILE B 1 14 ? 7.277 -18.25 -14.867 1 97.19 14 ILE B C 1
ATOM 2641 O O . ILE B 1 14 ? 7.578 -19.266 -14.242 1 97.19 14 ILE B O 1
ATOM 2645 N N . GLY B 1 15 ? 7.445 -18.094 -16.203 1 97.94 15 GLY B N 1
ATOM 2646 C CA . GLY B 1 15 ? 8.047 -19.172 -16.969 1 97.94 15 GLY B CA 1
ATOM 2647 C C . GLY B 1 15 ? 9.422 -19.578 -16.453 1 97.94 15 GLY B C 1
ATOM 2648 O O . GLY B 1 15 ? 9.688 -20.766 -16.25 1 97.94 15 GLY B O 1
ATOM 2649 N N . ARG B 1 16 ? 10.273 -18.641 -16.172 1 97.81 16 ARG B N 1
ATOM 2650 C CA . ARG B 1 16 ? 11.648 -18.906 -15.75 1 97.81 16 ARG B CA 1
ATOM 2651 C C . ARG B 1 16 ? 11.672 -19.562 -14.375 1 97.81 16 ARG B C 1
ATOM 2653 O O . ARG B 1 16 ? 12.43 -20.516 -14.148 1 97.81 16 ARG B O 1
ATOM 2660 N N . LEU B 1 17 ? 10.836 -19.078 -13.477 1 97.75 17 LEU B N 1
ATOM 2661 C CA . LEU B 1 17 ? 10.797 -19.688 -12.148 1 97.75 17 LEU B CA 1
ATOM 2662 C C . LEU B 1 17 ? 10.242 -21.094 -12.219 1 97.75 17 LEU B C 1
ATOM 2664 O O . LEU B 1 17 ? 10.742 -22 -11.539 1 97.75 17 LEU B O 1
ATOM 2668 N N . THR B 1 18 ? 9.242 -21.281 -13.031 1 98.31 18 THR B N 1
ATOM 2669 C CA . THR B 1 18 ? 8.641 -22.609 -13.18 1 98.31 18 THR B CA 1
ATOM 2670 C C . THR B 1 18 ? 9.625 -23.578 -13.812 1 98.31 18 THR B C 1
ATOM 2672 O O . THR B 1 18 ? 9.711 -24.75 -13.398 1 98.31 18 THR B O 1
ATOM 2675 N N . ILE B 1 19 ? 10.375 -23.094 -14.812 1 98.12 19 ILE B N 1
ATOM 2676 C CA . ILE B 1 19 ? 11.391 -23.922 -15.453 1 98.12 19 ILE B CA 1
ATOM 2677 C C . ILE B 1 19 ? 12.391 -24.406 -14.406 1 98.12 19 ILE B C 1
ATOM 2679 O O . ILE B 1 19 ? 12.688 -25.609 -14.344 1 98.12 19 ILE B O 1
ATOM 2683 N N . LYS B 1 20 ? 12.852 -23.516 -13.555 1 97.62 20 LYS B N 1
ATOM 2684 C CA . LYS B 1 20 ? 13.812 -23.859 -12.516 1 97.62 20 LYS B CA 1
ATOM 2685 C C . LYS B 1 20 ? 13.242 -24.922 -11.57 1 97.62 20 LYS B C 1
ATOM 2687 O O . LYS B 1 20 ? 13.945 -25.859 -11.18 1 97.62 20 LYS B O 1
ATOM 2692 N N . LEU B 1 21 ? 11.992 -24.797 -11.227 1 97.75 21 LEU B N 1
ATOM 2693 C CA . LEU B 1 21 ? 11.336 -25.719 -10.32 1 97.75 21 LEU B CA 1
ATOM 2694 C C . LEU B 1 21 ? 11.133 -27.078 -10.984 1 97.75 21 LEU B C 1
ATOM 2696 O O . LEU B 1 21 ? 11.352 -28.125 -10.352 1 97.75 21 LEU B O 1
ATOM 2700 N N . LEU B 1 22 ? 10.75 -27.094 -12.242 1 97.75 22 LEU B N 1
ATOM 2701 C CA . LEU B 1 22 ? 10.516 -28.328 -12.969 1 97.75 22 LEU B CA 1
ATOM 2702 C C . LEU B 1 22 ? 11.805 -29.141 -13.094 1 97.75 22 LEU B C 1
ATOM 2704 O O . LEU B 1 22 ? 11.773 -30.375 -13.039 1 97.75 22 LEU B O 1
ATOM 2708 N N . LEU B 1 23 ? 12.859 -28.438 -13.258 1 96.75 23 LEU B N 1
ATOM 2709 C CA . LEU B 1 23 ? 14.156 -29.078 -13.438 1 96.75 23 LEU B CA 1
ATOM 2710 C C . LEU B 1 23 ? 14.562 -29.828 -12.172 1 96.75 23 LEU B C 1
ATOM 2712 O O . LEU B 1 23 ? 15.398 -30.734 -12.234 1 96.75 23 LEU B O 1
ATOM 2716 N N . GLU B 1 24 ? 13.922 -29.484 -11.078 1 94.25 24 GLU B N 1
ATOM 2717 C CA . GLU B 1 24 ? 14.289 -30.094 -9.805 1 94.25 24 GLU B CA 1
ATOM 2718 C C . GLU B 1 24 ? 13.305 -31.188 -9.406 1 94.25 24 GLU B C 1
ATOM 2720 O O . GLU B 1 24 ? 13.516 -31.891 -8.414 1 94.25 24 GLU B O 1
ATOM 2725 N N . LYS B 1 25 ? 12.289 -31.375 -10.164 1 94.81 25 LYS B N 1
ATOM 2726 C CA . LYS B 1 25 ? 11.227 -32.312 -9.781 1 94.81 25 LYS B CA 1
ATOM 2727 C C . LYS B 1 25 ? 11.461 -33.688 -10.383 1 94.81 25 LYS B C 1
ATOM 2729 O O . LYS B 1 25 ? 11.875 -33.812 -11.539 1 94.81 25 LYS B O 1
ATOM 2734 N N . GLU B 1 26 ? 11.25 -34.656 -9.562 1 94.5 26 GLU B N 1
ATOM 2735 C CA . GLU B 1 26 ? 11.258 -36 -10.062 1 94.5 26 GLU B CA 1
ATOM 2736 C C . GLU B 1 26 ? 9.938 -36.375 -10.75 1 94.5 26 GLU B C 1
ATOM 2738 O O . GLU B 1 26 ? 8.883 -35.812 -10.391 1 94.5 26 GLU B O 1
ATOM 2743 N N . GLY B 1 27 ? 10.055 -37.188 -11.742 1 95.44 27 GLY B N 1
ATOM 2744 C CA . GLY B 1 27 ? 8.852 -37.625 -12.43 1 95.44 27 GLY B CA 1
ATOM 2745 C C . GLY B 1 27 ? 8.43 -36.688 -13.555 1 95.44 27 GLY B C 1
ATOM 2746 O O . GLY B 1 27 ? 7.375 -36.875 -14.164 1 95.44 27 GLY B O 1
ATOM 2747 N N . ILE B 1 28 ? 9.266 -35.688 -13.805 1 96.25 28 ILE B N 1
ATOM 2748 C CA . ILE B 1 28 ? 8.977 -34.719 -14.852 1 96.25 28 ILE B CA 1
ATOM 2749 C C . ILE B 1 28 ? 10.164 -34.594 -15.789 1 96.25 28 ILE B C 1
ATOM 2751 O O . ILE B 1 28 ? 11.32 -34.562 -15.344 1 96.25 28 ILE B O 1
ATOM 2755 N N . ASP B 1 29 ? 9.914 -34.625 -17.062 1 97.44 29 ASP B N 1
ATOM 2756 C CA . ASP B 1 29 ? 10.891 -34.25 -18.078 1 97.44 29 ASP B CA 1
ATOM 2757 C C . ASP B 1 29 ? 10.516 -32.938 -18.75 1 97.44 29 ASP B C 1
ATOM 2759 O O . ASP B 1 29 ? 9.562 -32.875 -19.531 1 97.44 29 ASP B O 1
ATOM 2763 N N . LEU B 1 30 ? 11.211 -31.875 -18.453 1 98.19 30 LEU B N 1
ATOM 2764 C CA . LEU B 1 30 ? 11.055 -30.641 -19.203 1 98.19 30 LEU B CA 1
ATOM 2765 C C . LEU B 1 30 ? 11.711 -30.75 -20.562 1 98.19 30 LEU B C 1
ATOM 2767 O O . LEU B 1 30 ? 12.945 -30.688 -20.672 1 98.19 30 LEU B O 1
ATOM 2771 N N . VAL B 1 31 ? 10.961 -30.781 -21.625 1 97.94 31 VAL B N 1
ATOM 2772 C CA . VAL B 1 31 ? 11.508 -31.219 -22.906 1 97.94 31 VAL B CA 1
ATOM 2773 C C . VAL B 1 31 ? 11.719 -30.016 -23.812 1 97.94 31 VAL B C 1
ATOM 2775 O O . VAL B 1 31 ? 12.547 -30.062 -24.734 1 97.94 31 VAL B O 1
ATOM 2778 N N . ALA B 1 32 ? 10.945 -28.938 -23.562 1 98.56 32 ALA B N 1
ATOM 2779 C CA . ALA B 1 32 ? 11.062 -27.812 -24.484 1 98.56 32 ALA B CA 1
ATOM 2780 C C . ALA B 1 32 ? 10.562 -26.516 -23.844 1 98.56 32 ALA B C 1
ATOM 2782 O O . ALA B 1 32 ? 9.734 -26.547 -22.938 1 98.56 32 ALA B O 1
ATOM 2783 N N . VAL B 1 33 ? 11.078 -25.406 -24.312 1 98.62 33 VAL B N 1
ATOM 2784 C CA . VAL B 1 33 ? 10.625 -24.047 -24.031 1 98.62 33 VAL B CA 1
ATOM 2785 C C . VAL B 1 33 ? 10.461 -23.266 -25.328 1 98.62 33 VAL B C 1
ATOM 2787 O O . VAL B 1 33 ? 11.305 -23.359 -26.219 1 98.62 33 VAL B O 1
ATOM 2790 N N . ASN B 1 34 ? 9.344 -22.656 -25.469 1 98.75 34 ASN B N 1
ATOM 2791 C CA . ASN B 1 34 ? 9.133 -21.75 -26.594 1 98.75 34 ASN B CA 1
ATOM 2792 C C . ASN B 1 34 ? 9.109 -20.297 -26.141 1 98.75 34 ASN B C 1
ATOM 2794 O O . ASN B 1 34 ? 8.414 -19.938 -25.188 1 98.75 34 ASN B O 1
ATOM 2798 N N . ASP B 1 35 ? 9.875 -19.484 -26.734 1 98 35 ASP B N 1
ATOM 2799 C CA . ASP B 1 35 ? 9.914 -18.047 -26.531 1 98 35 ASP B CA 1
ATOM 2800 C C . ASP B 1 35 ? 10.445 -17.328 -27.781 1 98 35 ASP B C 1
ATOM 2802 O O . ASP B 1 35 ? 11.273 -17.891 -28.516 1 98 35 ASP B O 1
ATOM 2806 N N . LEU B 1 36 ? 10.031 -16.125 -27.984 1 96.69 36 LEU B N 1
ATOM 2807 C CA . LEU B 1 36 ? 10.328 -15.445 -29.25 1 96.69 36 LEU B CA 1
ATOM 2808 C C . LEU B 1 36 ? 11.734 -14.844 -29.219 1 96.69 36 LEU B C 1
ATOM 2810 O O . LEU B 1 36 ? 12.211 -14.336 -30.234 1 96.69 36 LEU B O 1
ATOM 2814 N N . THR B 1 37 ? 12.438 -14.945 -28.125 1 94.12 37 THR B N 1
ATOM 2815 C CA . THR B 1 37 ? 13.812 -14.461 -28.062 1 94.12 37 THR B CA 1
ATOM 2816 C C . THR B 1 37 ? 14.805 -15.602 -28.266 1 94.12 37 THR B C 1
ATOM 2818 O O . THR B 1 37 ? 14.398 -16.766 -28.406 1 94.12 37 THR B O 1
ATOM 2821 N N . ASP B 1 38 ? 16.125 -15.383 -28.297 1 94.94 38 ASP B N 1
ATOM 2822 C CA . ASP B 1 38 ? 17.156 -16.375 -28.641 1 94.94 38 ASP B CA 1
ATOM 2823 C C . ASP B 1 38 ? 17.609 -17.141 -27.391 1 94.94 38 ASP B C 1
ATOM 2825 O O . ASP B 1 38 ? 17.5 -16.625 -26.281 1 94.94 38 ASP B O 1
ATOM 2829 N N . PRO B 1 39 ? 18.094 -18.359 -27.594 1 96.69 39 PRO B N 1
ATOM 2830 C CA . PRO B 1 39 ? 18.484 -19.219 -26.484 1 96.69 39 PRO B CA 1
ATOM 2831 C C . PRO B 1 39 ? 19.516 -18.578 -25.562 1 96.69 39 PRO B C 1
ATOM 2833 O O . PRO B 1 39 ? 19.5 -18.781 -24.344 1 96.69 39 PRO B O 1
ATOM 2836 N N . LYS B 1 40 ? 20.422 -17.766 -26.109 1 95.5 40 LYS B N 1
ATOM 2837 C CA . LYS B 1 40 ? 21.469 -17.141 -25.297 1 95.5 40 LYS B CA 1
ATOM 2838 C C . LYS B 1 40 ? 20.859 -16.156 -24.297 1 95.5 40 LYS B C 1
ATOM 2840 O O . LYS B 1 40 ? 21.266 -16.109 -23.141 1 95.5 40 LYS B O 1
ATOM 2845 N N . THR B 1 41 ? 19.969 -15.391 -24.797 1 97 41 THR B N 1
ATOM 2846 C CA . THR B 1 41 ? 19.281 -14.438 -23.938 1 97 41 THR B CA 1
ATOM 2847 C C . THR B 1 41 ? 18.484 -15.164 -22.859 1 97 41 THR B C 1
ATOM 2849 O O . THR B 1 41 ? 18.531 -14.789 -21.688 1 97 41 THR B O 1
ATOM 2852 N N . LEU B 1 42 ? 17.781 -16.234 -23.25 1 97.5 42 LEU B N 1
ATOM 2853 C CA . LEU B 1 42 ? 17 -17 -22.297 1 97.5 42 LEU B CA 1
ATOM 2854 C C . LEU B 1 42 ? 17.891 -17.609 -21.219 1 97.5 42 LEU B C 1
ATOM 2856 O O . LEU B 1 42 ? 17.562 -17.578 -20.031 1 97.5 42 LEU B O 1
ATOM 2860 N N . ALA B 1 43 ? 19.016 -18.125 -21.641 1 97.12 43 ALA B N 1
ATOM 2861 C CA . ALA B 1 43 ? 19.953 -18.734 -20.703 1 97.12 43 ALA B CA 1
ATOM 2862 C C . ALA B 1 43 ? 20.484 -17.703 -19.719 1 97.12 43 ALA B C 1
ATOM 2864 O O . ALA B 1 43 ? 20.625 -18 -18.516 1 97.12 43 ALA B O 1
ATOM 2865 N N . HIS B 1 44 ? 20.828 -16.547 -20.203 1 96.62 44 HIS B N 1
ATOM 2866 C CA . HIS B 1 44 ? 21.312 -15.477 -19.344 1 96.62 44 HIS B CA 1
ATOM 2867 C C . HIS B 1 44 ? 20.281 -15.109 -18.281 1 96.62 44 HIS B C 1
ATOM 2869 O O . HIS B 1 44 ? 20.625 -14.945 -17.109 1 96.62 44 HIS B O 1
ATOM 2875 N N . LEU B 1 45 ? 19.031 -15.023 -18.672 1 97.5 45 LEU B N 1
ATOM 2876 C CA . LEU B 1 45 ? 17.969 -14.602 -17.766 1 97.5 45 LEU B CA 1
ATOM 2877 C C . LEU B 1 45 ? 17.562 -15.734 -16.828 1 97.5 45 LEU B C 1
ATOM 2879 O O . LEU B 1 45 ? 16.984 -15.492 -15.758 1 97.5 45 LEU B O 1
ATOM 2883 N N . LEU B 1 46 ? 17.844 -16.906 -17.234 1 97.31 46 LEU B N 1
ATOM 2884 C CA . LEU B 1 46 ? 17.688 -18.031 -16.312 1 97.31 46 LEU B CA 1
ATOM 2885 C C . LEU B 1 46 ? 18.781 -18.031 -15.258 1 97.31 46 LEU B C 1
ATOM 2887 O O . LEU B 1 46 ? 18.531 -18.359 -14.094 1 97.31 46 LEU B O 1
ATOM 2891 N N . GLN B 1 47 ? 20 -17.656 -15.664 1 96.75 47 GLN B N 1
ATOM 2892 C CA . GLN B 1 47 ? 21.172 -17.656 -14.797 1 96.75 47 GLN B CA 1
ATOM 2893 C C . GLN B 1 47 ? 21.094 -16.516 -13.773 1 96.75 47 GLN B C 1
ATOM 2895 O O . GLN B 1 47 ? 21.438 -16.703 -12.609 1 96.75 47 GLN B O 1
ATOM 2900 N N . TYR B 1 48 ? 20.766 -15.367 -14.266 1 95.44 48 TYR B N 1
ATOM 2901 C CA . TYR B 1 48 ? 20.781 -14.156 -13.453 1 95.44 48 TYR B CA 1
ATOM 2902 C C . TYR B 1 48 ? 19.391 -13.578 -13.297 1 95.44 48 TYR B C 1
ATOM 2904 O O . TYR B 1 48 ? 18.703 -13.305 -14.281 1 95.44 48 TYR B O 1
ATOM 2912 N N . ASP B 1 49 ? 18.953 -13.367 -12.102 1 95.25 49 ASP B N 1
ATOM 2913 C CA . ASP B 1 49 ? 17.656 -12.805 -11.789 1 95.25 49 ASP B CA 1
ATOM 2914 C C . ASP B 1 49 ? 17.766 -11.719 -10.711 1 95.25 49 ASP B C 1
ATOM 2916 O O . ASP B 1 49 ? 18.219 -11.992 -9.594 1 95.25 49 ASP B O 1
ATOM 2920 N N . SER B 1 50 ? 17.344 -10.531 -10.945 1 92.94 50 SER B N 1
ATOM 2921 C CA . SER B 1 50 ? 17.484 -9.406 -10.031 1 92.94 50 SER B CA 1
ATOM 2922 C C . SER B 1 50 ? 16.672 -9.617 -8.766 1 92.94 50 SER B C 1
ATOM 2924 O O . SER B 1 50 ? 17.016 -9.102 -7.699 1 92.94 50 SER B O 1
ATOM 2926 N N . VAL B 1 51 ? 15.602 -10.383 -8.805 1 94.75 51 VAL B N 1
ATOM 2927 C CA . VAL B 1 51 ? 14.656 -10.516 -7.703 1 94.75 51 VAL B CA 1
ATOM 2928 C C . VAL B 1 51 ? 14.961 -11.781 -6.91 1 94.75 51 VAL B C 1
ATOM 2930 O O . VAL B 1 51 ? 15.156 -11.734 -5.695 1 94.75 51 VAL B O 1
ATOM 2933 N N . HIS B 1 52 ? 15.156 -12.898 -7.605 1 96.31 52 HIS B N 1
ATOM 2934 C CA . HIS B 1 52 ? 15.289 -14.188 -6.941 1 96.31 52 HIS B CA 1
ATOM 2935 C C . HIS B 1 52 ? 16.75 -14.648 -6.902 1 96.31 52 HIS B C 1
ATOM 2937 O O . HIS B 1 52 ? 17.047 -15.75 -6.441 1 96.31 52 HIS B O 1
ATOM 2943 N N . GLY B 1 53 ? 17.672 -13.82 -7.441 1 93.56 53 GLY B N 1
ATOM 2944 C CA . GLY B 1 53 ? 19.094 -14.094 -7.324 1 93.56 53 GLY B CA 1
ATOM 2945 C C . GLY B 1 53 ? 19.609 -15 -8.422 1 93.56 53 GLY B C 1
ATOM 2946 O O . GLY B 1 53 ? 18.875 -15.336 -9.359 1 93.56 53 GLY B O 1
ATOM 2947 N N . ARG B 1 54 ? 20.906 -15.367 -8.367 1 93.5 54 ARG B N 1
ATOM 2948 C CA . ARG B 1 54 ? 21.594 -16.188 -9.359 1 93.5 54 ARG B CA 1
ATOM 2949 C C . ARG B 1 54 ? 21.219 -17.656 -9.211 1 93.5 54 ARG B C 1
ATOM 2951 O O . ARG B 1 54 ? 21.203 -18.188 -8.094 1 93.5 54 ARG B O 1
ATOM 2958 N N . TYR B 1 55 ? 20.812 -18.266 -10.281 1 96.31 55 TYR B N 1
ATOM 2959 C CA . TYR B 1 55 ? 20.547 -19.703 -10.289 1 96.31 55 TYR B CA 1
ATOM 2960 C C . TYR B 1 55 ? 21.812 -20.469 -9.922 1 96.31 55 TYR B C 1
ATOM 2962 O O . TYR B 1 55 ? 22.906 -20.172 -10.422 1 96.31 55 TYR B O 1
ATOM 2970 N N . PRO B 1 56 ? 21.703 -21.422 -8.992 1 96 56 PRO B N 1
ATOM 2971 C CA . PRO B 1 56 ? 22.922 -22.062 -8.477 1 96 56 PRO B CA 1
ATOM 2972 C C . PRO B 1 56 ? 23.562 -23 -9.484 1 96 56 PRO B C 1
ATOM 2974 O O . PRO B 1 56 ? 24.719 -23.375 -9.328 1 96 56 PRO B O 1
ATOM 2977 N N . HIS B 1 57 ? 22.844 -23.422 -10.492 1 97 57 HIS B N 1
ATOM 2978 C CA . HIS B 1 57 ? 23.391 -24.312 -11.5 1 97 57 HIS B CA 1
ATOM 2979 C C . HIS B 1 57 ? 23.75 -23.562 -12.773 1 97 57 HIS B C 1
ATOM 2981 O O . HIS B 1 57 ? 23.047 -22.641 -13.18 1 97 57 HIS B O 1
ATOM 2987 N N . LYS B 1 58 ? 24.781 -23.984 -13.383 1 96.56 58 LYS B N 1
ATOM 2988 C CA . LYS B 1 58 ? 25.234 -23.328 -14.609 1 96.56 58 LYS B CA 1
ATOM 2989 C C . LYS B 1 58 ? 24.25 -23.578 -15.75 1 96.56 58 LYS B C 1
ATOM 2991 O O . LYS B 1 58 ? 23.828 -24.719 -15.977 1 96.56 58 LYS B O 1
ATOM 2996 N N . VAL B 1 59 ? 23.844 -22.547 -16.422 1 97.5 59 VAL B N 1
ATOM 2997 C CA . VAL B 1 59 ? 23 -22.609 -17.594 1 97.5 59 VAL B CA 1
ATOM 2998 C C . VAL B 1 59 ? 23.812 -22.328 -18.859 1 97.5 59 VAL B C 1
ATOM 3000 O O . VAL B 1 59 ? 24.469 -21.281 -18.938 1 97.5 59 VAL B O 1
ATOM 3003 N N . SER B 1 60 ? 23.844 -23.188 -19.797 1 97.19 60 SER B N 1
ATOM 3004 C CA . SER B 1 60 ? 24.594 -23 -21.031 1 97.19 60 SER B CA 1
ATOM 3005 C C . SER B 1 60 ? 23.719 -23.281 -22.266 1 97.19 60 SER B C 1
ATOM 3007 O O . SER B 1 60 ? 22.578 -23.719 -22.125 1 97.19 60 SER B O 1
ATOM 3009 N N . VAL B 1 61 ? 24.219 -22.906 -23.406 1 97.31 61 VAL B N 1
ATOM 3010 C CA . VAL B 1 61 ? 23.484 -23.078 -24.656 1 97.31 61 VAL B CA 1
ATOM 3011 C C . VAL B 1 61 ? 24.344 -23.891 -25.641 1 97.31 61 VAL B C 1
ATOM 3013 O O . VAL B 1 61 ? 25.547 -23.672 -25.75 1 97.31 61 VAL B O 1
ATOM 3016 N N . GLU B 1 62 ? 23.75 -24.875 -26.219 1 95.94 62 GLU B N 1
ATOM 3017 C CA . GLU B 1 62 ? 24.391 -25.672 -27.266 1 95.94 62 GLU B CA 1
ATOM 3018 C C . GLU B 1 62 ? 23.391 -26.062 -28.344 1 95.94 62 GLU B C 1
ATOM 3020 O O . GLU B 1 62 ? 22.375 -26.703 -28.062 1 95.94 62 GLU B O 1
ATOM 3025 N N . ASP B 1 63 ? 23.641 -25.766 -29.609 1 93.75 63 ASP B N 1
ATOM 3026 C CA . ASP B 1 63 ? 22.875 -26.219 -30.781 1 93.75 63 ASP B CA 1
ATOM 3027 C C . ASP B 1 63 ? 21.391 -25.984 -30.578 1 93.75 63 ASP B C 1
ATOM 3029 O O . ASP B 1 63 ? 20.594 -26.922 -30.719 1 93.75 63 ASP B O 1
ATOM 3033 N N . GLY B 1 64 ? 21.016 -24.812 -30.078 1 92.94 64 GLY B N 1
ATOM 3034 C CA . GLY B 1 64 ? 19.609 -24.453 -29.953 1 92.94 64 GLY B CA 1
ATOM 3035 C C . GLY B 1 64 ? 18.953 -25.016 -28.703 1 92.94 64 GLY B C 1
ATOM 3036 O O . GLY B 1 64 ? 17.734 -24.922 -28.531 1 92.94 64 GLY B O 1
ATOM 3037 N N . HIS B 1 65 ? 19.781 -25.625 -27.875 1 97.19 65 HIS B N 1
ATOM 3038 C CA . HIS B 1 65 ? 19.297 -26.188 -26.625 1 97.19 65 HIS B CA 1
ATOM 3039 C C . HIS B 1 65 ? 19.875 -25.422 -2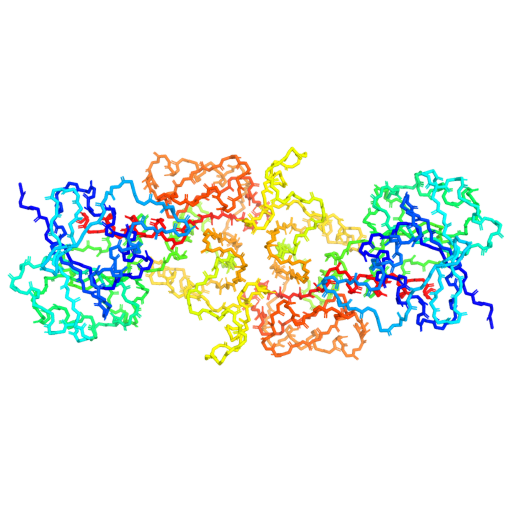5.422 1 97.19 65 HIS B C 1
ATOM 3041 O O . HIS B 1 65 ? 20.984 -24.891 -25.5 1 97.19 65 HIS B O 1
ATOM 3047 N N . ILE B 1 66 ? 19.031 -25.359 -24.406 1 97.62 66 ILE B N 1
ATOM 3048 C CA . ILE B 1 66 ? 19.547 -24.938 -23.109 1 97.62 66 ILE B CA 1
ATOM 3049 C C . ILE B 1 66 ? 19.922 -26.156 -22.281 1 97.62 66 ILE B C 1
ATOM 3051 O O . ILE B 1 66 ? 19.188 -27.141 -22.219 1 97.62 66 ILE B O 1
ATOM 3055 N N . LEU B 1 67 ? 21.125 -26.109 -21.766 1 97.69 67 LEU B N 1
ATOM 3056 C CA . LEU B 1 67 ? 21.641 -27.203 -20.953 1 97.69 67 LEU B CA 1
ATOM 3057 C C . LEU B 1 67 ? 21.734 -26.766 -19.484 1 97.69 67 LEU B C 1
ATOM 3059 O O . LEU B 1 67 ? 22.312 -25.719 -19.172 1 97.69 67 LEU B O 1
ATOM 3063 N N . VAL B 1 68 ? 21.156 -27.484 -18.625 1 96.38 68 VAL B N 1
ATOM 3064 C CA . VAL B 1 68 ? 21.25 -27.312 -17.188 1 96.38 68 VAL B CA 1
ATOM 3065 C C . VAL B 1 68 ? 21.469 -28.656 -16.5 1 96.38 68 VAL B C 1
ATOM 3067 O O . VAL B 1 68 ? 20.656 -29.578 -16.656 1 96.38 68 VAL B O 1
ATOM 3070 N N . ARG B 1 69 ? 22.5 -28.781 -15.758 1 90.62 69 ARG B N 1
ATOM 3071 C CA . ARG B 1 69 ? 22.875 -30.078 -15.195 1 90.62 69 ARG B CA 1
ATOM 3072 C C . ARG B 1 69 ? 22.891 -31.156 -16.266 1 90.62 69 ARG B C 1
ATOM 3074 O O . ARG B 1 69 ? 23.562 -31.016 -17.297 1 90.62 69 ARG B O 1
ATOM 3081 N N . ASP B 1 70 ? 22.188 -32.219 -16.062 1 90.81 70 ASP B N 1
ATOM 3082 C CA . ASP B 1 70 ? 22.203 -33.312 -17.016 1 90.81 70 ASP B CA 1
ATOM 3083 C C . ASP B 1 70 ? 20.969 -33.281 -17.922 1 90.81 70 ASP B C 1
ATOM 3085 O O . ASP B 1 70 ? 20.641 -34.25 -18.578 1 90.81 70 ASP B O 1
ATOM 3089 N N . LYS B 1 71 ? 20.359 -32.062 -17.969 1 95.31 71 LYS B N 1
ATOM 3090 C CA . LYS B 1 71 ? 19.125 -31.922 -18.734 1 95.31 71 LYS B CA 1
ATOM 3091 C C . LYS B 1 71 ? 19.359 -31.047 -19.969 1 95.31 71 LYS B C 1
ATOM 3093 O O . LYS B 1 71 ? 20.125 -30.094 -19.922 1 95.31 71 LYS B O 1
ATOM 3098 N N . LYS B 1 72 ? 18.797 -31.453 -21.062 1 96.06 72 LYS B N 1
ATOM 3099 C CA . LYS B 1 72 ? 18.812 -30.75 -22.344 1 96.06 72 LYS B CA 1
ATOM 3100 C C . LYS B 1 72 ? 17.406 -30.328 -22.766 1 96.06 72 LYS B C 1
ATOM 3102 O O . LYS B 1 72 ? 16.531 -31.172 -22.938 1 96.06 72 LYS B O 1
ATOM 3107 N N . ILE B 1 73 ? 17.156 -29.047 -22.922 1 97.94 73 ILE B N 1
ATOM 3108 C CA . ILE B 1 73 ? 15.844 -28.484 -23.219 1 97.94 73 ILE B CA 1
ATOM 3109 C C . ILE B 1 73 ? 15.852 -27.844 -24.609 1 97.94 73 ILE B C 1
ATOM 3111 O O . ILE B 1 73 ? 16.656 -26.953 -24.891 1 97.94 73 ILE B O 1
ATOM 3115 N N . ARG B 1 74 ? 14.984 -28.266 -25.469 1 97.88 74 ARG B N 1
ATOM 3116 C CA . ARG B 1 74 ? 14.883 -27.703 -26.797 1 97.88 74 ARG B CA 1
ATOM 3117 C C . ARG B 1 74 ? 14.219 -26.328 -26.766 1 97.88 74 ARG B C 1
ATOM 3119 O O . ARG B 1 74 ? 13.203 -26.141 -26.109 1 97.88 74 ARG B O 1
ATOM 3126 N N . ILE B 1 75 ? 14.82 -25.344 -27.469 1 98.25 75 ILE B N 1
ATOM 3127 C CA . ILE B 1 75 ? 14.258 -24 -27.516 1 98.25 75 ILE B CA 1
ATOM 3128 C C . ILE B 1 75 ? 13.617 -23.75 -28.875 1 98.25 75 ILE B C 1
ATOM 3130 O O . ILE B 1 75 ? 14.234 -24.016 -29.906 1 98.25 75 ILE B O 1
ATOM 3134 N N . PHE B 1 76 ? 12.414 -23.344 -28.875 1 98.12 76 PHE B N 1
ATOM 3135 C CA . PHE B 1 76 ? 11.719 -22.906 -30.094 1 98.12 76 PHE B CA 1
ATOM 3136 C C . PHE B 1 76 ? 11.406 -21.422 -30.031 1 98.12 76 PHE B C 1
ATOM 3138 O O . PHE B 1 76 ? 11.477 -20.812 -28.969 1 98.12 76 PHE B O 1
ATOM 3145 N N . ALA B 1 77 ? 11.141 -20.812 -31.172 1 97.75 77 ALA B N 1
ATOM 3146 C CA . ALA B 1 77 ? 10.695 -19.438 -31.312 1 97.75 77 ALA B CA 1
ATOM 3147 C C . ALA B 1 77 ? 9.57 -19.328 -32.312 1 97.75 77 ALA B C 1
ATOM 3149 O O . ALA B 1 77 ? 9.781 -18.859 -33.469 1 97.75 77 ALA B O 1
ATOM 3150 N N . GLU B 1 78 ? 8.445 -19.766 -31.906 1 97.88 78 GLU B N 1
ATOM 3151 C CA . GLU B 1 78 ? 7.25 -19.75 -32.75 1 97.88 78 GLU B CA 1
ATOM 3152 C C . GLU B 1 78 ? 6.188 -18.812 -32.188 1 97.88 78 GLU B C 1
ATOM 3154 O O . GLU B 1 78 ? 5.91 -18.844 -30.984 1 97.88 78 GLU B O 1
ATOM 3159 N N . LYS B 1 79 ? 5.605 -18 -33.031 1 96.62 79 LYS B N 1
ATOM 3160 C CA . LYS B 1 79 ? 4.594 -17.047 -32.594 1 96.62 79 LYS B CA 1
ATOM 3161 C C . LYS B 1 79 ? 3.24 -17.719 -32.406 1 96.62 79 LYS B C 1
ATOM 3163 O O . LYS B 1 79 ? 2.5 -17.359 -31.484 1 96.62 79 LYS B O 1
ATOM 3168 N N . ASP B 1 80 ? 2.961 -18.625 -33.312 1 97.94 80 ASP B N 1
ATOM 3169 C CA . ASP B 1 80 ? 1.682 -19.328 -33.281 1 97.94 80 ASP B CA 1
ATOM 3170 C C . ASP B 1 80 ? 1.804 -20.656 -32.562 1 97.94 80 ASP B C 1
ATOM 3172 O O . ASP B 1 80 ? 2.521 -21.547 -33 1 97.94 80 ASP B O 1
ATOM 3176 N N . PRO B 1 81 ? 1.032 -20.875 -31.5 1 98.31 81 PRO B N 1
ATOM 3177 C CA . PRO B 1 81 ? 1.124 -22.109 -30.734 1 98.31 81 PRO B CA 1
ATOM 3178 C C . PRO B 1 81 ? 0.9 -23.359 -31.578 1 98.31 81 PRO B C 1
ATOM 3180 O O . PRO B 1 81 ? 1.516 -24.406 -31.328 1 98.31 81 PRO B O 1
ATOM 3183 N N . SER B 1 82 ? 0.117 -23.266 -32.625 1 98.38 82 SER B N 1
ATOM 3184 C CA . SER B 1 82 ? -0.239 -24.422 -33.406 1 98.38 82 SER B CA 1
ATOM 3185 C C . SER B 1 82 ? 0.933 -24.891 -34.281 1 98.38 82 SER B C 1
ATOM 3187 O O . SER B 1 82 ? 0.914 -26 -34.812 1 98.38 82 SER B O 1
ATOM 3189 N N . ASN B 1 83 ? 1.903 -24.031 -34.344 1 98.31 83 ASN B N 1
ATOM 3190 C CA . ASN B 1 83 ? 3.053 -24.344 -35.188 1 98.31 83 ASN B CA 1
ATOM 3191 C C . ASN B 1 83 ? 4.191 -24.953 -34.375 1 98.31 83 ASN B C 1
ATOM 3193 O O . ASN B 1 83 ? 5.195 -25.391 -34.938 1 98.31 83 ASN B O 1
ATOM 3197 N N . ILE B 1 84 ? 4.074 -24.938 -33.094 1 98.44 84 ILE B N 1
ATOM 3198 C CA . ILE B 1 84 ? 5.133 -25.5 -32.281 1 98.44 84 ILE B CA 1
ATOM 3199 C C . ILE B 1 84 ? 5.082 -27.016 -32.344 1 98.44 84 ILE B C 1
ATOM 3201 O O . ILE B 1 84 ? 4.02 -27.625 -32.156 1 98.44 84 ILE B O 1
ATOM 3205 N N . PRO B 1 85 ? 6.129 -27.703 -32.562 1 98.19 85 PRO B N 1
ATOM 3206 C CA . PRO B 1 85 ? 6.086 -29.141 -32.844 1 98.19 85 PRO B CA 1
ATOM 3207 C C . PRO B 1 85 ? 5.977 -29.969 -31.547 1 98.19 85 PRO B C 1
ATOM 3209 O O . PRO B 1 85 ? 6.777 -30.875 -31.328 1 98.19 85 PRO B O 1
ATOM 3212 N N . TRP B 1 86 ? 4.883 -29.797 -30.812 1 98.69 86 TRP B N 1
ATOM 3213 C CA . TRP B 1 86 ? 4.668 -30.5 -29.547 1 98.69 86 TRP B CA 1
ATOM 3214 C C . TRP B 1 86 ? 4.531 -32 -29.797 1 98.69 86 TRP B C 1
ATOM 3216 O O . TRP B 1 86 ? 4.996 -32.812 -28.984 1 98.69 86 TRP B O 1
ATOM 3226 N N . ALA B 1 87 ? 3.891 -32.344 -30.922 1 98.44 87 ALA B N 1
ATOM 3227 C CA . ALA B 1 87 ? 3.654 -33.75 -31.25 1 98.44 87 ALA B CA 1
ATOM 3228 C C . ALA B 1 87 ? 4.973 -34.531 -31.391 1 98.44 87 ALA B C 1
ATOM 3230 O O . ALA B 1 87 ? 5.102 -35.656 -30.922 1 98.44 87 ALA B O 1
ATOM 3231 N N . ASP B 1 88 ? 5.867 -33.875 -32.031 1 98.25 88 ASP B N 1
ATOM 3232 C CA . ASP B 1 88 ? 7.168 -34.5 -32.281 1 98.25 88 ASP B CA 1
ATOM 3233 C C . ASP B 1 88 ? 7.887 -34.781 -30.969 1 98.25 88 ASP B C 1
ATOM 3235 O O . ASP B 1 88 ? 8.742 -35.656 -30.906 1 98.25 88 ASP B O 1
ATOM 3239 N N . LEU B 1 89 ? 7.52 -34.094 -29.922 1 98 89 LEU B N 1
ATOM 3240 C CA . LEU B 1 89 ? 8.219 -34.188 -28.641 1 98 89 LEU B CA 1
ATOM 3241 C C . LEU B 1 89 ? 7.371 -34.969 -27.625 1 98 89 LEU B C 1
ATOM 3243 O O . LEU B 1 89 ? 7.762 -35.094 -26.469 1 98 89 LEU B O 1
ATOM 3247 N N . ASP B 1 90 ? 6.219 -35.406 -28.016 1 98.25 90 ASP B N 1
ATOM 3248 C CA . ASP B 1 90 ? 5.301 -36.156 -27.156 1 98.25 90 ASP B CA 1
ATOM 3249 C C . ASP B 1 90 ? 4.992 -35.375 -25.875 1 98.25 90 ASP B C 1
ATOM 3251 O O . ASP B 1 90 ? 5.125 -35.906 -24.766 1 98.25 90 ASP B O 1
ATOM 3255 N N . VAL B 1 91 ? 4.668 -34.156 -26 1 98.56 91 VAL B N 1
ATOM 3256 C CA . VAL B 1 91 ? 4.438 -33.281 -24.859 1 98.56 91 VAL B CA 1
ATOM 3257 C C . VAL B 1 91 ? 3.107 -33.625 -24.203 1 98.56 91 VAL B C 1
ATOM 3259 O O . VAL B 1 91 ? 2.066 -33.656 -24.859 1 98.56 91 VAL B O 1
ATOM 3262 N N . ASP B 1 92 ? 3.176 -33.938 -22.891 1 98.31 92 ASP B N 1
ATOM 3263 C CA . ASP B 1 92 ? 1.97 -34.219 -22.125 1 98.31 92 ASP B CA 1
ATOM 3264 C C . ASP B 1 92 ? 1.275 -32.938 -21.688 1 98.31 92 ASP B C 1
ATOM 3266 O O . ASP B 1 92 ? 0.051 -32.812 -21.781 1 98.31 92 ASP B O 1
ATOM 3270 N N . ILE B 1 93 ? 1.969 -31.984 -21.188 1 98.62 93 ILE B N 1
ATOM 3271 C CA . ILE B 1 93 ? 1.401 -30.75 -20.641 1 98.62 93 ILE B CA 1
ATOM 3272 C C . ILE B 1 93 ? 2.213 -29.547 -21.125 1 98.62 93 ILE B C 1
ATOM 3274 O O . ILE B 1 93 ? 3.445 -29.562 -21.062 1 98.62 93 ILE B O 1
ATOM 3278 N N . VAL B 1 94 ? 1.551 -28.531 -21.609 1 98.88 94 VAL B N 1
ATOM 3279 C CA . VAL B 1 94 ? 2.168 -27.25 -21.906 1 98.88 94 VAL B CA 1
ATOM 3280 C C . VAL B 1 94 ? 1.729 -26.219 -20.859 1 98.88 94 VAL B C 1
ATOM 3282 O O . VAL B 1 94 ? 0.535 -26.078 -20.594 1 98.88 94 VAL B O 1
ATOM 3285 N N . LEU B 1 95 ? 2.703 -25.594 -20.25 1 98.75 95 LEU B N 1
ATOM 3286 C CA . LEU B 1 95 ? 2.418 -24.422 -19.438 1 98.75 95 LEU B CA 1
ATOM 3287 C C . LEU B 1 95 ? 2.412 -23.156 -20.297 1 98.75 95 LEU B C 1
ATOM 3289 O O . LEU B 1 95 ? 3.453 -22.75 -20.812 1 98.75 95 LEU B O 1
ATOM 3293 N N . GLU B 1 96 ? 1.25 -22.625 -20.484 1 98.75 96 GLU B N 1
ATOM 3294 C CA . GLU B 1 96 ? 1.102 -21.375 -21.234 1 98.75 96 GLU B CA 1
ATOM 3295 C C . GLU B 1 96 ? 1.357 -20.156 -20.344 1 98.75 96 GLU B C 1
ATOM 3297 O O . GLU B 1 96 ? 0.453 -19.688 -19.656 1 98.75 96 GLU B O 1
ATOM 3302 N N . SER B 1 97 ? 2.615 -19.609 -20.422 1 97.69 97 SER B N 1
ATOM 3303 C CA . SER B 1 97 ? 3.031 -18.562 -19.484 1 97.69 97 SER B CA 1
ATOM 3304 C C . SER B 1 97 ? 3.363 -17.266 -20.203 1 97.69 97 SER B C 1
ATOM 3306 O O . SER B 1 97 ? 4.164 -16.469 -19.703 1 97.69 97 SER B O 1
ATOM 3308 N N . THR B 1 98 ? 2.793 -17.062 -21.375 1 95.88 98 THR B N 1
ATOM 3309 C CA . THR B 1 98 ? 3.035 -15.82 -22.094 1 95.88 98 THR B CA 1
ATOM 3310 C C . THR B 1 98 ? 2.078 -14.727 -21.641 1 95.88 98 THR B C 1
ATOM 3312 O O . THR B 1 98 ? 2.342 -13.531 -21.828 1 95.88 98 THR B O 1
ATOM 3315 N N . GLY B 1 99 ? 0.962 -15.172 -21.125 1 92.62 99 GLY B N 1
ATOM 3316 C CA . GLY B 1 99 ? -0.104 -14.234 -20.828 1 92.62 99 GLY B CA 1
ATOM 3317 C C . GLY B 1 99 ? -0.931 -13.852 -22.031 1 92.62 99 GLY B C 1
ATOM 3318 O O . GLY B 1 99 ? -1.897 -13.094 -21.922 1 92.62 99 GLY B O 1
ATOM 3319 N N . LYS B 1 100 ? -0.737 -14.352 -23.172 1 94.38 100 LYS B N 1
ATOM 3320 C CA . LYS B 1 100 ? -1.388 -13.945 -24.422 1 94.38 100 LYS B CA 1
ATOM 3321 C C . LYS B 1 100 ? -2.494 -14.922 -24.797 1 94.38 100 LYS B C 1
ATOM 3323 O O . LYS B 1 100 ? -3.566 -14.516 -25.25 1 94.38 100 LYS B O 1
ATOM 3328 N N . PHE B 1 101 ? -2.242 -16.188 -24.688 1 97.06 101 PHE B N 1
ATOM 3329 C CA . PHE B 1 101 ? -3.168 -17.234 -25.125 1 97.06 101 PHE B CA 1
ATOM 3330 C C . PHE B 1 101 ? -3.959 -17.781 -23.938 1 97.06 101 PHE B C 1
ATOM 3332 O O . PHE B 1 101 ? -3.848 -18.953 -23.609 1 97.06 101 PHE B O 1
ATOM 3339 N N . THR B 1 102 ? -4.816 -16.875 -23.359 1 95.62 102 THR B N 1
ATOM 3340 C CA . THR B 1 102 ? -5.422 -17.188 -22.062 1 95.62 102 THR B CA 1
ATOM 3341 C C . THR B 1 102 ? -6.898 -17.531 -22.234 1 95.62 102 THR B C 1
ATOM 3343 O O . THR B 1 102 ? -7.641 -17.578 -21.25 1 95.62 102 THR B O 1
ATOM 3346 N N . ASP B 1 103 ? -7.359 -17.672 -23.469 1 96.81 103 ASP B N 1
ATOM 3347 C CA . ASP B 1 103 ? -8.711 -18.141 -23.75 1 96.81 103 ASP B CA 1
ATOM 3348 C C . ASP B 1 103 ? -8.695 -19.516 -24.406 1 96.81 103 ASP B C 1
ATOM 3350 O O . ASP B 1 103 ? -7.668 -19.938 -24.938 1 96.81 103 ASP B O 1
ATOM 3354 N N . LYS B 1 104 ? -9.828 -20.172 -24.375 1 97.06 104 LYS B N 1
ATOM 3355 C CA . LYS B 1 104 ? -9.93 -21.547 -24.828 1 97.06 104 LYS B CA 1
ATOM 3356 C C . LYS B 1 104 ? -9.461 -21.672 -26.281 1 97.06 104 LYS B C 1
ATOM 3358 O O . LYS B 1 104 ? -8.68 -22.578 -26.609 1 97.06 104 LYS B O 1
ATOM 3363 N N . VAL B 1 105 ? -9.867 -20.766 -27.094 1 97.44 105 VAL B N 1
ATOM 3364 C CA . VAL B 1 105 ? -9.586 -20.844 -28.531 1 97.44 105 VAL B CA 1
ATOM 3365 C C . VAL B 1 105 ? -8.086 -20.719 -28.766 1 97.44 105 VAL B C 1
ATOM 3367 O O . VAL B 1 105 ? -7.477 -21.578 -29.422 1 97.44 105 VAL B O 1
ATOM 3370 N N . SER B 1 106 ? -7.461 -19.703 -28.281 1 97.75 106 SER B N 1
ATOM 3371 C CA . SER B 1 106 ? -6.043 -19.469 -28.531 1 97.75 106 SER B CA 1
ATOM 3372 C C . SER B 1 106 ? -5.18 -20.531 -27.859 1 97.75 106 SER B C 1
ATOM 3374 O O . SER B 1 106 ? -4.188 -20.984 -28.438 1 97.75 106 SER B O 1
ATOM 3376 N N . ALA B 1 107 ? -5.555 -21 -26.703 1 98.25 107 ALA B N 1
ATOM 3377 C CA . ALA B 1 107 ? -4.793 -22.016 -25.984 1 98.25 107 ALA B CA 1
ATOM 3378 C C . ALA B 1 107 ? -4.898 -23.375 -26.688 1 98.25 107 ALA B C 1
ATOM 3380 O O . ALA B 1 107 ? -3.998 -24.203 -26.578 1 98.25 107 ALA B O 1
ATOM 3381 N N . SER B 1 108 ? -5.984 -23.594 -27.422 1 98.31 108 SER B N 1
ATOM 3382 C CA . SER B 1 108 ? -6.191 -24.844 -28.125 1 98.31 108 SER B CA 1
ATOM 3383 C C . SER B 1 108 ? -5.156 -25.031 -29.234 1 98.31 108 SER B C 1
ATOM 3385 O O . SER B 1 108 ? -4.961 -26.141 -29.719 1 98.31 108 SER B O 1
ATOM 3387 N N . GLY B 1 109 ? -4.555 -23.922 -29.594 1 98.62 109 GLY B N 1
ATOM 3388 C CA . GLY B 1 109 ? -3.459 -24.047 -30.547 1 98.62 109 GLY B CA 1
ATOM 3389 C C . GLY B 1 109 ? -2.393 -25.016 -30.094 1 98.62 109 GLY B C 1
ATOM 3390 O O . GLY B 1 109 ? -1.799 -25.719 -30.922 1 98.62 109 GLY B O 1
ATOM 3391 N N . HIS B 1 110 ? -2.111 -25.094 -28.812 1 98.81 110 HIS B N 1
ATOM 3392 C CA . HIS B 1 110 ? -1.145 -26.047 -28.281 1 98.81 110 HIS B CA 1
ATOM 3393 C C . HIS B 1 110 ? -1.627 -27.484 -28.453 1 98.81 110 HIS B C 1
ATOM 3395 O O . HIS B 1 110 ? -0.826 -28.391 -28.719 1 98.81 110 HIS B O 1
ATOM 3401 N N . LEU B 1 111 ? -2.904 -27.688 -28.281 1 98.69 111 LEU B N 1
ATOM 3402 C CA . LEU B 1 111 ? -3.498 -29.016 -28.469 1 98.69 111 LEU B CA 1
ATOM 3403 C C . LEU B 1 111 ? -3.424 -29.438 -29.922 1 98.69 111 LEU B C 1
ATOM 3405 O O . LEU B 1 111 ? -3.115 -30.594 -30.219 1 98.69 111 LEU B O 1
ATOM 3409 N N . GLN B 1 112 ? -3.723 -28.5 -30.75 1 98.44 112 GLN B N 1
ATOM 3410 C CA . GLN B 1 112 ? -3.627 -28.766 -32.188 1 98.44 112 GLN B CA 1
ATOM 3411 C C . GLN B 1 112 ? -2.203 -29.141 -32.562 1 98.44 112 GLN B C 1
ATOM 3413 O O . GLN B 1 112 ? -2 -29.953 -33.469 1 98.44 112 GLN B O 1
ATOM 3418 N N . ALA B 1 113 ? -1.34 -28.531 -31.891 1 98.56 113 ALA B N 1
ATOM 3419 C CA . ALA B 1 113 ? 0.074 -28.781 -32.188 1 98.56 113 ALA B CA 1
ATOM 3420 C C . ALA B 1 113 ? 0.509 -30.141 -31.641 1 98.56 113 ALA B C 1
ATOM 3422 O O . ALA B 1 113 ? 1.586 -30.641 -31.984 1 98.56 113 ALA B O 1
ATOM 3423 N N . GLY B 1 114 ? -0.331 -30.75 -30.781 1 98.69 114 GLY B N 1
ATOM 3424 C CA . GLY B 1 114 ? -0.043 -32.125 -30.391 1 98.69 114 GLY B CA 1
ATOM 3425 C C . GLY B 1 114 ? 0.097 -32.312 -28.891 1 98.69 114 GLY B C 1
ATOM 3426 O O . GLY B 1 114 ? 0.232 -33.406 -28.406 1 98.69 114 GLY B O 1
ATOM 3427 N N . ALA B 1 115 ? 0.108 -31.25 -28.094 1 98.69 115 ALA B N 1
ATOM 3428 C CA . ALA B 1 115 ? 0.143 -31.391 -26.641 1 98.69 115 ALA B CA 1
ATOM 3429 C C . ALA B 1 115 ? -1.146 -32.031 -26.109 1 98.69 115 ALA B C 1
ATOM 3431 O O . ALA B 1 115 ? -2.223 -31.797 -26.672 1 98.69 115 ALA B O 1
ATOM 3432 N N . LYS B 1 116 ? -1.052 -32.781 -25.047 1 98.25 116 LYS B N 1
ATOM 3433 C CA . LYS B 1 116 ? -2.234 -33.438 -24.516 1 98.25 116 LYS B CA 1
ATOM 3434 C C . LYS B 1 116 ? -3.051 -32.5 -23.641 1 98.25 116 LYS B C 1
ATOM 3436 O O . LYS B 1 116 ? -4.281 -32.562 -23.641 1 98.25 116 LYS B O 1
ATOM 3441 N N . LYS B 1 117 ? -2.434 -31.688 -22.812 1 98.5 117 LYS B N 1
ATOM 3442 C CA . LYS B 1 117 ? -3.09 -30.75 -21.891 1 98.5 117 LYS B CA 1
ATOM 3443 C C . LYS B 1 117 ? -2.391 -29.391 -21.906 1 98.5 117 LYS B C 1
ATOM 3445 O O . LYS B 1 117 ? -1.215 -29.297 -22.266 1 98.5 117 LYS B O 1
ATOM 3450 N N . VAL B 1 118 ? -3.133 -28.359 -21.562 1 98.75 118 VAL B N 1
ATOM 3451 C CA . VAL B 1 118 ? -2.607 -27.016 -21.422 1 98.75 118 VAL B CA 1
ATOM 3452 C C . VAL B 1 118 ? -2.986 -26.438 -20.062 1 98.75 118 VAL B C 1
ATOM 3454 O O . VAL B 1 118 ? -4.137 -26.562 -19.625 1 98.75 118 VAL B O 1
ATOM 3457 N N . ILE B 1 119 ? -2.025 -25.906 -19.328 1 98.5 119 ILE B N 1
ATOM 3458 C CA . ILE B 1 119 ? -2.289 -25.109 -18.141 1 98.5 119 ILE B CA 1
ATOM 3459 C C . ILE B 1 119 ? -2.008 -23.641 -18.422 1 98.5 119 ILE B C 1
ATOM 3461 O O . ILE B 1 119 ? -0.869 -23.25 -18.703 1 98.5 119 ILE B O 1
ATOM 3465 N N . ILE B 1 120 ? -3.037 -22.859 -18.344 1 97.88 120 ILE B N 1
ATOM 3466 C CA . ILE B 1 120 ? -2.936 -21.422 -18.531 1 97.88 120 ILE B CA 1
ATOM 3467 C C . ILE B 1 120 ? -2.486 -20.766 -17.219 1 97.88 120 ILE B C 1
ATOM 3469 O O . ILE B 1 120 ? -3.061 -21.031 -16.156 1 97.88 120 ILE B O 1
ATOM 3473 N N . THR B 1 121 ? -1.44 -19.875 -17.297 1 97.06 121 THR B N 1
ATOM 3474 C CA . THR B 1 121 ? -0.894 -19.25 -16.094 1 97.06 121 THR B CA 1
ATOM 3475 C C . THR B 1 121 ? -1.522 -17.891 -15.867 1 97.06 121 THR B C 1
ATOM 3477 O O . THR B 1 121 ? -0.816 -16.906 -15.617 1 97.06 121 THR B O 1
ATOM 3480 N N . ALA B 1 122 ? -2.787 -17.734 -15.969 1 94.06 122 ALA B N 1
ATOM 3481 C CA . ALA B 1 122 ? -3.633 -16.562 -15.773 1 94.06 122 ALA B CA 1
ATOM 3482 C C . ALA B 1 122 ? -5.098 -16.953 -15.609 1 94.06 122 ALA B C 1
ATOM 3484 O O . ALA B 1 122 ? -5.465 -18.109 -15.867 1 94.06 122 ALA B O 1
ATOM 3485 N N . PRO B 1 123 ? -5.871 -16.047 -15.109 1 92.69 123 PRO B N 1
ATOM 3486 C CA . PRO B 1 123 ? -7.309 -16.344 -15.172 1 92.69 123 PRO B CA 1
ATOM 3487 C C . PRO B 1 123 ? -7.797 -16.594 -16.594 1 92.69 123 PRO B C 1
ATOM 3489 O O . PRO B 1 123 ? -7.465 -15.82 -17.5 1 92.69 123 PRO B O 1
ATOM 3492 N N . ALA B 1 124 ? -8.531 -17.672 -16.781 1 93.44 124 ALA B N 1
ATOM 3493 C CA . ALA B 1 124 ? -9.094 -17.953 -18.094 1 93.44 124 ALA B CA 1
ATOM 3494 C C . ALA B 1 124 ? -10.18 -16.938 -18.453 1 93.44 124 ALA B C 1
ATOM 3496 O O . ALA B 1 124 ? -10.93 -16.5 -17.578 1 93.44 124 ALA B O 1
ATOM 3497 N N . LYS B 1 125 ? -10.352 -16.734 -19.75 1 91.56 125 LYS B N 1
ATOM 3498 C CA . LYS B 1 125 ? -11.383 -15.805 -20.219 1 91.56 125 LYS B CA 1
ATOM 3499 C C . LYS B 1 125 ? -12.727 -16.516 -20.375 1 91.56 125 LYS B C 1
ATOM 3501 O O . LYS B 1 125 ? -13.781 -15.898 -20.297 1 91.56 125 LYS B O 1
ATOM 3506 N N . ASP B 1 126 ? -12.539 -17.734 -20.531 1 93.12 126 ASP B N 1
ATOM 3507 C CA . ASP B 1 126 ? -13.727 -18.547 -20.781 1 93.12 126 ASP B CA 1
ATOM 3508 C C . ASP B 1 126 ? -14.242 -19.172 -19.484 1 93.12 126 ASP B C 1
ATOM 3510 O O . ASP B 1 126 ? -13.469 -19.719 -18.703 1 93.12 126 ASP B O 1
ATOM 3514 N N . ASP B 1 127 ? -15.586 -19.25 -19.375 1 88.94 127 ASP B N 1
ATOM 3515 C CA . ASP B 1 127 ? -16.219 -19.797 -18.172 1 88.94 127 ASP B CA 1
ATOM 3516 C C . ASP B 1 127 ? -16.109 -21.312 -18.125 1 88.94 127 ASP B C 1
ATOM 3518 O O . ASP B 1 127 ? -16.188 -21.906 -17.047 1 88.94 127 ASP B O 1
ATOM 3522 N N . ASP B 1 128 ? -15.961 -21.859 -19.25 1 91.81 128 ASP B N 1
ATOM 3523 C CA . ASP B 1 128 ? -15.984 -23.312 -19.297 1 91.81 128 ASP B CA 1
ATOM 3524 C C . ASP B 1 128 ? -14.578 -23.891 -19.141 1 91.81 128 ASP B C 1
ATOM 3526 O O . ASP B 1 128 ? -14.398 -25.109 -19.109 1 91.81 128 ASP B O 1
ATOM 3530 N N . VAL B 1 129 ? -13.539 -23.125 -19.094 1 95.56 129 VAL B N 1
ATOM 3531 C CA . VAL B 1 129 ? -12.203 -23.562 -18.703 1 95.56 129 VAL B CA 1
ATOM 3532 C C . VAL B 1 129 ? -12.102 -23.625 -17.188 1 95.56 129 VAL B C 1
ATOM 3534 O O . VAL B 1 129 ? -12.234 -22.609 -16.5 1 95.56 129 VAL B O 1
ATOM 3537 N N . PRO B 1 130 ? -11.938 -24.844 -16.656 1 96.44 130 PRO B N 1
ATOM 3538 C CA . PRO B 1 130 ? -11.82 -24.922 -15.195 1 96.44 130 PRO B CA 1
ATOM 3539 C C . PRO B 1 130 ? -10.68 -24.078 -14.641 1 96.44 130 PRO B C 1
ATOM 3541 O O . PRO B 1 130 ? -9.531 -24.219 -15.086 1 96.44 130 PRO B O 1
ATOM 3544 N N . THR B 1 131 ? -11.008 -23.172 -13.766 1 96.75 131 THR B N 1
ATOM 3545 C CA . THR B 1 131 ? -10.047 -22.375 -13.008 1 96.75 131 THR B CA 1
ATOM 3546 C C . THR B 1 131 ? -9.898 -22.922 -11.594 1 96.75 131 THR B C 1
ATOM 3548 O O . THR B 1 131 ? -10.867 -23 -10.844 1 96.75 131 THR B O 1
ATOM 3551 N N . VAL B 1 132 ? -8.594 -23.234 -11.289 1 96.69 132 VAL B N 1
ATOM 3552 C CA . VAL B 1 132 ? -8.414 -24.031 -10.078 1 96.69 132 VAL B CA 1
ATOM 3553 C C . VAL B 1 132 ? -7.414 -23.328 -9.148 1 96.69 132 VAL B C 1
ATOM 3555 O O . VAL B 1 132 ? -6.418 -22.781 -9.609 1 96.69 132 VAL B O 1
ATOM 3558 N N . VAL B 1 133 ? -7.73 -23.281 -7.898 1 98.12 133 VAL B N 1
ATOM 3559 C CA . VAL B 1 133 ? -6.82 -22.953 -6.809 1 98.12 133 VAL B CA 1
ATOM 3560 C C . VAL B 1 133 ? -6.629 -24.156 -5.902 1 98.12 133 VAL B C 1
ATOM 3562 O O . VAL B 1 133 ? -7.578 -24.625 -5.27 1 98.12 133 VAL B O 1
ATOM 3565 N N . LEU B 1 134 ? -5.352 -24.688 -5.898 1 97.88 134 LEU B N 1
ATOM 3566 C CA . LEU B 1 134 ? -5.062 -25.875 -5.094 1 97.88 134 LEU B CA 1
ATOM 3567 C C . LEU B 1 134 ? -5.352 -25.609 -3.619 1 97.88 134 LEU B C 1
ATOM 3569 O O . LEU B 1 134 ? -4.98 -24.562 -3.086 1 97.88 134 LEU B O 1
ATOM 3573 N N . GLY B 1 135 ? -6.043 -26.5 -2.965 1 97.19 135 GLY B N 1
ATOM 3574 C CA . GLY B 1 135 ? -6.434 -26.375 -1.57 1 97.19 135 GLY B CA 1
ATOM 3575 C C . GLY B 1 135 ? -7.797 -25.719 -1.394 1 97.19 135 GLY B C 1
ATOM 3576 O O . GLY B 1 135 ? -8.344 -25.703 -0.289 1 97.19 135 GLY B O 1
ATOM 3577 N N . VAL B 1 136 ? -8.406 -25.281 -2.48 1 98.19 136 VAL B N 1
ATOM 3578 C CA . VAL B 1 136 ? -9.656 -24.547 -2.359 1 98.19 136 VAL B CA 1
ATOM 3579 C C . VAL B 1 136 ? -10.75 -25.25 -3.154 1 98.19 136 VAL B C 1
ATOM 3581 O O . VAL B 1 136 ? -11.719 -25.75 -2.578 1 98.19 136 VAL B O 1
ATOM 3584 N N . ASN B 1 137 ? -10.523 -25.391 -4.453 1 97.62 137 ASN B N 1
ATOM 3585 C CA . ASN B 1 137 ? -11.578 -25.984 -5.273 1 97.62 137 ASN B CA 1
ATOM 3586 C C . ASN B 1 137 ? -11.031 -27.047 -6.215 1 97.62 137 ASN B C 1
ATOM 3588 O O . ASN B 1 137 ? -11.656 -27.391 -7.219 1 97.62 137 ASN B O 1
ATOM 3592 N N . ASP B 1 138 ? -9.852 -27.594 -5.969 1 96.06 138 ASP B N 1
ATOM 3593 C CA . ASP B 1 138 ? -9.203 -28.5 -6.91 1 96.06 138 ASP B CA 1
ATOM 3594 C C . ASP B 1 138 ? -9.898 -29.859 -6.945 1 96.06 138 ASP B C 1
ATOM 3596 O O . ASP B 1 138 ? -9.586 -30.703 -7.785 1 96.06 138 ASP B O 1
ATOM 3600 N N . HIS B 1 139 ? -10.922 -30.031 -6.125 1 95.31 139 HIS B N 1
ATOM 3601 C CA . HIS B 1 139 ? -11.75 -31.234 -6.188 1 95.31 139 HIS B CA 1
ATOM 3602 C C . HIS B 1 139 ? -12.562 -31.281 -7.477 1 95.31 139 HIS B C 1
ATOM 3604 O O . HIS B 1 139 ? -13.086 -32.344 -7.852 1 95.31 139 HIS B O 1
ATOM 3610 N N . ILE B 1 140 ? -12.625 -30.172 -8.164 1 94.88 140 ILE B N 1
ATOM 3611 C CA . ILE B 1 140 ? -13.414 -30.125 -9.391 1 94.88 140 ILE B CA 1
ATOM 3612 C C . ILE B 1 140 ? -12.664 -30.844 -10.516 1 94.88 140 ILE B C 1
ATOM 3614 O O . ILE B 1 140 ? -13.25 -31.156 -11.555 1 94.88 140 ILE B O 1
ATOM 3618 N N . LEU B 1 141 ? -11.352 -30.984 -10.414 1 95.62 141 LEU B N 1
ATOM 3619 C CA . LEU B 1 141 ? -10.547 -31.641 -11.43 1 95.62 141 LEU B CA 1
ATOM 3620 C C . LEU B 1 141 ? -10.852 -33.125 -11.484 1 95.62 141 LEU B C 1
ATOM 3622 O O . LEU B 1 141 ? -10.75 -33.844 -10.469 1 95.62 141 LEU B O 1
ATOM 3626 N N . LYS B 1 142 ? -11.219 -33.594 -12.656 1 94.38 142 LYS B N 1
ATOM 3627 C CA . LYS B 1 142 ? -11.57 -35 -12.859 1 94.38 142 LYS B CA 1
ATOM 3628 C C . LYS B 1 142 ? -10.453 -35.75 -13.578 1 94.38 142 LYS B C 1
ATOM 3630 O O . LYS B 1 142 ? -10.43 -37 -13.586 1 94.38 142 LYS B O 1
ATOM 3635 N N . GLY B 1 143 ? -9.57 -35 -14.148 1 92 143 GLY B N 1
ATOM 3636 C CA . GLY B 1 143 ? -8.438 -35.656 -14.812 1 92 143 GLY B CA 1
ATOM 3637 C C . GLY B 1 143 ? -8.562 -35.625 -16.328 1 92 143 GLY B C 1
ATOM 3638 O O . GLY B 1 143 ? -7.57 -35.844 -17.031 1 92 143 GLY B O 1
ATOM 3639 N N . ASN B 1 144 ? -9.672 -35.312 -16.844 1 94.25 144 ASN B N 1
ATOM 3640 C CA . ASN B 1 144 ? -9.875 -35.375 -18.281 1 94.25 144 ASN B CA 1
ATOM 3641 C C . ASN B 1 144 ? -9.836 -34 -18.906 1 94.25 144 ASN B C 1
ATOM 3643 O O . ASN B 1 144 ? -9.969 -33.844 -20.125 1 94.25 144 ASN B O 1
ATOM 3647 N N . GLU B 1 145 ? -9.711 -32.938 -18.047 1 95.56 145 GLU B N 1
ATOM 3648 C CA . GLU B 1 145 ? -9.648 -31.578 -18.578 1 95.56 145 GLU B CA 1
ATOM 3649 C C . GLU B 1 145 ? -8.445 -31.422 -19.516 1 95.56 145 GLU B C 1
ATOM 3651 O O . GLU B 1 145 ? -7.359 -31.938 -19.234 1 95.56 145 GLU B O 1
ATOM 3656 N N . ARG B 1 146 ? -8.641 -30.719 -20.578 1 97.44 146 ARG B N 1
ATOM 3657 C CA . ARG B 1 146 ? -7.574 -30.5 -21.547 1 97.44 146 ARG B CA 1
ATOM 3658 C C . ARG B 1 146 ? -6.938 -29.125 -21.391 1 97.44 146 ARG B C 1
ATOM 3660 O O . ARG B 1 146 ? -5.773 -28.938 -21.75 1 97.44 146 ARG B O 1
ATOM 3667 N N . ILE B 1 147 ? -7.719 -28.172 -20.984 1 98.12 147 ILE B N 1
ATOM 3668 C CA . ILE B 1 147 ? -7.238 -26.828 -20.672 1 98.12 147 ILE B CA 1
ATOM 3669 C C . ILE B 1 147 ? -7.688 -26.422 -19.281 1 98.12 147 ILE B C 1
ATOM 3671 O O . ILE B 1 147 ? -8.867 -26.531 -18.938 1 98.12 147 ILE B O 1
ATOM 3675 N N . ILE B 1 148 ? -6.75 -26.062 -18.406 1 97.81 148 ILE B N 1
ATOM 3676 C CA . ILE B 1 148 ? -7.023 -25.641 -17.031 1 97.81 148 ILE B CA 1
ATOM 3677 C C . ILE B 1 148 ? -6.336 -24.312 -16.766 1 97.81 148 ILE B C 1
ATOM 3679 O O . ILE B 1 148 ? -5.32 -23.984 -17.375 1 97.81 148 ILE B O 1
ATOM 3683 N N . SER B 1 149 ? -6.961 -23.484 -15.938 1 97.62 149 SER B N 1
ATOM 3684 C CA . SER B 1 149 ? -6.352 -22.234 -15.492 1 97.62 149 SER B CA 1
ATOM 3685 C C . SER B 1 149 ? -5.914 -22.328 -14.031 1 97.62 149 SER B C 1
ATOM 3687 O O . SER B 1 149 ? -6.633 -22.875 -13.195 1 97.62 149 SER B O 1
ATOM 3689 N N . ASN B 1 150 ? -4.727 -21.859 -13.789 1 97.44 150 ASN B N 1
ATOM 3690 C CA . ASN B 1 150 ? -4.207 -21.781 -12.43 1 97.44 150 ASN B CA 1
ATOM 3691 C C . ASN B 1 150 ? -4.527 -20.438 -11.781 1 97.44 150 ASN B C 1
ATOM 3693 O O . ASN B 1 150 ? -3.793 -19.969 -10.906 1 97.44 150 ASN B O 1
ATOM 3697 N N . ALA B 1 151 ? -5.543 -19.828 -12.203 1 96.19 151 ALA B N 1
ATOM 3698 C CA . ALA B 1 151 ? -5.984 -18.547 -11.672 1 96.19 151 ALA B CA 1
ATOM 3699 C C . ALA B 1 151 ? -4.832 -17.547 -11.633 1 96.19 151 ALA B C 1
ATOM 3701 O O . ALA B 1 151 ? -3.959 -17.562 -12.5 1 96.19 151 ALA B O 1
ATOM 3702 N N . SER B 1 152 ? -4.879 -16.547 -10.742 1 96.12 152 SER B N 1
ATOM 3703 C CA . SER B 1 152 ? -3.844 -15.523 -10.602 1 96.12 152 SER B CA 1
ATOM 3704 C C . SER B 1 152 ? -3.059 -15.703 -9.312 1 96.12 152 SER B C 1
ATOM 3706 O O . SER B 1 152 ? -3.48 -16.438 -8.422 1 96.12 152 SER B O 1
ATOM 3708 N N . CYS B 1 153 ? -1.905 -15.039 -9.289 1 96.06 153 CYS B N 1
ATOM 3709 C CA . CYS B 1 153 ? -1.108 -15.055 -8.07 1 96.06 153 CYS B CA 1
ATOM 3710 C C . CYS B 1 153 ? -1.901 -14.508 -6.891 1 96.06 153 CYS B C 1
ATOM 3712 O O . CYS B 1 153 ? -1.852 -15.062 -5.789 1 96.06 153 CYS B O 1
ATOM 3714 N N . THR B 1 154 ? -2.637 -13.398 -7.082 1 97.62 154 THR B N 1
ATOM 3715 C CA . THR B 1 154 ? -3.449 -12.805 -6.027 1 97.62 154 THR B CA 1
ATOM 3716 C C . THR B 1 154 ? -4.551 -13.766 -5.582 1 97.62 154 THR B C 1
ATOM 3718 O O . THR B 1 154 ? -4.809 -13.906 -4.387 1 97.62 154 THR B O 1
ATOM 3721 N N . THR B 1 155 ? -5.199 -14.398 -6.555 1 97.62 155 THR B N 1
ATOM 3722 C CA . THR B 1 155 ? -6.273 -15.328 -6.242 1 97.62 155 THR B CA 1
ATOM 3723 C C . THR B 1 155 ? -5.746 -16.516 -5.434 1 97.62 155 THR B C 1
ATOM 3725 O O . THR B 1 155 ? -6.41 -16.984 -4.508 1 97.62 155 THR B O 1
ATOM 3728 N N . ASN B 1 156 ? -4.57 -16.969 -5.797 1 98.19 156 ASN B N 1
ATOM 3729 C CA . ASN B 1 156 ? -3.986 -18.094 -5.086 1 98.19 156 ASN B CA 1
ATOM 3730 C C . ASN B 1 156 ? -3.674 -17.75 -3.635 1 98.19 156 ASN B C 1
ATOM 3732 O O . ASN B 1 156 ? -3.662 -18.625 -2.77 1 98.19 156 ASN B O 1
ATOM 3736 N N . CYS B 1 157 ? -3.395 -16.5 -3.357 1 98.44 157 CYS B N 1
ATOM 3737 C CA . CYS B 1 157 ? -3.18 -16.062 -1.985 1 98.44 157 CYS B CA 1
ATOM 3738 C C . CYS B 1 157 ? -4.504 -15.844 -1.266 1 98.44 157 CYS B C 1
ATOM 3740 O O . CYS B 1 157 ? -4.672 -16.266 -0.122 1 98.44 157 CYS B O 1
ATOM 3742 N N . LEU B 1 158 ? -5.449 -15.211 -1.888 1 98.44 158 LEU B N 1
ATOM 3743 C CA . LEU B 1 158 ? -6.695 -14.734 -1.297 1 98.44 158 LEU B CA 1
ATOM 3744 C C . LEU B 1 158 ? -7.656 -15.891 -1.041 1 98.44 158 LEU B C 1
ATOM 3746 O O . LEU B 1 158 ? -8.281 -15.953 0.018 1 98.44 158 LEU B O 1
ATOM 3750 N N . ALA B 1 159 ? -7.805 -16.828 -1.968 1 98.5 159 ALA B N 1
ATOM 3751 C CA . ALA B 1 159 ? -8.852 -17.844 -1.955 1 98.5 159 ALA B CA 1
ATOM 3752 C C . ALA B 1 159 ? -8.727 -18.75 -0.733 1 98.5 159 ALA B C 1
ATOM 3754 O O . ALA B 1 159 ? -9.719 -19.047 -0.071 1 98.5 159 ALA B O 1
ATOM 3755 N N . PRO B 1 160 ? -7.5 -19.219 -0.425 1 98.62 160 PRO B N 1
ATOM 3756 C CA . PRO B 1 160 ? -7.391 -20.031 0.786 1 98.62 160 PRO B CA 1
ATOM 3757 C C . PRO B 1 160 ? -7.852 -19.297 2.041 1 98.62 160 PRO B C 1
ATOM 3759 O O . PRO B 1 160 ? -8.492 -19.891 2.91 1 98.62 160 PRO B O 1
ATOM 3762 N N . MET B 1 161 ? -7.52 -18 2.186 1 98.62 161 MET B N 1
ATOM 3763 C CA . MET B 1 161 ? -7.949 -17.203 3.338 1 98.62 161 MET B CA 1
ATOM 3764 C C . MET B 1 161 ? -9.469 -17.078 3.383 1 98.62 161 MET B C 1
ATOM 3766 O O . MET B 1 161 ? -10.078 -17.266 4.438 1 98.62 161 MET B O 1
ATOM 3770 N N . VAL B 1 162 ? -10.055 -16.797 2.262 1 98.56 162 VAL B N 1
ATOM 3771 C CA . VAL B 1 162 ? -11.5 -16.625 2.16 1 98.56 162 VAL B CA 1
ATOM 3772 C C . VAL B 1 162 ? -12.203 -17.938 2.498 1 98.56 162 VAL B C 1
ATOM 3774 O O . VAL B 1 162 ? -13.18 -17.953 3.25 1 98.56 162 VAL B O 1
ATOM 3777 N N . LYS B 1 163 ? -11.719 -19.031 1.926 1 98.56 163 LYS B N 1
ATOM 3778 C CA . LYS B 1 163 ? -12.289 -20.344 2.195 1 98.56 163 LYS B CA 1
ATOM 3779 C C . LYS B 1 163 ? -12.32 -20.641 3.695 1 98.56 163 LYS B C 1
ATOM 3781 O O . LYS B 1 163 ? -13.367 -21.016 4.238 1 98.56 163 LYS B O 1
ATOM 3786 N N . LEU B 1 164 ? -11.211 -20.453 4.375 1 98.69 164 LEU B N 1
ATOM 3787 C CA . LEU B 1 164 ? -11.109 -20.781 5.793 1 98.69 164 LEU B CA 1
ATOM 3788 C C . LEU B 1 164 ? -12.039 -19.891 6.621 1 98.69 164 LEU B C 1
ATOM 3790 O O . LEU B 1 164 ? -12.695 -20.375 7.551 1 98.69 164 LEU B O 1
ATOM 3794 N N . LEU B 1 165 ? -12.094 -18.578 6.332 1 98.69 165 LEU B N 1
ATOM 3795 C CA . LEU B 1 165 ? -13 -17.688 7.047 1 98.69 165 LEU B CA 1
ATOM 3796 C C . LEU B 1 165 ? -14.453 -18.094 6.824 1 98.69 165 LEU B C 1
ATOM 3798 O O . LEU B 1 165 ? -15.25 -18.109 7.766 1 98.69 165 LEU B O 1
ATOM 3802 N N . ASP B 1 166 ? -14.773 -18.406 5.602 1 98.44 166 ASP B N 1
ATOM 3803 C CA . ASP B 1 166 ? -16.156 -18.734 5.254 1 98.44 166 ASP B CA 1
ATOM 3804 C C . ASP B 1 166 ? -16.609 -20.031 5.922 1 98.44 166 ASP B C 1
ATOM 3806 O O . ASP B 1 166 ? -17.688 -20.094 6.488 1 98.44 166 ASP B O 1
ATOM 3810 N N . GLU B 1 167 ? -15.805 -21.047 5.84 1 98.25 167 GLU B N 1
ATOM 3811 C CA . GLU B 1 167 ? -16.141 -22.359 6.379 1 98.25 167 GLU B CA 1
ATOM 3812 C C . GLU B 1 167 ? -16.297 -22.312 7.895 1 98.25 167 GLU B C 1
ATOM 3814 O O . GLU B 1 167 ? -17.125 -23.047 8.461 1 98.25 167 GLU B O 1
ATOM 3819 N N . ASN B 1 168 ? -15.531 -21.453 8.531 1 98.5 168 ASN B N 1
ATOM 3820 C CA . ASN B 1 168 ? -15.516 -21.469 9.992 1 98.5 168 ASN B CA 1
ATOM 3821 C C . ASN B 1 168 ? -16.438 -20.406 10.57 1 98.5 168 ASN B C 1
ATOM 3823 O O . ASN B 1 168 ? -16.969 -20.562 11.672 1 98.5 168 ASN B O 1
ATOM 3827 N N . PHE B 1 169 ? -16.656 -19.312 9.852 1 98.38 169 PHE B N 1
ATOM 3828 C CA . PHE B 1 169 ? -17.359 -18.188 10.453 1 98.38 169 PHE B CA 1
ATOM 3829 C C . PHE B 1 169 ? -18.5 -17.719 9.547 1 98.38 169 PHE B C 1
ATOM 3831 O O . PHE B 1 169 ? -19.406 -17.016 9.992 1 98.38 169 PHE B O 1
ATOM 3838 N N . GLY B 1 170 ? -18.5 -18.078 8.266 1 98.5 170 GLY B N 1
ATOM 3839 C CA . GLY B 1 170 ? -19.469 -17.578 7.293 1 98.5 170 GLY B CA 1
ATOM 3840 C C . GLY B 1 170 ? -19.188 -16.156 6.859 1 98.5 170 GLY B C 1
ATOM 3841 O O . GLY B 1 170 ? -19.125 -15.242 7.691 1 98.5 170 GLY B O 1
ATOM 3842 N N . ILE B 1 171 ? -19.078 -15.914 5.562 1 98 171 ILE B N 1
ATOM 3843 C CA . ILE B 1 171 ? -18.812 -14.57 5.051 1 98 171 ILE B CA 1
ATOM 3844 C C . ILE B 1 171 ? -20.094 -13.961 4.512 1 98 171 ILE B C 1
ATOM 3846 O O . ILE B 1 171 ? -20.828 -14.594 3.742 1 98 171 ILE B O 1
ATOM 3850 N N . LEU B 1 172 ? -20.391 -12.711 4.883 1 97.88 172 LEU B N 1
ATOM 3851 C CA . LEU B 1 172 ? -21.531 -11.969 4.348 1 97.88 172 LEU B CA 1
ATOM 3852 C C . LEU B 1 172 ? -21.109 -11.094 3.176 1 97.88 172 LEU B C 1
ATOM 3854 O O . LEU B 1 172 ? -21.734 -11.125 2.113 1 97.88 172 LEU B O 1
ATOM 3858 N N . LYS B 1 173 ? -20.172 -10.352 3.285 1 97 173 LYS B N 1
ATOM 3859 C CA . LYS B 1 173 ? -19.625 -9.438 2.293 1 97 173 LYS B CA 1
ATOM 3860 C C . LYS B 1 173 ? -18.266 -8.898 2.736 1 97 173 LYS B C 1
ATOM 3862 O O . LYS B 1 173 ? -17.891 -9.008 3.91 1 97 173 LYS B O 1
ATOM 3867 N N . GLY B 1 174 ? -17.5 -8.375 1.859 1 97 174 GLY B N 1
ATOM 3868 C CA . GLY B 1 174 ? -16.219 -7.84 2.26 1 97 174 GLY B CA 1
ATOM 3869 C C . GLY B 1 174 ? -15.461 -7.176 1.12 1 97 174 GLY B C 1
ATOM 3870 O O . GLY B 1 174 ? -15.961 -7.117 -0.007 1 97 174 GLY B O 1
ATOM 3871 N N . PHE B 1 175 ? -14.297 -6.551 1.454 1 97.38 175 PHE B N 1
ATOM 3872 C CA . PHE B 1 175 ? -13.367 -5.926 0.527 1 97.38 175 PHE B CA 1
ATOM 3873 C C . PHE B 1 175 ? -11.961 -6.48 0.724 1 97.38 175 PHE B C 1
ATOM 3875 O O . PHE B 1 175 ? -11.555 -6.777 1.851 1 97.38 175 PHE B O 1
ATOM 3882 N N . VAL B 1 176 ? -11.312 -6.648 -0.359 1 96.75 176 VAL B N 1
ATOM 3883 C CA . VAL B 1 176 ? -9.883 -6.941 -0.274 1 96.75 176 VAL B CA 1
ATOM 3884 C C . VAL B 1 176 ? -9.086 -5.883 -1.035 1 96.75 176 VAL B C 1
ATOM 3886 O O . VAL B 1 176 ? -9.484 -5.469 -2.129 1 96.75 176 VAL B O 1
ATOM 3889 N N . SER B 1 177 ? -8.062 -5.34 -0.407 1 96.19 177 SER B N 1
ATOM 3890 C CA . SER B 1 177 ? -7.098 -4.441 -1.03 1 96.19 177 SER B CA 1
ATOM 3891 C C . SER B 1 177 ? -5.711 -5.074 -1.094 1 96.19 177 SER B C 1
ATOM 3893 O O . SER B 1 177 ? -5.129 -5.406 -0.06 1 96.19 177 SER B O 1
ATOM 3895 N N . THR B 1 178 ? -5.211 -5.219 -2.256 1 96.75 178 THR B N 1
ATOM 3896 C CA . THR B 1 178 ? -3.861 -5.762 -2.389 1 96.75 178 THR B CA 1
ATOM 3897 C C . THR B 1 178 ? -2.838 -4.641 -2.523 1 96.75 178 THR B C 1
ATOM 3899 O O . THR B 1 178 ? -3.059 -3.678 -3.264 1 96.75 178 THR B O 1
ATOM 3902 N N . VAL B 1 179 ? -1.867 -4.598 -1.671 1 98.25 179 VAL B N 1
ATOM 3903 C CA . VAL B 1 179 ? -0.648 -3.838 -1.925 1 98.25 179 VAL B CA 1
ATOM 3904 C C . VAL B 1 179 ? 0.355 -4.707 -2.68 1 98.25 179 VAL B C 1
ATOM 3906 O O . VAL B 1 179 ? 0.95 -5.621 -2.104 1 98.25 179 VAL B O 1
ATOM 3909 N N . HIS B 1 180 ? 0.477 -4.418 -3.893 1 97.88 180 HIS B N 1
ATOM 3910 C CA . HIS B 1 180 ? 1.054 -5.348 -4.855 1 97.88 180 HIS B CA 1
ATOM 3911 C C . HIS B 1 180 ? 2.332 -4.785 -5.469 1 97.88 180 HIS B C 1
ATOM 3913 O O . HIS B 1 180 ? 2.408 -3.592 -5.766 1 97.88 180 HIS B O 1
ATOM 3919 N N . SER B 1 181 ? 3.377 -5.598 -5.648 1 97.69 181 SER B N 1
ATOM 3920 C CA . SER B 1 181 ? 4.578 -5.207 -6.379 1 97.69 181 SER B CA 1
ATOM 3921 C C . SER B 1 181 ? 4.25 -4.82 -7.816 1 97.69 181 SER B C 1
ATOM 3923 O O . SER B 1 181 ? 3.213 -5.219 -8.352 1 97.69 181 SER B O 1
ATOM 3925 N N . TYR B 1 182 ? 5.062 -3.984 -8.398 1 95.56 182 TYR B N 1
ATOM 3926 C CA . TYR B 1 182 ? 4.801 -3.6 -9.781 1 95.56 182 TYR B CA 1
ATOM 3927 C C . TYR B 1 182 ? 5.059 -4.766 -10.727 1 95.56 182 TYR B C 1
ATOM 3929 O O . TYR B 1 182 ? 5.691 -5.754 -10.352 1 95.56 182 TYR B O 1
ATOM 3937 N N . THR B 1 183 ? 4.52 -4.695 -11.898 1 93.06 183 THR B N 1
ATOM 3938 C CA . THR B 1 183 ? 4.656 -5.734 -12.914 1 93.06 183 THR B CA 1
ATOM 3939 C C . THR B 1 183 ? 5.211 -5.152 -14.211 1 93.06 183 THR B C 1
ATOM 3941 O O . THR B 1 183 ? 5.305 -3.93 -14.367 1 93.06 183 THR B O 1
ATOM 3944 N N . ASN B 1 184 ? 5.5 -5.98 -15.117 1 91.94 184 ASN B N 1
ATOM 3945 C CA . ASN B 1 184 ? 6.074 -5.559 -16.391 1 91.94 184 ASN B CA 1
ATOM 3946 C C . ASN B 1 184 ? 5.051 -4.82 -17.25 1 91.94 184 ASN B C 1
ATOM 3948 O O . ASN B 1 184 ? 5.414 -4.188 -18.234 1 91.94 184 ASN B O 1
ATOM 3952 N N . ASP B 1 185 ? 3.793 -4.93 -16.891 1 92.5 185 ASP B N 1
ATOM 3953 C CA . ASP B 1 185 ? 2.76 -4.227 -17.641 1 92.5 185 ASP B CA 1
ATOM 3954 C C . ASP B 1 185 ? 2.697 -2.752 -17.25 1 92.5 185 ASP B C 1
ATOM 3956 O O . ASP B 1 185 ? 1.831 -2.014 -17.719 1 92.5 185 ASP B O 1
ATOM 3960 N N . GLN B 1 186 ? 3.551 -2.32 -16.391 1 95.06 186 GLN B N 1
ATOM 3961 C CA . GLN B 1 186 ? 3.627 -0.918 -16 1 95.06 186 GLN B CA 1
ATOM 3962 C C . GLN B 1 186 ? 4.828 -0.229 -16.641 1 95.06 186 GLN B C 1
ATOM 3964 O O . GLN B 1 186 ? 5.723 -0.892 -17.172 1 95.06 186 GLN B O 1
ATOM 3969 N N . ASN B 1 187 ? 4.773 1.124 -16.609 1 94.31 187 ASN B N 1
ATOM 3970 C CA . ASN B 1 187 ? 5.805 1.915 -17.281 1 94.31 187 ASN B CA 1
ATOM 3971 C C . ASN B 1 187 ? 6.867 2.389 -16.281 1 94.31 187 ASN B C 1
ATOM 3973 O O . ASN B 1 187 ? 6.547 2.756 -15.156 1 94.31 187 ASN B O 1
ATOM 3977 N N . LEU B 1 188 ? 8.133 2.377 -16.75 1 90.75 188 LEU B N 1
ATOM 3978 C CA . LEU B 1 188 ? 9.203 2.971 -15.961 1 90.75 188 LEU B CA 1
ATOM 3979 C C . LEU B 1 188 ? 9.117 4.492 -15.984 1 90.75 188 LEU B C 1
ATOM 3981 O O . LEU B 1 188 ? 9.43 5.152 -14.992 1 90.75 188 LEU B O 1
ATOM 3985 N N . HIS B 1 189 ? 8.734 5.039 -17.125 1 91.75 189 HIS B N 1
ATOM 3986 C CA . HIS B 1 189 ? 8.438 6.457 -17.328 1 91.75 189 HIS B CA 1
ATOM 3987 C C . HIS B 1 189 ? 7.027 6.652 -17.859 1 91.75 189 HIS B C 1
ATOM 3989 O O . HIS B 1 189 ? 6.422 5.719 -18.391 1 91.75 189 HIS B O 1
ATOM 3995 N N . ASP B 1 190 ? 6.48 7.805 -17.656 1 93.44 190 ASP B N 1
ATOM 3996 C CA . ASP B 1 190 ? 5.16 8.078 -18.219 1 93.44 190 ASP B CA 1
ATOM 3997 C C . ASP B 1 190 ? 5.102 7.719 -19.703 1 93.44 190 ASP B C 1
ATOM 3999 O O . ASP B 1 190 ? 5.953 8.141 -20.484 1 93.44 190 ASP B O 1
ATOM 4003 N N . ALA B 1 191 ? 4.184 6.914 -20.109 1 95.94 191 ALA B N 1
ATOM 4004 C CA . ALA B 1 191 ? 3.998 6.438 -21.484 1 95.94 191 ALA B CA 1
ATOM 4005 C C . ALA B 1 191 ? 2.578 5.922 -21.688 1 95.94 191 ALA B C 1
ATOM 4007 O O . ALA B 1 191 ? 1.883 5.582 -20.734 1 95.94 191 ALA B O 1
ATOM 4008 N N . PRO B 1 192 ? 2.074 5.906 -22.844 1 93.75 192 PRO B N 1
ATOM 4009 C CA . PRO B 1 192 ? 0.701 5.48 -23.125 1 93.75 192 PRO B CA 1
ATOM 4010 C C . PRO B 1 192 ? 0.384 4.098 -22.562 1 93.75 192 PRO B C 1
ATOM 4012 O O . PRO B 1 192 ? 1.234 3.205 -22.594 1 93.75 192 PRO B O 1
ATOM 4015 N N . HIS B 1 193 ? -0.771 3.893 -22.078 1 95 193 HIS B N 1
ATOM 4016 C CA . HIS B 1 193 ? -1.358 2.668 -21.547 1 95 193 HIS B CA 1
ATOM 4017 C C . HIS B 1 193 ? -2.883 2.744 -21.531 1 95 193 HIS B C 1
ATOM 4019 O O . HIS B 1 193 ? -3.453 3.828 -21.406 1 95 193 HIS B O 1
ATOM 4025 N N . ARG B 1 194 ? -3.484 1.605 -21.75 1 93.75 194 ARG B N 1
ATOM 4026 C CA . ARG B 1 194 ? -4.941 1.576 -21.734 1 93.75 194 ARG B CA 1
ATOM 4027 C C . ARG B 1 194 ? -5.492 2.029 -20.391 1 93.75 194 ARG B C 1
ATOM 4029 O O . ARG B 1 194 ? -6.578 2.611 -20.312 1 93.75 194 ARG B O 1
ATOM 4036 N N . ASP B 1 195 ? -4.832 1.729 -19.375 1 95.12 195 ASP B N 1
ATOM 4037 C CA . ASP B 1 195 ? -5.102 2.238 -18.031 1 95.12 195 ASP B CA 1
ATOM 4038 C C . ASP B 1 195 ? -4.262 3.479 -17.734 1 95.12 195 ASP B C 1
ATOM 4040 O O . ASP B 1 195 ? -3.045 3.383 -17.562 1 95.12 195 ASP B O 1
ATOM 4044 N N . LEU B 1 196 ? -4.883 4.602 -17.625 1 95.31 196 LEU B N 1
ATOM 4045 C CA . LEU B 1 196 ? -4.16 5.863 -17.516 1 95.31 196 LEU B CA 1
ATOM 4046 C C . LEU B 1 196 ? -3.355 5.914 -16.219 1 95.31 196 LEU B C 1
ATOM 4048 O O . LEU B 1 196 ? -2.369 6.648 -16.125 1 95.31 196 LEU B O 1
ATOM 4052 N N . ARG B 1 197 ? -3.775 5.273 -15.188 1 96.69 197 ARG B N 1
ATOM 4053 C CA . ARG B 1 197 ? -2.969 5.223 -13.969 1 96.69 197 ARG B CA 1
ATOM 4054 C C . ARG B 1 197 ? -1.697 4.41 -14.188 1 96.69 197 ARG B C 1
ATOM 4056 O O . ARG B 1 197 ? -0.628 4.777 -13.695 1 96.69 197 ARG B O 1
ATOM 4063 N N . ARG B 1 198 ? -1.788 3.32 -14.977 1 95.38 198 ARG B N 1
ATOM 4064 C CA . ARG B 1 198 ? -0.621 2.496 -15.273 1 95.38 198 ARG B CA 1
ATOM 4065 C C . ARG B 1 198 ? 0.27 3.168 -16.312 1 95.38 198 ARG B C 1
ATOM 4067 O O . ARG B 1 198 ? 1.375 2.695 -16.594 1 95.38 198 ARG B O 1
ATOM 4074 N N . ALA B 1 199 ? -0.223 4.211 -16.891 1 95.69 199 ALA B N 1
ATOM 4075 C CA . ALA B 1 199 ? 0.578 5 -17.828 1 95.69 199 ALA B CA 1
ATOM 4076 C C . ALA B 1 199 ? 1.688 5.75 -17.094 1 95.69 199 ALA B C 1
ATOM 4078 O O . ALA B 1 199 ? 2.617 6.262 -17.734 1 95.69 199 ALA B O 1
ATOM 4079 N N . ARG B 1 200 ? 1.602 5.797 -15.805 1 95.38 200 ARG B N 1
ATOM 4080 C CA . ARG B 1 200 ? 2.502 6.629 -15.008 1 95.38 200 ARG B CA 1
ATOM 4081 C C . ARG B 1 200 ? 3.701 5.824 -14.523 1 95.38 200 ARG B C 1
ATOM 4083 O O . ARG B 1 200 ? 3.662 4.594 -14.5 1 95.38 200 ARG B O 1
ATOM 4090 N N . ALA B 1 201 ? 4.785 6.492 -14.117 1 95.19 201 ALA B N 1
ATOM 4091 C CA . ALA B 1 201 ? 6.051 5.871 -13.734 1 95.19 201 ALA B CA 1
ATOM 4092 C C . ALA B 1 201 ? 5.879 4.98 -12.508 1 95.19 201 ALA B C 1
ATOM 4094 O O . ALA B 1 201 ? 5.625 5.477 -11.406 1 95.19 201 ALA B O 1
ATOM 4095 N N . ALA B 1 202 ? 6.137 3.697 -12.633 1 95.25 202 ALA B N 1
ATOM 4096 C CA . ALA B 1 202 ? 5.848 2.672 -11.633 1 95.25 202 ALA B CA 1
ATOM 4097 C C . ALA B 1 202 ? 6.727 2.844 -10.398 1 95.25 202 ALA B C 1
ATOM 4099 O O . ALA B 1 202 ? 6.277 2.611 -9.273 1 95.25 202 ALA B O 1
ATOM 4100 N N . ALA B 1 203 ? 7.922 3.301 -10.594 1 94.69 203 ALA B N 1
ATOM 4101 C CA . ALA B 1 203 ? 8.875 3.344 -9.492 1 94.69 203 ALA B CA 1
ATOM 4102 C C . ALA B 1 203 ? 8.719 4.629 -8.68 1 94.69 203 ALA B C 1
ATOM 4104 O O . ALA B 1 203 ? 9.375 4.805 -7.648 1 94.69 203 ALA B O 1
ATOM 4105 N N . TYR B 1 204 ? 7.777 5.527 -9.086 1 94.25 204 TYR B N 1
ATOM 4106 C CA . TYR B 1 204 ? 7.672 6.836 -8.453 1 94.25 204 TYR B CA 1
ATOM 4107 C C . TYR B 1 204 ? 6.316 7.004 -7.773 1 94.25 204 TYR B C 1
ATOM 4109 O O . TYR B 1 204 ? 6.016 8.07 -7.23 1 94.25 204 TYR B O 1
ATOM 4117 N N . SER B 1 205 ? 5.441 5.871 -7.852 1 96.62 205 SER B N 1
ATOM 4118 C CA . SER B 1 205 ? 4.055 6.141 -7.484 1 96.62 205 SER B CA 1
ATOM 4119 C C . SER B 1 205 ? 3.398 4.914 -6.859 1 96.62 205 SER B C 1
ATOM 4121 O O . SER B 1 205 ? 3.795 3.779 -7.137 1 96.62 205 SER B O 1
ATOM 4123 N N . ILE B 1 206 ? 2.52 5.176 -5.945 1 98.25 206 ILE B N 1
ATOM 4124 C CA . ILE B 1 206 ? 1.457 4.223 -5.656 1 98.25 206 ILE B CA 1
ATOM 4125 C C . ILE B 1 206 ? 0.386 4.293 -6.742 1 98.25 206 ILE B C 1
ATOM 4127 O O . ILE B 1 206 ? -0.184 5.359 -6.992 1 98.25 206 ILE B O 1
ATOM 4131 N N . ILE B 1 207 ? 0.091 3.207 -7.375 1 98.12 207 ILE B N 1
ATOM 4132 C CA . ILE B 1 207 ? -0.771 3.223 -8.555 1 98.12 207 ILE B CA 1
ATOM 4133 C C . ILE B 1 207 ? -1.954 2.281 -8.336 1 98.12 207 ILE B C 1
ATOM 4135 O O . ILE B 1 207 ? -1.799 1.06 -8.383 1 98.12 207 ILE B O 1
ATOM 4139 N N . PRO B 1 208 ? -3.16 2.857 -8.055 1 97.38 208 PRO B N 1
ATOM 4140 C CA . PRO B 1 208 ? -4.348 2 -8.031 1 97.38 208 PRO B CA 1
ATOM 4141 C C . PRO B 1 208 ? -4.629 1.347 -9.383 1 97.38 208 PRO B C 1
ATOM 4143 O O . PRO B 1 208 ? -4.48 1.988 -10.43 1 97.38 208 PRO B O 1
ATOM 4146 N N . THR B 1 209 ? -4.957 0.127 -9.398 1 93.94 209 THR B N 1
ATOM 4147 C CA . THR B 1 209 ? -5.281 -0.555 -10.641 1 93.94 209 THR B CA 1
ATOM 4148 C C . THR B 1 209 ? -6.309 -1.66 -10.406 1 93.94 209 THR B C 1
ATOM 4150 O O . THR B 1 209 ? -6.688 -1.923 -9.266 1 93.94 209 THR B O 1
ATOM 4153 N N . THR B 1 210 ? -6.77 -2.152 -11.438 1 87.94 210 THR B N 1
ATOM 4154 C CA . THR B 1 210 ? -7.773 -3.209 -11.391 1 87.94 210 THR B CA 1
ATOM 4155 C C . THR B 1 210 ? -7.125 -4.559 -11.094 1 87.94 210 THR B C 1
ATOM 4157 O O . THR B 1 210 ? -5.965 -4.785 -11.453 1 87.94 210 THR B O 1
ATOM 4160 N N . THR B 1 211 ? -7.855 -5.297 -10.32 1 86.62 211 THR B N 1
ATOM 4161 C CA . THR B 1 211 ? -7.504 -6.695 -10.102 1 86.62 211 THR B CA 1
ATOM 4162 C C . THR B 1 211 ? -8.672 -7.609 -10.453 1 86.62 211 THR B C 1
ATOM 4164 O O . THR B 1 211 ? -9.836 -7.219 -10.328 1 86.62 211 THR B O 1
ATOM 4167 N N . HIS B 1 212 ? -8.328 -8.805 -10.922 1 84.31 212 HIS B N 1
ATOM 4168 C CA . HIS B 1 212 ? -9.352 -9.773 -11.297 1 84.31 212 HIS B CA 1
ATOM 4169 C C . HIS B 1 212 ? -9.633 -10.75 -10.164 1 84.31 212 HIS B C 1
ATOM 4171 O O . HIS B 1 212 ? -10.32 -11.758 -10.352 1 84.31 212 HIS B O 1
ATOM 4177 N N . ALA B 1 213 ? -9.125 -10.391 -9.055 1 85.38 213 ALA B N 1
ATOM 4178 C CA . ALA B 1 213 ? -9.203 -11.32 -7.93 1 85.38 213 ALA B CA 1
ATOM 4179 C C . ALA B 1 213 ? -10.648 -11.531 -7.496 1 85.38 213 ALA B C 1
ATOM 4181 O O . ALA B 1 213 ? -11.039 -12.633 -7.117 1 85.38 213 ALA B O 1
ATOM 4182 N N . ALA B 1 214 ? -11.43 -10.508 -7.52 1 86.56 214 ALA B N 1
ATOM 4183 C CA . ALA B 1 214 ? -12.828 -10.633 -7.117 1 86.56 214 ALA B CA 1
ATOM 4184 C C . ALA B 1 214 ? -13.586 -11.562 -8.055 1 86.56 214 ALA B C 1
ATOM 4186 O O . ALA B 1 214 ? -14.336 -12.438 -7.605 1 86.56 214 ALA B O 1
ATOM 4187 N N . LYS B 1 215 ? -13.414 -11.375 -9.359 1 87.31 215 LYS B N 1
ATOM 4188 C CA . LYS B 1 215 ? -14.062 -12.234 -10.344 1 87.31 215 LYS B CA 1
ATOM 4189 C C . LYS B 1 215 ? -13.594 -13.68 -10.211 1 87.31 215 LYS B C 1
ATOM 4191 O O . LYS B 1 215 ? -14.398 -14.609 -10.312 1 87.31 215 LYS B O 1
ATOM 4196 N N . ALA B 1 216 ? -12.367 -13.805 -10.016 1 88.19 216 ALA B N 1
ATOM 4197 C CA . ALA B 1 216 ? -11.805 -15.141 -9.836 1 88.19 216 ALA B CA 1
ATOM 4198 C C . ALA B 1 216 ? -12.383 -15.82 -8.602 1 88.19 216 ALA B C 1
ATOM 4200 O O . ALA B 1 216 ? -12.609 -17.031 -8.602 1 88.19 216 ALA B O 1
ATOM 4201 N N . MET B 1 217 ? -12.617 -15.023 -7.562 1 90.38 217 MET B N 1
ATOM 4202 C CA . MET B 1 217 ? -13.203 -15.562 -6.34 1 90.38 217 MET B CA 1
ATOM 4203 C C . MET B 1 217 ? -14.586 -16.141 -6.609 1 90.38 217 MET B C 1
ATOM 4205 O O . MET B 1 217 ? -14.953 -17.188 -6.055 1 90.38 217 MET B O 1
ATOM 4209 N N . GLU B 1 218 ? -15.289 -15.547 -7.492 1 92.94 218 GLU B N 1
ATOM 4210 C CA . GLU B 1 218 ? -16.641 -16 -7.828 1 92.94 218 GLU B CA 1
ATOM 4211 C C . GLU B 1 218 ? -16.594 -17.344 -8.555 1 92.94 218 GLU B C 1
ATOM 4213 O O . GLU B 1 218 ? -17.531 -18.141 -8.453 1 92.94 218 GLU B O 1
ATOM 4218 N N . ILE B 1 219 ? -15.539 -17.547 -9.266 1 92.69 219 ILE B N 1
ATOM 4219 C CA . ILE B 1 219 ? -15.375 -18.781 -10.016 1 92.69 219 ILE B CA 1
ATOM 4220 C C . ILE B 1 219 ? -14.914 -19.906 -9.086 1 92.69 219 ILE B C 1
ATOM 4222 O O . ILE B 1 219 ? -15.43 -21.016 -9.133 1 92.69 219 ILE B O 1
ATOM 4226 N N . VAL B 1 220 ? -14.047 -19.609 -8.172 1 94.94 220 VAL B N 1
ATOM 4227 C CA . VAL B 1 220 ? -13.398 -20.609 -7.332 1 94.94 220 VAL B CA 1
ATOM 4228 C C . VAL B 1 220 ? -14.297 -20.938 -6.141 1 94.94 220 VAL B C 1
ATOM 4230 O O . VAL B 1 220 ? -14.289 -22.078 -5.652 1 94.94 220 VAL B O 1
ATOM 4233 N N . LEU B 1 221 ? -15.023 -19.984 -5.652 1 96.38 221 LEU B N 1
ATOM 4234 C CA . LEU B 1 221 ? -16.031 -20.141 -4.605 1 96.38 221 LEU B CA 1
ATOM 4235 C C . LEU B 1 221 ? -17.359 -19.516 -5.027 1 96.38 221 LEU B C 1
ATOM 4237 O O . LEU B 1 221 ? -17.734 -18.453 -4.516 1 96.38 221 LEU B O 1
ATOM 4241 N N . PRO B 1 222 ? -18.109 -20.234 -5.812 1 95.81 222 PRO B N 1
ATOM 4242 C CA . PRO B 1 222 ? -19.266 -19.656 -6.484 1 95.81 222 PRO B CA 1
ATOM 4243 C C . PRO B 1 222 ? -20.344 -19.203 -5.504 1 95.81 222 PRO B C 1
ATOM 4245 O O . PRO B 1 222 ? -21.109 -18.266 -5.801 1 95.81 222 PRO B O 1
ATOM 4248 N N . HIS B 1 223 ? -20.438 -19.844 -4.352 1 96.25 223 HIS B N 1
ATOM 4249 C CA . HIS B 1 223 ? -21.469 -19.484 -3.377 1 96.25 223 HIS B CA 1
ATOM 4250 C C . HIS B 1 223 ? -21.203 -18.094 -2.783 1 96.25 223 HIS B C 1
ATOM 4252 O O . HIS B 1 223 ? -22.062 -17.531 -2.104 1 96.25 223 HIS B O 1
ATOM 4258 N N . LEU B 1 224 ? -20.031 -17.516 -3.041 1 96.25 224 LEU B N 1
ATOM 4259 C CA . LEU B 1 224 ? -19.688 -16.188 -2.543 1 96.25 224 LEU B CA 1
ATOM 4260 C C . LEU B 1 224 ? -19.797 -15.156 -3.652 1 96.25 224 LEU B C 1
ATOM 4262 O O . LEU B 1 224 ? -19.25 -14.055 -3.531 1 96.25 224 LEU B O 1
ATOM 4266 N N . LYS B 1 225 ? -20.469 -15.531 -4.734 1 95.44 225 LYS B N 1
ATOM 4267 C CA . LYS B 1 225 ? -20.625 -14.617 -5.863 1 95.44 225 LYS B CA 1
ATOM 4268 C C . LYS B 1 225 ? -21.219 -13.289 -5.418 1 95.44 225 LYS B C 1
ATOM 4270 O O . LYS B 1 225 ? -22.25 -13.25 -4.75 1 95.44 225 LYS B O 1
ATOM 4275 N N . GLY B 1 226 ? -20.484 -12.203 -5.758 1 94.06 226 GLY B N 1
ATOM 4276 C CA . GLY B 1 226 ? -20.969 -10.852 -5.496 1 94.06 226 GLY B CA 1
ATOM 4277 C C . GLY B 1 226 ? -20.688 -10.383 -4.082 1 94.06 226 GLY B C 1
ATOM 4278 O O . GLY B 1 226 ? -20.984 -9.25 -3.727 1 94.06 226 GLY B O 1
ATOM 4279 N N . LYS B 1 227 ? -20.016 -11.148 -3.271 1 95.38 227 LYS B N 1
ATOM 4280 C CA . LYS B 1 227 ? -19.891 -10.836 -1.853 1 95.38 227 LYS B CA 1
ATOM 4281 C C . LYS B 1 227 ? -18.578 -10.109 -1.566 1 95.38 227 LYS B C 1
ATOM 4283 O O . LYS B 1 227 ? -18.469 -9.352 -0.603 1 95.38 227 LYS B O 1
ATOM 4288 N N . ILE B 1 228 ? -17.578 -10.352 -2.385 1 95.88 228 ILE B N 1
ATOM 4289 C CA . ILE B 1 228 ? -16.266 -9.773 -2.111 1 95.88 228 ILE B CA 1
ATOM 4290 C C . ILE B 1 228 ? -15.828 -8.914 -3.295 1 95.88 228 ILE B C 1
ATOM 4292 O O . ILE B 1 228 ? -15.906 -9.352 -4.449 1 95.88 228 ILE B O 1
ATOM 4296 N N . GLU B 1 229 ? -15.438 -7.688 -3.066 1 95.56 229 GLU B N 1
ATOM 4297 C CA . GLU B 1 229 ? -14.867 -6.793 -4.066 1 95.56 229 GLU B CA 1
ATOM 4298 C C . GLU B 1 229 ? -13.375 -6.582 -3.828 1 95.56 229 GLU B C 1
ATOM 4300 O O . GLU B 1 229 ? -12.914 -6.57 -2.684 1 95.56 229 GLU B O 1
ATOM 4305 N N . ALA B 1 230 ? -12.68 -6.465 -4.934 1 94.5 230 ALA B N 1
ATOM 4306 C CA . ALA B 1 230 ? -11.227 -6.406 -4.812 1 94.5 230 ALA B CA 1
ATOM 4307 C C . ALA B 1 230 ? -10.672 -5.16 -5.504 1 94.5 230 ALA B C 1
ATOM 4309 O O . ALA B 1 230 ? -11.211 -4.715 -6.52 1 94.5 230 ALA B O 1
ATOM 4310 N N . SER B 1 231 ? -9.625 -4.594 -4.883 1 94.81 231 SER B N 1
ATOM 4311 C CA . SER B 1 231 ? -8.844 -3.504 -5.453 1 94.81 231 SER B CA 1
ATOM 4312 C C . SER B 1 231 ? -7.348 -3.744 -5.266 1 94.81 231 SER B C 1
ATOM 4314 O O . SER B 1 231 ? -6.945 -4.582 -4.457 1 94.81 231 SER B O 1
ATOM 4316 N N . ALA B 1 232 ? -6.57 -3.057 -6.051 1 95.5 232 ALA B N 1
ATOM 4317 C CA . ALA B 1 232 ? -5.125 -3.252 -5.961 1 95.5 232 ALA B CA 1
ATOM 4318 C C . ALA B 1 232 ? -4.387 -1.918 -6.012 1 95.5 232 ALA B C 1
ATOM 4320 O O . ALA B 1 232 ? -4.762 -1.022 -6.773 1 95.5 232 ALA B O 1
ATOM 4321 N N . MET B 1 233 ? -3.383 -1.802 -5.172 1 97.31 233 MET B N 1
ATOM 4322 C CA . MET B 1 233 ? -2.408 -0.716 -5.199 1 97.31 233 MET B CA 1
ATOM 4323 C C . MET B 1 233 ? -1.021 -1.24 -5.555 1 97.31 233 MET B C 1
ATOM 4325 O O . MET B 1 233 ? -0.41 -1.969 -4.77 1 97.31 233 MET B O 1
ATOM 4329 N N . ARG B 1 234 ? -0.542 -0.814 -6.727 1 98.12 234 ARG B N 1
ATOM 4330 C CA . ARG B 1 234 ? 0.825 -1.166 -7.098 1 98.12 234 ARG B CA 1
ATOM 4331 C C . ARG B 1 234 ? 1.829 -0.216 -6.457 1 98.12 234 ARG B C 1
ATOM 4333 O O . ARG B 1 234 ? 1.603 0.994 -6.406 1 98.12 234 ARG B O 1
ATOM 4340 N N . VAL B 1 235 ? 2.854 -0.78 -5.895 1 98.5 235 VAL B N 1
ATOM 4341 C CA . VAL B 1 235 ? 3.838 0.035 -5.191 1 98.5 235 VAL B CA 1
ATOM 4342 C C . VAL B 1 235 ? 5.242 -0.306 -5.691 1 98.5 235 VAL B C 1
ATOM 4344 O O . VAL B 1 235 ? 5.441 -1.333 -6.344 1 98.5 235 VAL B O 1
ATOM 4347 N N . PRO B 1 236 ? 6.305 0.561 -5.359 1 97.12 236 PRO B N 1
ATOM 4348 C CA . PRO B 1 236 ? 7.633 0.421 -5.961 1 97.12 236 PRO B CA 1
ATOM 4349 C C . PRO B 1 236 ? 8.477 -0.651 -5.281 1 97.12 236 PRO B C 1
ATOM 4351 O O . PRO B 1 236 ? 9.578 -0.363 -4.805 1 97.12 236 PRO B O 1
ATOM 4354 N N . VAL B 1 237 ? 8.047 -1.855 -5.23 1 97.06 237 VAL B N 1
ATOM 4355 C CA . VAL B 1 237 ? 8.875 -3.025 -4.941 1 97.06 237 VAL B CA 1
ATOM 4356 C C . VAL B 1 237 ? 8.805 -4.008 -6.109 1 97.06 237 VAL B C 1
ATOM 4358 O O . VAL B 1 237 ? 7.781 -4.102 -6.793 1 97.06 237 VAL B O 1
ATOM 4361 N N . PRO B 1 238 ? 9.922 -4.695 -6.352 1 95.62 238 PRO B N 1
ATOM 4362 C CA . PRO B 1 238 ? 9.961 -5.527 -7.559 1 95.62 238 PRO B CA 1
ATOM 4363 C C . PRO B 1 238 ? 9.188 -6.832 -7.402 1 95.62 238 PRO B C 1
ATOM 4365 O O . PRO B 1 238 ? 8.828 -7.461 -8.398 1 95.62 238 PRO B O 1
ATOM 4368 N N . ASP B 1 239 ? 9.031 -7.277 -6.176 1 97.25 239 ASP B N 1
ATOM 4369 C CA . ASP B 1 239 ? 8.305 -8.5 -5.867 1 97.25 239 ASP B CA 1
ATOM 4370 C C . ASP B 1 239 ? 7.855 -8.523 -4.406 1 97.25 239 ASP B C 1
ATOM 4372 O O . ASP B 1 239 ? 8.289 -7.688 -3.609 1 97.25 239 ASP B O 1
ATOM 4376 N N . GLY B 1 240 ? 6.922 -9.492 -4.098 1 97.56 240 GLY B N 1
ATOM 4377 C CA . GLY B 1 240 ? 6.367 -9.547 -2.756 1 97.56 240 GLY B CA 1
ATOM 4378 C C . GLY B 1 240 ? 5.164 -8.641 -2.568 1 97.56 240 GLY B C 1
ATOM 4379 O O . GLY B 1 240 ? 5.262 -7.426 -2.756 1 97.56 240 GLY B O 1
ATOM 4380 N N . SER B 1 241 ? 4.051 -9.188 -2.252 1 98.31 241 SER B N 1
ATOM 4381 C CA . SER B 1 241 ? 2.773 -8.492 -2.143 1 98.31 241 SER B CA 1
ATOM 4382 C C . SER B 1 241 ? 1.964 -8.992 -0.953 1 98.31 241 SER B C 1
ATOM 4384 O O . SER B 1 241 ? 2.363 -9.953 -0.287 1 98.31 241 SER B O 1
ATOM 4386 N N . LEU B 1 242 ? 0.908 -8.281 -0.646 1 98.5 242 LEU B N 1
ATOM 4387 C CA . LEU B 1 242 ? -0.008 -8.758 0.382 1 98.5 242 LEU B CA 1
ATOM 4388 C C . LEU B 1 242 ? -1.454 -8.461 0.006 1 98.5 242 LEU B C 1
ATOM 4390 O O . LEU B 1 242 ? -1.717 -7.566 -0.801 1 98.5 242 LEU B O 1
ATOM 4394 N N . THR B 1 243 ? -2.363 -9.273 0.463 1 98.19 243 THR B N 1
ATOM 4395 C CA . THR B 1 243 ? -3.801 -9.023 0.425 1 98.19 243 THR B CA 1
ATOM 4396 C C . THR B 1 243 ? -4.316 -8.625 1.804 1 98.19 243 THR B C 1
ATOM 4398 O O . THR B 1 243 ? -4.062 -9.312 2.793 1 98.19 243 THR B O 1
ATOM 4401 N N . ASP B 1 244 ? -4.852 -7.441 1.853 1 98.25 244 ASP B N 1
ATOM 4402 C CA . ASP B 1 244 ? -5.539 -6.918 3.029 1 98.25 244 ASP B CA 1
ATOM 4403 C C . ASP B 1 244 ? -7.047 -7.137 2.928 1 98.25 244 ASP B C 1
ATOM 4405 O O . ASP B 1 244 ? -7.746 -6.383 2.246 1 98.25 244 ASP B O 1
ATOM 4409 N N . LEU B 1 245 ? -7.516 -8.188 3.627 1 98.25 245 LEU B N 1
ATOM 4410 C CA . LEU B 1 245 ? -8.898 -8.641 3.504 1 98.25 245 LEU B CA 1
ATOM 4411 C C . LEU B 1 245 ? -9.727 -8.18 4.699 1 98.25 245 LEU B C 1
ATOM 4413 O O . LEU B 1 245 ? -9.375 -8.461 5.848 1 98.25 245 LEU B O 1
ATOM 4417 N N . ILE B 1 246 ? -10.773 -7.445 4.477 1 98.19 246 ILE B N 1
ATOM 4418 C CA . ILE B 1 246 ? -11.742 -7.031 5.484 1 98.19 246 ILE B CA 1
ATOM 4419 C C . ILE B 1 246 ? -13.117 -7.59 5.133 1 98.19 246 ILE B C 1
ATOM 4421 O O . ILE B 1 246 ? -13.672 -7.281 4.074 1 98.19 246 ILE B O 1
ATOM 4425 N N . VAL B 1 247 ? -13.734 -8.398 6.02 1 97.88 247 VAL B N 1
ATOM 4426 C CA . VAL B 1 247 ? -15.008 -9.039 5.703 1 97.88 247 VAL B CA 1
ATOM 4427 C C . VAL B 1 247 ? -15.938 -8.953 6.914 1 97.88 247 VAL B C 1
ATOM 4429 O O . VAL B 1 247 ? -15.484 -8.984 8.055 1 97.88 247 VAL B O 1
ATOM 4432 N N . GLN B 1 248 ? -17.156 -8.781 6.645 1 98.06 248 GLN B N 1
ATOM 4433 C CA . GLN B 1 248 ? -18.203 -8.992 7.637 1 98.06 248 GLN B CA 1
ATOM 4434 C C . GLN B 1 248 ? -18.609 -10.461 7.699 1 98.06 248 GLN B C 1
ATOM 4436 O O . GLN B 1 248 ? -18.953 -11.062 6.676 1 98.06 248 GLN B O 1
ATOM 4441 N N . LEU B 1 249 ? -18.609 -11.062 8.867 1 98.31 249 LEU B N 1
ATOM 4442 C CA . LEU B 1 249 ? -18.906 -12.477 9.07 1 98.31 249 LEU B CA 1
ATOM 4443 C C . LEU B 1 249 ? -20.312 -12.664 9.602 1 98.31 249 LEU B C 1
ATOM 4445 O O . LEU B 1 249 ? -20.969 -11.695 10 1 98.31 249 LEU B O 1
ATOM 4449 N N . GLN B 1 250 ? -20.812 -13.898 9.578 1 98.19 250 GLN B N 1
ATOM 4450 C CA . GLN B 1 250 ? -22.156 -14.234 10.039 1 98.19 250 GLN B CA 1
ATOM 4451 C C . GLN B 1 250 ? -22.234 -14.234 11.562 1 98.19 250 GLN B C 1
ATOM 4453 O O . GLN B 1 250 ? -23.312 -14.078 12.133 1 98.19 250 GLN B O 1
ATOM 4458 N N . ARG B 1 251 ? -21.078 -14.438 12.219 1 97.38 251 ARG B N 1
ATOM 4459 C CA . ARG B 1 251 ? -21.031 -14.445 13.68 1 97.38 251 ARG B CA 1
ATOM 4460 C C . ARG B 1 251 ? -19.812 -13.68 14.195 1 97.38 251 ARG B C 1
ATOM 4462 O O . ARG B 1 251 ? -18.828 -13.508 13.477 1 97.38 251 ARG B O 1
ATOM 4469 N N . GLU B 1 252 ? -19.891 -13.297 15.438 1 97.5 252 GLU B N 1
ATOM 4470 C CA . GLU B 1 252 ? -18.781 -12.602 16.078 1 97.5 252 GLU B CA 1
ATOM 4471 C C . GLU B 1 252 ? -17.609 -13.555 16.344 1 97.5 252 GLU B C 1
ATOM 4473 O O . GLU B 1 252 ? -17.812 -14.766 16.484 1 97.5 252 GLU B O 1
ATOM 4478 N N . THR B 1 253 ? -16.484 -13.008 16.375 1 98.06 253 THR B N 1
ATOM 4479 C CA . THR B 1 253 ? -15.258 -13.742 16.672 1 98.06 253 THR B CA 1
ATOM 4480 C C . THR B 1 253 ? -14.195 -12.812 17.25 1 98.06 253 THR B C 1
ATOM 4482 O O . THR B 1 253 ? -14.5 -11.695 17.672 1 98.06 253 THR B O 1
ATOM 4485 N N . ASN B 1 254 ? -12.969 -13.32 17.469 1 98.06 254 ASN B N 1
ATOM 4486 C CA . ASN B 1 254 ? -11.844 -12.539 17.953 1 98.06 254 ASN B CA 1
ATOM 4487 C C . ASN B 1 254 ? -10.531 -12.945 17.297 1 98.06 254 ASN B C 1
ATOM 4489 O O . ASN B 1 254 ? -10.492 -13.922 16.547 1 98.06 254 ASN B O 1
ATOM 4493 N N . THR B 1 255 ? -9.586 -12.195 17.547 1 98.31 255 THR B N 1
ATOM 4494 C CA . THR B 1 255 ? -8.289 -12.367 16.906 1 98.31 255 THR B CA 1
ATOM 4495 C C . THR B 1 255 ? -7.715 -13.75 17.219 1 98.31 255 THR B C 1
ATOM 4497 O O . THR B 1 255 ? -7.168 -14.414 16.328 1 98.31 255 THR B O 1
ATOM 4500 N N . GLU B 1 256 ? -7.82 -14.18 18.406 1 98.5 256 GLU B N 1
ATOM 4501 C CA . GLU B 1 256 ? -7.258 -15.453 18.844 1 98.5 256 GLU B CA 1
ATOM 4502 C C . GLU B 1 256 ? -7.922 -16.625 18.109 1 98.5 256 GLU B C 1
ATOM 4504 O O . GLU B 1 256 ? -7.242 -17.547 17.656 1 98.5 256 GLU B O 1
ATOM 4509 N N . GLU B 1 257 ? -9.227 -16.562 18 1 98.69 257 GLU B N 1
ATOM 4510 C CA . GLU B 1 257 ? -9.961 -17.641 17.344 1 98.69 257 GLU B CA 1
ATOM 4511 C C . GLU B 1 257 ? -9.594 -17.734 15.859 1 98.69 257 GLU B C 1
ATOM 4513 O O . GLU B 1 257 ? -9.391 -1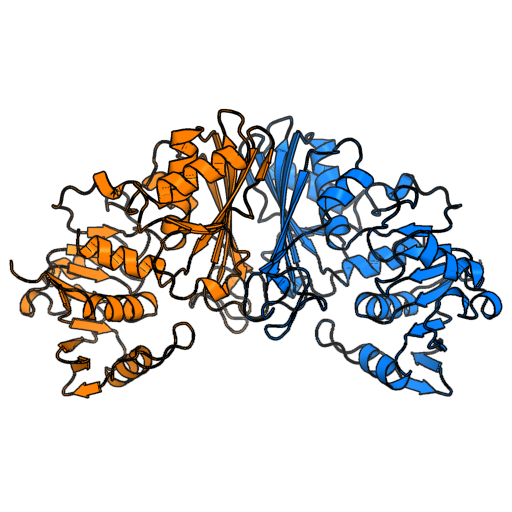8.828 15.328 1 98.69 257 GLU B O 1
ATOM 4518 N N . ILE B 1 258 ? -9.5 -16.594 15.203 1 98.75 258 ILE B N 1
ATOM 4519 C CA . ILE B 1 258 ? -9.133 -16.562 13.789 1 98.75 258 ILE B CA 1
ATOM 4520 C C . ILE B 1 258 ? -7.73 -17.125 13.602 1 98.75 258 ILE B C 1
ATOM 4522 O O . ILE B 1 258 ? -7.516 -18.016 12.758 1 98.75 258 ILE B O 1
ATOM 4526 N N . ASN B 1 259 ? -6.781 -16.672 14.43 1 98.81 259 ASN B N 1
ATOM 4527 C CA . ASN B 1 259 ? -5.398 -17.125 14.328 1 98.81 259 ASN B CA 1
ATOM 4528 C C . ASN B 1 259 ? -5.285 -18.625 14.555 1 98.81 259 ASN B C 1
ATOM 4530 O O . ASN B 1 259 ? -4.504 -19.312 13.883 1 98.81 259 ASN B O 1
ATOM 4534 N N . GLU B 1 260 ? -6.055 -19.094 15.461 1 98.81 260 GLU B N 1
ATOM 4535 C CA . GLU B 1 260 ? -6.02 -20.516 15.75 1 98.81 260 GLU B CA 1
ATOM 4536 C C . GLU B 1 260 ? -6.516 -21.328 14.555 1 98.81 260 GLU B C 1
ATOM 4538 O O . GLU B 1 260 ? -5.961 -22.391 14.242 1 98.81 260 GLU B O 1
ATOM 4543 N N . VAL B 1 261 ? -7.566 -20.891 13.898 1 98.75 261 VAL B N 1
ATOM 4544 C CA . VAL B 1 261 ? -8.086 -21.562 12.711 1 98.75 261 VAL B CA 1
ATOM 4545 C C . VAL B 1 261 ? -7 -21.641 11.641 1 98.75 261 VAL B C 1
ATOM 4547 O O . VAL B 1 261 ? -6.77 -22.703 11.062 1 98.75 261 VAL B O 1
ATOM 4550 N N . PHE B 1 262 ? -6.32 -20.516 11.406 1 98.88 262 PHE B N 1
ATOM 4551 C CA . PHE B 1 262 ? -5.309 -20.469 10.359 1 98.88 262 PHE B CA 1
ATOM 4552 C C . PHE B 1 262 ? -4.074 -21.281 10.758 1 98.88 262 PHE B C 1
ATOM 4554 O O . PHE B 1 262 ? -3.467 -21.938 9.922 1 98.88 262 PHE B O 1
ATOM 4561 N N . ARG B 1 263 ? -3.707 -21.203 12.039 1 98.75 263 ARG B N 1
ATOM 4562 C CA . ARG B 1 263 ? -2.572 -21.984 12.539 1 98.75 263 ARG B CA 1
ATOM 4563 C C . ARG B 1 263 ? -2.799 -23.469 12.328 1 98.75 263 ARG B C 1
ATOM 4565 O O . ARG B 1 263 ? -1.949 -24.156 11.758 1 98.75 263 ARG B O 1
ATOM 4572 N N . LYS B 1 264 ? -3.93 -23.969 12.727 1 98.75 264 LYS B N 1
ATOM 4573 C CA . LYS B 1 264 ? -4.266 -25.375 12.609 1 98.75 264 LYS B CA 1
ATOM 4574 C C . LYS B 1 264 ? -4.34 -25.812 11.148 1 98.75 264 LYS B C 1
ATOM 4576 O O . LYS B 1 264 ? -3.818 -26.859 10.773 1 98.75 264 LYS B O 1
ATOM 4581 N N . SER B 1 265 ? -4.969 -24.984 10.344 1 98.62 265 SER B N 1
ATOM 4582 C CA . SER B 1 265 ? -5.152 -25.328 8.93 1 98.62 265 SER B CA 1
ATOM 4583 C C . SER B 1 265 ? -3.816 -25.375 8.195 1 98.62 265 SER B C 1
ATOM 4585 O O . SER B 1 265 ? -3.598 -26.234 7.34 1 98.62 265 SER B O 1
ATOM 4587 N N . ALA B 1 266 ? -2.914 -24.453 8.516 1 98.62 266 ALA B N 1
ATOM 4588 C CA . ALA B 1 266 ? -1.608 -24.359 7.867 1 98.62 266 ALA B CA 1
ATOM 4589 C C . ALA B 1 266 ? -0.778 -25.625 8.141 1 98.62 266 ALA B C 1
ATOM 4591 O O . ALA B 1 266 ? 0.074 -26 7.332 1 98.62 266 ALA B O 1
ATOM 4592 N N . MET B 1 267 ? -1.047 -26.266 9.266 1 97.94 267 MET B N 1
ATOM 4593 C CA . MET B 1 267 ? -0.295 -27.453 9.664 1 97.94 267 MET B CA 1
ATOM 4594 C C . MET B 1 267 ? -0.979 -28.719 9.18 1 97.94 267 MET B C 1
ATOM 4596 O O . MET B 1 267 ? -0.396 -29.812 9.234 1 97.94 267 MET B O 1
ATOM 4600 N N . ASN B 1 268 ? -2.193 -28.594 8.625 1 97.69 268 ASN B N 1
ATOM 4601 C CA . ASN B 1 268 ? -2.988 -29.75 8.234 1 97.69 268 ASN B CA 1
ATOM 4602 C C . ASN B 1 268 ? -3.479 -29.625 6.793 1 97.69 268 ASN B C 1
ATOM 4604 O O . ASN B 1 268 ? -2.691 -29.75 5.852 1 97.69 268 ASN B O 1
ATOM 4608 N N . GLU B 1 269 ? -4.734 -29.297 6.578 1 97 269 GLU B N 1
ATOM 4609 C CA . GLU B 1 269 ? -5.355 -29.391 5.262 1 97 269 GLU B CA 1
ATOM 4610 C C . GLU B 1 269 ? -4.773 -28.375 4.297 1 97 269 GLU B C 1
ATOM 4612 O O . GLU B 1 269 ? -4.895 -28.516 3.078 1 97 269 GLU B O 1
ATOM 4617 N N . MET B 1 270 ? -4.16 -27.328 4.836 1 98.5 270 MET B N 1
ATOM 4618 C CA . MET B 1 270 ? -3.596 -26.281 3.975 1 98.5 270 MET B CA 1
ATOM 4619 C C . MET B 1 270 ? -2.072 -26.344 3.994 1 98.5 270 MET B C 1
ATOM 4621 O O . MET B 1 270 ? -1.41 -25.359 3.637 1 98.5 270 MET B O 1
ATOM 4625 N N . LYS B 1 271 ? -1.485 -27.469 4.496 1 98.12 271 LYS B N 1
ATOM 4626 C CA . LYS B 1 271 ? -0.034 -27.625 4.508 1 98.12 271 LYS B CA 1
ATOM 4627 C C . LYS B 1 271 ? 0.55 -27.469 3.109 1 98.12 271 LYS B C 1
ATOM 4629 O O . LYS B 1 271 ? 0.051 -28.047 2.148 1 98.12 271 LYS B O 1
ATOM 4634 N N . GLY B 1 272 ? 1.581 -26.609 3.025 1 97.81 272 GLY B N 1
ATOM 4635 C CA . GLY B 1 272 ? 2.217 -26.359 1.739 1 97.81 272 GLY B CA 1
ATOM 4636 C C . GLY B 1 272 ? 1.565 -25.25 0.956 1 97.81 272 GLY B C 1
ATOM 4637 O O . GLY B 1 272 ? 2.148 -24.719 0.001 1 97.81 272 GLY B O 1
ATOM 4638 N N . ILE B 1 273 ? 0.333 -24.812 1.358 1 98.69 273 ILE B N 1
ATOM 4639 C CA . ILE B 1 273 ? -0.411 -23.75 0.688 1 98.69 273 ILE B CA 1
ATOM 4640 C C . ILE B 1 273 ? -0.362 -22.469 1.528 1 98.69 273 ILE B C 1
ATOM 4642 O O . ILE B 1 273 ? -0.046 -21.391 1.018 1 98.69 273 ILE B O 1
ATOM 4646 N N . ILE B 1 274 ? -0.693 -22.625 2.84 1 98.88 274 ILE B N 1
ATOM 4647 C CA . ILE B 1 274 ? -0.655 -21.5 3.768 1 98.88 274 ILE B CA 1
ATOM 4648 C C . ILE B 1 274 ? 0.5 -21.672 4.75 1 98.88 274 ILE B C 1
ATOM 4650 O O . ILE B 1 274 ? 0.687 -22.766 5.309 1 98.88 274 ILE B O 1
ATOM 4654 N N . GLU B 1 275 ? 1.346 -20.719 4.883 1 98.88 275 GLU B N 1
ATOM 4655 C CA . GLU B 1 275 ? 2.273 -20.625 6.008 1 98.88 275 GLU B CA 1
ATOM 4656 C C . GLU B 1 275 ? 1.746 -19.672 7.078 1 98.88 275 GLU B C 1
ATOM 4658 O O . GLU B 1 275 ? 1.263 -18.578 6.766 1 98.88 275 GLU B O 1
ATOM 4663 N N . TYR B 1 276 ? 1.75 -20.141 8.336 1 98.81 276 TYR B N 1
ATOM 4664 C CA . TYR B 1 276 ? 1.372 -19.312 9.477 1 98.81 276 TYR B CA 1
ATOM 4665 C C . TYR B 1 276 ? 2.596 -18.656 10.094 1 98.81 276 TYR B C 1
ATOM 4667 O O . TYR B 1 276 ? 3.523 -19.328 10.539 1 98.81 276 TYR B O 1
ATOM 4675 N N . VAL B 1 277 ? 2.629 -17.297 10.125 1 98.62 277 VAL B N 1
ATOM 4676 C CA . VAL B 1 277 ? 3.822 -16.609 10.602 1 98.62 277 VAL B CA 1
ATOM 4677 C C . VAL B 1 277 ? 3.469 -15.727 11.805 1 98.62 277 VAL B C 1
ATOM 4679 O O . VAL B 1 277 ? 2.436 -15.055 11.805 1 98.62 277 VAL B O 1
ATOM 4682 N N . GLU B 1 278 ? 4.293 -15.734 12.789 1 97.81 278 GLU B N 1
ATOM 4683 C CA . GLU B 1 278 ? 4.145 -14.906 13.977 1 97.81 278 GLU B CA 1
ATOM 4684 C C . GLU B 1 278 ? 5.203 -13.805 14.016 1 97.81 278 GLU B C 1
ATOM 4686 O O . GLU B 1 278 ? 5.016 -12.781 14.672 1 97.81 278 GLU B O 1
ATOM 4691 N N . ASP B 1 279 ? 6.402 -14.008 13.336 1 97.25 279 ASP B N 1
ATOM 4692 C CA . ASP B 1 279 ? 7.473 -13.016 13.297 1 97.25 279 ASP B CA 1
ATOM 4693 C C . ASP B 1 279 ? 7.023 -11.75 12.586 1 97.25 279 ASP B C 1
ATOM 4695 O O . ASP B 1 279 ? 6.176 -11.797 11.688 1 97.25 279 ASP B O 1
ATOM 4699 N N . PRO B 1 280 ? 7.512 -10.602 12.938 1 97.19 280 PRO B N 1
ATOM 4700 C CA . PRO B 1 280 ? 7.18 -9.344 12.258 1 97.19 280 PRO B CA 1
ATOM 4701 C C . PRO B 1 280 ? 7.926 -9.172 10.938 1 97.19 280 PRO B C 1
ATOM 4703 O O . PRO B 1 280 ? 8.773 -8.289 10.812 1 97.19 280 PRO B O 1
ATOM 4706 N N . ILE B 1 281 ? 7.516 -9.906 9.945 1 97.88 281 ILE B N 1
ATOM 4707 C CA . ILE B 1 281 ? 8.219 -9.93 8.672 1 97.88 281 ILE B CA 1
ATOM 4708 C C . ILE B 1 281 ? 7.746 -8.758 7.805 1 97.88 281 ILE B C 1
ATOM 4710 O O . ILE B 1 281 ? 6.742 -8.117 8.109 1 97.88 281 ILE B O 1
ATOM 4714 N N . VAL B 1 282 ? 8.516 -8.445 6.816 1 98.25 282 VAL B N 1
ATOM 4715 C CA . VAL B 1 282 ? 8.195 -7.461 5.785 1 98.25 282 VAL B CA 1
ATOM 4716 C C . VAL B 1 282 ? 8.234 -8.125 4.41 1 98.25 282 VAL B C 1
ATOM 4718 O O . VAL B 1 282 ? 8.484 -9.328 4.301 1 98.25 282 VAL B O 1
ATOM 4721 N N . SER B 1 283 ? 7.945 -7.395 3.354 1 98.31 283 SER B N 1
ATOM 4722 C CA . SER B 1 283 ? 7.699 -7.996 2.049 1 98.31 283 SER B CA 1
ATOM 4723 C C . SER B 1 283 ? 8.945 -8.703 1.521 1 98.31 283 SER B C 1
ATOM 4725 O O . SER B 1 283 ? 8.844 -9.742 0.868 1 98.31 283 SER B O 1
ATOM 4727 N N . ILE B 1 284 ? 10.148 -8.148 1.817 1 97.31 284 ILE B N 1
ATOM 4728 C CA . ILE B 1 284 ? 11.375 -8.703 1.246 1 97.31 284 ILE B CA 1
ATOM 4729 C C . ILE B 1 284 ? 11.648 -10.078 1.84 1 97.31 284 ILE B C 1
ATOM 4731 O O . ILE B 1 284 ? 12.391 -10.875 1.262 1 97.31 284 ILE B O 1
ATOM 4735 N N . ASP B 1 285 ? 11.047 -10.398 2.98 1 98.06 285 ASP B N 1
ATOM 4736 C CA . ASP B 1 285 ? 11.289 -11.656 3.676 1 98.06 285 ASP B CA 1
ATOM 4737 C C . ASP B 1 285 ? 10.602 -12.82 2.971 1 98.06 285 ASP B C 1
ATOM 4739 O O . ASP B 1 285 ? 10.906 -13.984 3.236 1 98.06 285 ASP B O 1
ATOM 4743 N N . ILE B 1 286 ? 9.648 -12.547 2.117 1 98.38 286 ILE B N 1
ATOM 4744 C CA . ILE B 1 286 ? 8.867 -13.648 1.569 1 98.38 286 ILE B CA 1
ATOM 4745 C C . ILE B 1 286 ? 9.336 -13.969 0.154 1 98.38 286 ILE B C 1
ATOM 4747 O O . ILE B 1 286 ? 8.805 -14.867 -0.499 1 98.38 286 ILE B O 1
ATOM 4751 N N . ILE B 1 287 ? 10.336 -13.234 -0.345 1 98 287 ILE B N 1
ATOM 4752 C CA . ILE B 1 287 ? 10.852 -13.508 -1.683 1 98 287 ILE B CA 1
ATOM 4753 C C . ILE B 1 287 ? 11.383 -14.938 -1.748 1 98 287 ILE B C 1
ATOM 4755 O O . ILE B 1 287 ? 12.234 -15.328 -0.944 1 98 287 ILE B O 1
ATOM 4759 N N . GLY B 1 288 ? 10.883 -15.711 -2.641 1 97.62 288 GLY B N 1
ATOM 4760 C CA . GLY B 1 288 ? 11.289 -17.094 -2.809 1 97.62 288 GLY B CA 1
ATOM 4761 C C . GLY B 1 288 ? 10.438 -18.062 -2.016 1 97.62 288 GLY B C 1
ATOM 4762 O O . GLY B 1 288 ? 10.57 -19.281 -2.17 1 97.62 288 GLY B O 1
ATOM 4763 N N . ASN B 1 289 ? 9.531 -17.5 -1.08 1 98.5 289 ASN B N 1
ATOM 4764 C CA . ASN B 1 289 ? 8.656 -18.375 -0.294 1 98.5 289 ASN B CA 1
ATOM 4765 C C . ASN B 1 289 ? 7.695 -19.156 -1.183 1 98.5 289 ASN B C 1
ATOM 4767 O O . ASN B 1 289 ? 6.98 -18.562 -1.995 1 98.5 289 ASN B O 1
ATOM 4771 N N . PRO B 1 290 ? 7.641 -20.438 -1.094 1 98.44 290 PRO B N 1
ATOM 4772 C CA . PRO B 1 290 ? 6.883 -21.25 -2.045 1 98.44 290 PRO B CA 1
ATOM 4773 C C . PRO B 1 290 ? 5.391 -21.281 -1.735 1 98.44 290 PRO B C 1
ATOM 4775 O O . PRO B 1 290 ? 4.602 -21.812 -2.533 1 98.44 290 PRO B O 1
ATOM 4778 N N . HIS B 1 291 ? 4.938 -20.781 -0.592 1 98.75 291 HIS B N 1
ATOM 4779 C CA . HIS B 1 291 ? 3.527 -20.859 -0.218 1 98.75 291 HIS B CA 1
ATOM 4780 C C . HIS B 1 291 ? 2.691 -19.859 -1.009 1 98.75 291 HIS B C 1
ATOM 4782 O O . HIS B 1 291 ? 3.189 -18.797 -1.407 1 98.75 291 HIS B O 1
ATOM 4788 N N . SER B 1 292 ? 1.386 -20.219 -1.243 1 98.69 292 SER B N 1
ATOM 4789 C CA . SER B 1 292 ? 0.449 -19.312 -1.905 1 98.69 292 SER B CA 1
ATOM 4790 C C . SER B 1 292 ? 0.11 -18.125 -1.018 1 98.69 292 SER B C 1
ATOM 4792 O O . SER B 1 292 ? -0.155 -17.016 -1.517 1 98.69 292 SER B O 1
ATOM 4794 N N . CYS B 1 293 ? 0.048 -18.438 0.262 1 98.81 293 CYS B N 1
ATOM 4795 C CA . CYS B 1 293 ? -0.358 -17.422 1.238 1 98.81 293 CYS B CA 1
ATOM 4796 C C . CYS B 1 293 ? 0.461 -17.547 2.518 1 98.81 293 CYS B C 1
ATOM 4798 O O . CYS B 1 293 ? 0.515 -18.625 3.127 1 98.81 293 CYS B O 1
ATOM 4800 N N . ILE B 1 294 ? 1.19 -16.562 2.891 1 98.88 294 ILE B N 1
ATOM 4801 C CA . ILE B 1 294 ? 1.881 -16.453 4.168 1 98.88 294 ILE B CA 1
ATOM 4802 C C . ILE B 1 294 ? 1.061 -15.586 5.125 1 98.88 294 ILE B C 1
ATOM 4804 O O . ILE B 1 294 ? 1.158 -14.359 5.102 1 98.88 294 ILE B O 1
ATOM 4808 N N . PHE B 1 295 ? 0.231 -16.281 5.953 1 98.88 295 PHE B N 1
ATOM 4809 C CA . PHE B 1 295 ? -0.713 -15.625 6.852 1 98.88 295 PHE B CA 1
ATOM 4810 C C . PHE B 1 295 ? 0.018 -14.938 7.996 1 98.88 295 PHE B C 1
ATOM 4812 O O . PHE B 1 295 ? 0.706 -15.594 8.781 1 98.88 295 PHE B O 1
ATOM 4819 N N . ASP B 1 296 ? -0.116 -13.648 8.117 1 98.81 296 ASP B N 1
ATOM 4820 C CA . ASP B 1 296 ? 0.55 -12.867 9.156 1 98.81 296 ASP B CA 1
ATOM 4821 C C . ASP B 1 296 ? -0.334 -12.734 10.398 1 98.81 296 ASP B C 1
ATOM 4823 O O . ASP B 1 296 ? -1.221 -11.875 10.445 1 98.81 296 ASP B O 1
ATOM 4827 N N . SER B 1 297 ? -0.075 -13.484 11.398 1 98.62 297 SER B N 1
ATOM 4828 C CA . SER B 1 297 ? -0.921 -13.539 12.578 1 98.62 297 SER B CA 1
ATOM 4829 C C . SER B 1 297 ? -0.869 -12.234 13.359 1 98.62 297 SER B C 1
ATOM 4831 O O . SER B 1 297 ? -1.775 -11.93 14.141 1 98.62 297 SER B O 1
ATOM 4833 N N . GLY B 1 298 ? 0.218 -11.477 13.203 1 97.44 298 GLY B N 1
ATOM 4834 C CA . GLY B 1 298 ? 0.361 -10.203 13.898 1 97.44 298 GLY B CA 1
ATOM 4835 C C . GLY B 1 298 ? -0.506 -9.102 13.32 1 97.44 298 GLY B C 1
ATOM 4836 O O . GLY B 1 298 ? -0.621 -8.023 13.906 1 97.44 298 GLY B O 1
ATOM 4837 N N . LEU B 1 299 ? -1.158 -9.359 12.188 1 97.94 299 LEU B N 1
ATOM 4838 C CA . LEU B 1 299 ? -1.939 -8.336 11.5 1 97.94 299 LEU B CA 1
ATOM 4839 C C . LEU B 1 299 ? -3.414 -8.719 11.453 1 97.94 299 LEU B C 1
ATOM 4841 O O . LEU B 1 299 ? -4.164 -8.219 10.609 1 97.94 299 LEU B O 1
ATOM 4845 N N . THR B 1 300 ? -3.869 -9.68 12.289 1 98.44 300 THR B N 1
ATOM 4846 C CA . THR B 1 300 ? -5.27 -10.055 12.453 1 98.44 300 THR B CA 1
ATOM 4847 C C . THR B 1 300 ? -5.973 -9.125 13.43 1 98.44 300 THR B C 1
ATOM 4849 O O . THR B 1 300 ? -5.426 -8.789 14.477 1 98.44 300 THR B O 1
ATOM 4852 N N . SER B 1 301 ? -7.109 -8.641 13.047 1 97.75 301 SER B N 1
ATOM 4853 C CA . SER B 1 301 ? -7.934 -7.836 13.945 1 97.75 301 SER B CA 1
ATOM 4854 C C . SER B 1 301 ? -9.414 -8.172 13.781 1 97.75 301 SER B C 1
ATOM 4856 O O . SER B 1 301 ? -9.883 -8.406 12.664 1 97.75 301 SER B O 1
ATOM 4858 N N . ALA B 1 302 ? -10.141 -8.211 14.906 1 96.94 302 ALA B N 1
ATOM 4859 C CA . ALA B 1 302 ? -11.578 -8.469 14.891 1 96.94 302 ALA B CA 1
ATOM 4860 C C . ALA B 1 302 ? -12.336 -7.414 15.68 1 96.94 302 ALA B C 1
ATOM 4862 O O . ALA B 1 302 ? -11.938 -7.059 16.797 1 96.94 302 ALA B O 1
ATOM 4863 N N . LYS B 1 303 ? -13.289 -6.852 15.078 1 95 303 LYS B N 1
ATOM 4864 C CA . LYS B 1 303 ? -14.281 -5.992 15.711 1 95 303 LYS B CA 1
ATOM 4865 C C . LYS B 1 303 ? -15.68 -6.578 15.57 1 95 303 LYS B C 1
ATOM 4867 O O . LYS B 1 303 ? -16.469 -6.137 14.727 1 95 303 LYS B O 1
ATOM 4872 N N . GLY B 1 304 ? -16.031 -7.453 16.578 1 95.31 304 GLY B N 1
ATOM 4873 C CA . GLY B 1 304 ? -17.266 -8.211 16.438 1 95.31 304 GLY B CA 1
ATOM 4874 C C . GLY B 1 304 ? -17.234 -9.164 15.258 1 95.31 304 GLY B C 1
ATOM 4875 O O . GLY B 1 304 ? -16.422 -10.086 15.219 1 95.31 304 GLY B O 1
ATOM 4876 N N . ASN B 1 305 ? -18.141 -8.82 14.312 1 97.62 305 ASN B N 1
ATOM 4877 C CA . ASN B 1 305 ? -18.219 -9.719 13.164 1 97.62 305 ASN B CA 1
ATOM 4878 C C . ASN B 1 305 ? -17.531 -9.109 11.938 1 97.62 305 ASN B C 1
ATOM 4880 O O . ASN B 1 305 ? -17.656 -9.625 10.828 1 97.62 305 ASN B O 1
ATOM 4884 N N . LEU B 1 306 ? -16.875 -7.938 12.125 1 97.69 306 LEU B N 1
ATOM 4885 C CA . LEU B 1 306 ? -16.016 -7.363 11.094 1 97.69 306 LEU B CA 1
ATOM 4886 C C . LEU B 1 306 ? -14.547 -7.676 11.383 1 97.69 306 LEU B C 1
ATOM 4888 O O . LEU B 1 306 ? -14.031 -7.32 12.438 1 97.69 306 LEU B O 1
ATOM 4892 N N . VAL B 1 307 ? -13.906 -8.352 10.438 1 98.12 307 VAL B N 1
ATOM 4893 C CA . VAL B 1 307 ? -12.555 -8.82 10.719 1 98.12 307 VAL B CA 1
ATOM 4894 C C . VAL B 1 307 ? -11.617 -8.391 9.594 1 98.12 307 VAL B C 1
ATOM 4896 O O . VAL B 1 307 ? -12.039 -8.203 8.453 1 98.12 307 VAL B O 1
ATOM 4899 N N . LYS B 1 308 ? -10.383 -8.164 9.93 1 98.44 308 LYS B N 1
ATOM 4900 C CA . LYS B 1 308 ? -9.281 -7.848 9.016 1 98.44 308 LYS B CA 1
ATOM 4901 C C . LYS B 1 308 ? -8.164 -8.875 9.133 1 98.44 308 LYS B C 1
ATOM 4903 O O . LYS B 1 308 ? -7.719 -9.203 10.234 1 98.44 308 LYS B O 1
ATOM 4908 N N . ILE B 1 309 ? -7.766 -9.484 8.031 1 98.69 309 ILE B N 1
ATOM 4909 C CA . ILE B 1 309 ? -6.621 -10.383 8.016 1 98.69 309 ILE B CA 1
ATOM 4910 C C . ILE B 1 309 ? -5.719 -10.055 6.824 1 98.69 309 ILE B C 1
ATOM 4912 O O . ILE B 1 309 ? -6.172 -9.469 5.84 1 98.69 309 ILE B O 1
ATOM 4916 N N . VAL B 1 310 ? -4.414 -10.445 6.949 1 98.75 310 VAL B N 1
ATOM 4917 C CA . VAL B 1 310 ? -3.43 -10.125 5.922 1 98.75 310 VAL B CA 1
ATOM 4918 C C . VAL B 1 310 ? -2.664 -11.383 5.523 1 98.75 310 VAL B C 1
ATOM 4920 O O . VAL B 1 310 ? -2.236 -12.156 6.387 1 98.75 310 VAL B O 1
ATOM 4923 N N . GLY B 1 311 ? -2.557 -11.602 4.262 1 98.81 311 GLY B N 1
ATOM 4924 C CA . GLY B 1 311 ? -1.729 -12.664 3.707 1 98.81 311 GLY B CA 1
ATOM 4925 C C . GLY B 1 311 ? -0.678 -12.148 2.738 1 98.81 311 GLY B C 1
ATOM 4926 O O . GLY B 1 311 ? -1.007 -11.508 1.74 1 98.81 311 GLY B O 1
ATOM 4927 N N . TRP B 1 312 ? 0.571 -12.453 3.02 1 98.81 312 TRP B N 1
ATOM 4928 C CA . TRP B 1 312 ? 1.676 -12.141 2.117 1 98.81 312 TRP B CA 1
ATOM 4929 C C . TRP B 1 312 ? 1.778 -13.18 1.003 1 98.81 312 TRP B C 1
ATOM 4931 O O . TRP B 1 312 ? 1.332 -14.312 1.162 1 98.81 312 TRP B O 1
ATOM 4941 N N . TYR B 1 313 ? 2.365 -12.766 -0.104 1 98.56 313 TYR B N 1
ATOM 4942 C CA . TYR B 1 313 ? 2.693 -13.758 -1.124 1 98.56 313 TYR B CA 1
ATOM 4943 C C . TYR B 1 313 ? 3.76 -13.227 -2.074 1 98.56 313 TYR B C 1
ATOM 4945 O O . TYR B 1 313 ? 3.715 -12.062 -2.482 1 98.56 313 TYR B O 1
ATOM 4953 N N . ASP B 1 314 ? 4.824 -14.023 -2.266 1 98.12 314 ASP B N 1
ATOM 4954 C CA . ASP B 1 314 ? 5.633 -13.828 -3.463 1 98.12 314 ASP B CA 1
ATOM 4955 C C . ASP B 1 314 ? 4.824 -14.109 -4.727 1 98.12 314 ASP B C 1
ATOM 4957 O O . ASP B 1 314 ? 4.504 -15.266 -5.02 1 98.12 314 ASP B O 1
ATOM 4961 N N . ASN B 1 315 ? 4.484 -13.086 -5.352 1 94.44 315 ASN B N 1
ATOM 4962 C CA . ASN B 1 315 ? 3.525 -13.219 -6.445 1 94.44 315 ASN B CA 1
ATOM 4963 C C . ASN B 1 315 ? 4.125 -13.977 -7.629 1 94.44 315 ASN B C 1
ATOM 4965 O O . ASN B 1 315 ? 3.486 -14.109 -8.672 1 94.44 315 ASN B O 1
ATOM 4969 N N . GLU B 1 316 ? 5.34 -14.484 -7.523 1 97.25 316 GLU B N 1
ATOM 4970 C CA . GLU B 1 316 ? 5.969 -15.297 -8.562 1 97.25 316 GLU B CA 1
ATOM 4971 C C . GLU B 1 316 ? 6.305 -16.688 -8.039 1 97.25 316 GLU B C 1
ATOM 4973 O O . GLU B 1 316 ? 5.871 -17.688 -8.617 1 97.25 316 GLU B O 1
ATOM 4978 N N . ALA B 1 317 ? 6.93 -16.734 -6.875 1 98.06 317 ALA B N 1
ATOM 4979 C CA . ALA B 1 317 ? 7.418 -18.016 -6.367 1 98.06 317 ALA B CA 1
ATOM 4980 C C . ALA B 1 317 ? 6.262 -18.922 -5.945 1 98.06 317 ALA B C 1
ATOM 4982 O O . ALA B 1 317 ? 6.203 -20.094 -6.336 1 98.06 317 ALA B O 1
ATOM 4983 N N . GLY B 1 318 ? 5.383 -18.375 -5.098 1 97.94 318 GLY B N 1
ATOM 4984 C CA . GLY B 1 318 ? 4.238 -19.172 -4.688 1 97.94 318 GLY B CA 1
ATOM 4985 C C . GLY B 1 318 ? 3.396 -19.656 -5.852 1 97.94 318 GLY B C 1
ATOM 4986 O O . GLY B 1 318 ? 3.008 -20.812 -5.902 1 97.94 318 GLY B O 1
ATOM 4987 N N . TYR B 1 319 ? 3.223 -18.797 -6.789 1 98.12 319 TYR B N 1
ATOM 4988 C CA . TYR B 1 319 ? 2.42 -19.094 -7.969 1 98.12 319 TYR B CA 1
ATOM 4989 C C . TYR B 1 319 ? 3.07 -20.188 -8.805 1 98.12 319 TYR B C 1
ATOM 4991 O O . TYR B 1 319 ? 2.4 -21.125 -9.234 1 98.12 319 TYR B O 1
ATOM 4999 N N . SER B 1 320 ? 4.352 -20.047 -9.062 1 98.5 320 SER B N 1
ATOM 5000 C CA . SER B 1 320 ? 5.082 -21.031 -9.859 1 98.5 320 SER B CA 1
ATOM 5001 C C . SER B 1 320 ? 5.086 -22.391 -9.188 1 98.5 320 SER B C 1
ATOM 5003 O O . SER B 1 320 ? 5.023 -23.422 -9.867 1 98.5 320 SER B O 1
ATOM 5005 N N . ASN B 1 321 ? 5.16 -22.391 -7.859 1 98.44 321 ASN B N 1
ATOM 5006 C CA . ASN B 1 321 ? 5.094 -23.672 -7.156 1 98.44 321 ASN B CA 1
ATOM 5007 C C . ASN B 1 321 ? 3.729 -24.328 -7.316 1 98.44 321 ASN B C 1
ATOM 5009 O O . ASN B 1 321 ? 3.635 -25.547 -7.449 1 98.44 321 ASN B O 1
ATOM 5013 N N . ARG B 1 322 ? 2.68 -23.531 -7.305 1 98.25 322 ARG B N 1
ATOM 5014 C CA . ARG B 1 322 ? 1.342 -24.062 -7.535 1 98.25 322 ARG B CA 1
ATOM 5015 C C . ARG B 1 322 ? 1.22 -24.656 -8.938 1 98.25 322 ARG B C 1
ATOM 5017 O O . ARG B 1 322 ? 0.52 -25.656 -9.141 1 98.25 322 ARG B O 1
ATOM 5024 N N . LEU B 1 323 ? 1.853 -24 -9.93 1 98 323 LEU B N 1
ATOM 5025 C CA . LEU B 1 323 ? 1.851 -24.531 -11.289 1 98 323 LEU B CA 1
ATOM 5026 C C . LEU B 1 323 ? 2.471 -25.922 -11.32 1 98 323 LEU B C 1
ATOM 5028 O O . LEU B 1 323 ? 1.908 -26.844 -11.922 1 98 323 LEU B O 1
ATOM 5032 N N . VAL B 1 324 ? 3.604 -26.078 -10.648 1 98 324 VAL B N 1
ATOM 5033 C CA . VAL B 1 324 ? 4.293 -27.359 -10.617 1 98 324 VAL B CA 1
ATOM 5034 C C . VAL B 1 324 ? 3.441 -28.391 -9.883 1 98 324 VAL B C 1
ATOM 5036 O O . VAL B 1 324 ? 3.33 -29.547 -10.32 1 98 324 VAL B O 1
ATOM 5039 N N . ASP B 1 325 ? 2.84 -27.953 -8.781 1 97.19 325 ASP B N 1
ATOM 5040 C CA . ASP B 1 325 ? 1.958 -28.859 -8.031 1 97.19 325 ASP B CA 1
ATOM 5041 C C . ASP B 1 325 ? 0.798 -29.328 -8.906 1 97.19 325 ASP B C 1
ATOM 5043 O O . ASP B 1 325 ? 0.387 -30.484 -8.82 1 97.19 325 ASP B O 1
ATOM 5047 N N . LEU B 1 326 ? 0.304 -28.438 -9.68 1 96.62 326 LEU B N 1
ATOM 5048 C CA . LEU B 1 326 ? -0.809 -28.766 -10.562 1 96.62 326 LEU B CA 1
ATOM 5049 C C . LEU B 1 326 ? -0.373 -29.75 -11.641 1 96.62 326 LEU B C 1
ATOM 5051 O O . LEU B 1 326 ? -1.119 -30.672 -11.984 1 96.62 326 LEU B O 1
ATOM 5055 N N . VAL B 1 327 ? 0.804 -29.578 -12.188 1 96.5 327 VAL B N 1
ATOM 5056 C CA . VAL B 1 327 ? 1.376 -30.5 -13.164 1 96.5 327 VAL B CA 1
ATOM 5057 C C . VAL B 1 327 ? 1.49 -31.891 -12.555 1 96.5 327 VAL B C 1
ATOM 5059 O O . VAL B 1 327 ? 1.189 -32.906 -13.211 1 96.5 327 VAL B O 1
ATOM 5062 N N . MET B 1 328 ? 1.873 -31.922 -11.297 1 94.5 328 MET B N 1
ATOM 5063 C CA . MET B 1 328 ? 2.107 -33.188 -10.617 1 94.5 328 MET B CA 1
ATOM 5064 C C . MET B 1 328 ? 0.789 -33.875 -10.266 1 94.5 328 MET B C 1
ATOM 5066 O O . MET B 1 328 ? 0.734 -35.094 -10.117 1 94.5 328 MET B O 1
ATOM 5070 N N . LYS B 1 329 ? -0.202 -33.125 -10.062 1 91.5 329 LYS B N 1
ATOM 5071 C CA . LYS B 1 329 ? -1.516 -33.656 -9.727 1 91.5 329 LYS B CA 1
ATOM 5072 C C . LYS B 1 329 ? -2.168 -34.312 -10.938 1 91.5 329 LYS B C 1
ATOM 5074 O O . LYS B 1 329 ? -2.807 -35.375 -10.805 1 91.5 329 LYS B O 1
#

Nearest PDB structures (foldseek):
  1npt-assembly1_Q  TM=9.823E-01  e=7.981E-49  Geobacillus stearothermophilus
  1nq5-assembly2_C  TM=9.825E-01  e=5.307E-49  Geobacillus stearothermophilus
  3cmc-assembly1_O  TM=9.822E-01  e=1.913E-48  unclassified
  3dbv-assembly1_O  TM=9.844E-01  e=1.166E-47  Geobacillus stearothermophilus
  3gnq-assembly1_A  TM=9.762E-01  e=5.306E-47  Burkholderia pseudomallei 1710b